Protein AF-0000000084732960 (afdb_homodimer)

Foldseek 3Di:
DQPDDLVVVVVVPVVDDFPDKDWDAAFFAWPDFAQAWPFKKKAWAQAKKWFWADDPVGQIATLDIHHHPDIPQLVCLVVGHTRRTIITGRGGTMMTIHGSVVLVVCLVVDVSNVVSSVVVVVVSVVLVVLLVVCLPPPLLLLLLCVLCVQQNHHLVCLLVVHDDPDPPSGAQKGQAALCNSQSNNVHHSVVSVVSVVVCVVVVQWDCPDHRMIGGRNNVVSSCSSNVVPPPD/DAPDDLVVVVVVPVVDDFPDKDWDAAFFAWPDFAQAWPFKKKAWAQAKKWFWADDPVGQIATLDIHHHPDIPQLVCLVVGHTRRTIITGRGGTMMTIHGSVVLVVCLVVDVSNVVSSVVVVVVSVVLVVLLVVCLPPPLLLLLLCVLCVQQNHHLVCLLVVHDDPDPPSGAQKGQAALCNSQSNNVHHSVVSVVSVVVCVVVVQWDCPDHRMIGGRNNVVSSCSSNPVPPPD

Structure (mmCIF, N/CA/C/O backbone):
data_AF-0000000084732960-model_v1
#
loop_
_entity.id
_entity.type
_entity.pdbx_description
1 polymer 'Probable cyclic nucleotide-binding protein'
#
loop_
_atom_site.group_PDB
_atom_site.id
_atom_site.type_symbol
_atom_site.label_atom_id
_atom_site.label_alt_id
_atom_site.label_comp_id
_atom_site.label_asym_id
_atom_site.label_entity_id
_atom_site.label_seq_id
_atom_site.pdbx_PDB_ins_code
_atom_site.Cartn_x
_atom_site.Cartn_y
_atom_site.Cartn_z
_atom_site.occupancy
_atom_site.B_iso_or_equiv
_atom_site.auth_seq_id
_atom_site.auth_comp_id
_atom_site.auth_asym_id
_atom_site.auth_atom_id
_atom_site.pdbx_PDB_model_num
ATOM 1 N N . MET A 1 1 ? 3.133 -14.945 -2.045 1 40.41 1 MET A N 1
ATOM 2 C CA . MET A 1 1 ? 2.076 -14.539 -1.123 1 40.41 1 MET A CA 1
ATOM 3 C C . MET A 1 1 ? 1.284 -15.742 -0.628 1 40.41 1 MET A C 1
ATOM 5 O O . MET A 1 1 ? 0.858 -16.578 -1.426 1 40.41 1 MET A O 1
ATOM 9 N N . S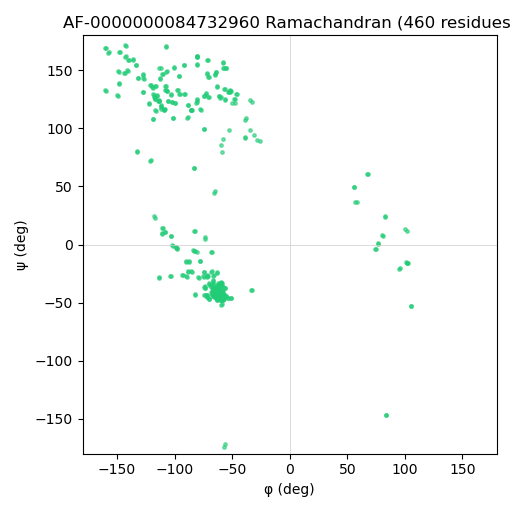ER A 1 2 ? 1.758 -16.266 0.314 1 49 2 SER A N 1
ATOM 10 C CA . SER A 1 2 ? 1.204 -17.516 0.817 1 49 2 SER A CA 1
ATOM 11 C C . SER A 1 2 ? -0.319 -17.531 0.728 1 49 2 SER A C 1
ATOM 13 O O . SER A 1 2 ? -0.967 -16.516 1.021 1 49 2 SER A O 1
ATOM 15 N N . GLN A 1 3 ? -0.757 -18.406 -0.254 1 59.06 3 GLN A N 1
ATOM 16 C CA . GLN A 1 3 ? -2.178 -18.562 -0.548 1 59.06 3 GLN A CA 1
ATOM 17 C C . GLN A 1 3 ? -2.945 -19.047 0.678 1 59.06 3 GLN A C 1
ATOM 19 O O . GLN A 1 3 ? -2.713 -20.156 1.163 1 59.06 3 GLN A O 1
ATOM 24 N N . ARG A 1 4 ? -3.359 -18.109 1.522 1 65.38 4 ARG A N 1
ATOM 25 C CA . ARG A 1 4 ? -4.375 -18.531 2.484 1 65.38 4 ARG A CA 1
ATOM 26 C C . ARG A 1 4 ? -5.504 -19.297 1.798 1 65.38 4 ARG A C 1
ATOM 28 O O . ARG A 1 4 ? -5.969 -18.891 0.73 1 65.38 4 ARG A O 1
ATOM 35 N N . PRO A 1 5 ? -5.645 -20.5 2.295 1 76.19 5 PRO A N 1
ATOM 36 C CA . PRO A 1 5 ? -6.781 -21.219 1.718 1 76.19 5 PRO A CA 1
ATOM 37 C C . PRO A 1 5 ? -8.078 -20.406 1.757 1 76.19 5 PRO A C 1
ATOM 39 O O . PRO A 1 5 ? -8.328 -19.688 2.729 1 76.19 5 PRO A O 1
ATOM 42 N N . MET A 1 6 ? -8.773 -20.344 0.705 1 87.06 6 MET A N 1
ATOM 43 C CA . MET A 1 6 ? -10.062 -19.672 0.605 1 87.06 6 MET A CA 1
ATOM 44 C C . MET A 1 6 ? -11.156 -20.656 0.173 1 87.06 6 MET A C 1
ATOM 46 O O . MET A 1 6 ? -11.688 -20.547 -0.932 1 87.06 6 MET A O 1
ATOM 50 N N . PRO A 1 7 ? -11.555 -21.562 1.144 1 88.38 7 PRO A N 1
ATOM 51 C CA . PRO A 1 7 ? -12.469 -22.641 0.772 1 88.38 7 PRO A CA 1
ATOM 52 C C . PRO A 1 7 ? -13.828 -22.141 0.313 1 88.38 7 PRO A C 1
ATOM 54 O O . PRO A 1 7 ? -14.438 -22.719 -0.591 1 88.38 7 PRO A O 1
ATOM 57 N N . VAL A 1 8 ? -14.414 -21.203 0.941 1 90.19 8 VAL A N 1
ATOM 58 C CA . VAL A 1 8 ? -15.719 -20.688 0.563 1 90.19 8 VAL A CA 1
ATOM 59 C C . VAL A 1 8 ? -15.641 -20.031 -0.818 1 90.19 8 VAL A C 1
ATOM 61 O O . VAL A 1 8 ? -16.516 -20.25 -1.663 1 90.19 8 VAL A O 1
ATOM 64 N N . PHE A 1 9 ? -14.617 -19.312 -1.021 1 90.31 9 PHE A N 1
ATOM 65 C CA . PHE A 1 9 ? -14.383 -18.688 -2.316 1 90.31 9 PHE A CA 1
ATOM 66 C C . PHE A 1 9 ? -14.211 -19.75 -3.404 1 90.31 9 PHE A C 1
ATOM 68 O O . PHE A 1 9 ? -14.766 -19.609 -4.5 1 90.31 9 PHE A O 1
ATOM 75 N N . ASP A 1 10 ? -13.453 -20.75 -3.061 1 91.12 10 ASP A N 1
ATOM 76 C CA . ASP A 1 10 ? -13.234 -21.828 -4.012 1 91.12 10 ASP A CA 1
ATOM 77 C C . ASP A 1 10 ? -14.555 -22.516 -4.363 1 91.12 10 ASP A C 1
ATOM 79 O O . ASP A 1 10 ? -14.797 -22.844 -5.527 1 91.12 10 ASP A O 1
ATOM 83 N N . ARG A 1 11 ? -15.312 -22.719 -3.416 1 92.19 11 ARG A N 1
ATOM 84 C CA . ARG A 1 11 ? -16.609 -23.344 -3.643 1 92.19 11 ARG A CA 1
ATOM 85 C C . ARG A 1 11 ? -17.5 -22.453 -4.508 1 92.19 11 ARG A C 1
ATOM 87 O O . ARG A 1 11 ? -18.188 -22.938 -5.402 1 92.19 11 ARG A O 1
ATOM 94 N N . TRP A 1 12 ? -17.484 -21.203 -4.18 1 92.38 12 TRP A N 1
ATOM 95 C CA . TRP A 1 12 ? -18.266 -20.25 -4.977 1 92.38 12 TRP A CA 1
ATOM 96 C C . TRP A 1 12 ? -17.828 -20.281 -6.434 1 92.38 12 TRP A C 1
ATOM 98 O O . TRP A 1 12 ? -18.656 -20.281 -7.34 1 92.38 12 TRP A O 1
ATOM 108 N N . ARG A 1 13 ? -16.594 -20.312 -6.637 1 90.62 13 ARG A N 1
ATOM 109 C CA . ARG A 1 13 ? -16.062 -20.359 -7.992 1 90.62 13 ARG A CA 1
ATOM 110 C C . ARG A 1 13 ? -16.484 -21.625 -8.719 1 90.62 13 ARG A C 1
ATOM 112 O O . ARG A 1 13 ? -16.828 -21.578 -9.898 1 90.62 13 ARG A O 1
ATOM 119 N N . GLU A 1 14 ? -16.438 -22.703 -8.023 1 90.94 14 GLU A N 1
ATOM 120 C CA . GLU A 1 14 ? -16.75 -24 -8.609 1 90.94 14 GLU A CA 1
ATOM 121 C C . GLU A 1 14 ? -18.234 -24.078 -9 1 90.94 14 GLU A C 1
ATOM 123 O O . GLU A 1 14 ? -18.594 -24.812 -9.93 1 90.94 14 GLU A O 1
ATOM 128 N N . THR A 1 15 ? -19 -23.344 -8.336 1 92.19 15 THR A N 1
ATOM 129 C CA . THR A 1 15 ? -20.438 -23.438 -8.555 1 92.19 15 THR A CA 1
ATOM 130 C C . THR A 1 15 ? -20.938 -22.281 -9.43 1 92.19 15 THR A C 1
ATOM 132 O O . THR A 1 15 ? -22.125 -22.172 -9.703 1 92.19 15 THR A O 1
ATOM 135 N N . THR A 1 16 ? -20.094 -21.453 -9.789 1 93.31 16 THR A N 1
ATOM 136 C CA . THR A 1 16 ? -20.453 -20.281 -10.578 1 93.31 16 THR A CA 1
ATOM 137 C C . THR A 1 16 ? -19.781 -20.312 -11.945 1 93.31 16 THR A C 1
ATOM 139 O O . THR A 1 16 ? -18.547 -20.406 -12.023 1 93.31 16 THR A O 1
ATOM 142 N N . GLU A 1 17 ? -20.516 -20.219 -12.969 1 94.38 17 GLU A N 1
ATOM 143 C CA . GLU A 1 17 ? -19.938 -20.141 -14.305 1 94.38 17 GLU A CA 1
ATOM 144 C C . GLU A 1 17 ? -19.266 -18.797 -14.539 1 94.38 17 GLU A C 1
ATOM 146 O O . GLU A 1 17 ? -19.875 -17.75 -14.305 1 94.38 17 GLU A O 1
ATOM 151 N N . PRO A 1 18 ? -18.062 -18.828 -14.945 1 96 18 PRO A N 1
ATOM 152 C CA . PRO A 1 18 ? -17.422 -17.547 -15.211 1 96 18 PRO A CA 1
ATOM 153 C C . PRO A 1 18 ? -18.078 -16.781 -16.359 1 96 18 PRO A C 1
ATOM 155 O O . PRO A 1 18 ? -18.609 -17.391 -17.281 1 96 18 PRO A O 1
ATOM 158 N N . ASP A 1 19 ? -18.016 -15.469 -16.234 1 96.19 19 ASP A N 1
ATOM 159 C CA . ASP A 1 19 ? -18.531 -14.625 -17.312 1 96.19 19 ASP A CA 1
ATOM 160 C C . ASP A 1 19 ? -17.594 -14.609 -18.516 1 96.19 19 ASP A C 1
ATOM 162 O O . ASP A 1 19 ? -18.016 -14.383 -19.641 1 96.19 19 ASP A O 1
ATOM 166 N N . ARG A 1 20 ? -16.328 -14.82 -18.203 1 95.44 20 ARG A N 1
ATOM 167 C CA . ARG A 1 20 ? -15.297 -14.797 -19.25 1 95.44 20 ARG A CA 1
ATOM 168 C C . ARG A 1 20 ? -14.164 -15.766 -18.906 1 95.44 20 ARG A C 1
ATOM 170 O O . ARG A 1 20 ? -13.805 -15.938 -17.75 1 95.44 20 ARG A O 1
ATOM 177 N N . VAL A 1 21 ? -13.703 -16.484 -19.922 1 96.75 21 VAL A N 1
ATOM 178 C CA . VAL A 1 21 ? -12.484 -17.281 -19.797 1 96.75 21 VAL A CA 1
ATOM 179 C C . VAL A 1 21 ? -11.406 -16.703 -20.703 1 96.75 21 VAL A C 1
ATOM 181 O O . VAL A 1 21 ? -11.617 -16.547 -21.906 1 96.75 21 VAL A O 1
ATOM 184 N N . VAL A 1 22 ? -10.305 -16.375 -20.156 1 97.38 22 VAL A N 1
ATOM 185 C CA . VAL A 1 22 ? -9.234 -15.734 -20.922 1 97.38 22 VAL A CA 1
ATOM 186 C C . VAL A 1 22 ? -8.023 -16.672 -20.969 1 97.38 22 VAL A C 1
ATOM 188 O O . VAL A 1 22 ? -7.555 -17.156 -19.938 1 97.38 22 VAL A O 1
ATOM 191 N N . VAL A 1 23 ? -7.586 -16.875 -22.109 1 96.88 23 VAL A N 1
ATOM 192 C CA . VAL A 1 23 ? -6.375 -17.656 -22.328 1 96.88 23 VAL A CA 1
ATOM 193 C C . VAL A 1 23 ? -5.258 -16.766 -22.844 1 96.88 23 VAL A C 1
ATOM 195 O O . VAL A 1 23 ? -5.402 -16.109 -23.875 1 96.88 23 VAL A O 1
ATOM 198 N N . LEU A 1 24 ? -4.246 -16.703 -22.031 1 97.06 24 LEU A N 1
ATOM 199 C CA . LEU A 1 24 ? -3.035 -15.992 -22.422 1 97.06 24 LEU A CA 1
ATOM 200 C C . LEU A 1 24 ? -1.949 -16.953 -22.875 1 97.06 24 LEU A C 1
ATOM 202 O O . LEU A 1 24 ? -1.294 -17.594 -22.031 1 97.06 24 LEU A O 1
ATOM 206 N N . SER A 1 25 ? -1.64 -17 -24.094 1 94.94 25 SER A N 1
ATOM 207 C CA . SER A 1 25 ? -0.858 -18.078 -24.688 1 94.94 25 SER A CA 1
ATOM 208 C C . SER A 1 25 ? 0.638 -17.844 -24.531 1 94.94 25 SER A C 1
ATOM 210 O O . SER A 1 25 ? 1.438 -18.766 -24.609 1 94.94 25 SER A O 1
ATOM 212 N N . ARG A 1 26 ? 0.949 -16.562 -24.359 1 95.69 26 ARG A N 1
ATOM 213 C CA . ARG A 1 26 ? 2.371 -16.234 -24.312 1 95.69 26 ARG A CA 1
ATOM 214 C C . ARG A 1 26 ? 2.682 -15.305 -23.141 1 95.69 26 ARG A C 1
ATOM 216 O O . ARG A 1 26 ? 1.832 -14.516 -22.734 1 95.69 26 ARG A O 1
ATOM 223 N N . LYS A 1 27 ? 3.887 -15.414 -22.75 1 94.88 27 LYS A N 1
ATOM 224 C CA . LYS A 1 27 ? 4.414 -14.453 -21.797 1 94.88 27 LYS A CA 1
ATOM 225 C C . LYS A 1 27 ? 4.281 -13.023 -22.312 1 94.88 27 LYS A C 1
ATOM 227 O O . LYS A 1 27 ? 4.535 -12.766 -23.484 1 94.88 27 LYS A O 1
ATOM 232 N N . GLY A 1 28 ? 3.803 -12.164 -21.438 1 95.31 28 GLY A N 1
ATOM 233 C CA . GLY A 1 28 ? 3.752 -10.758 -21.812 1 95.31 28 GLY A CA 1
ATOM 234 C C . GLY A 1 28 ? 2.367 -10.305 -22.234 1 95.31 28 GLY A C 1
ATOM 235 O O . GLY A 1 28 ? 2.1 -9.102 -22.312 1 95.31 28 GLY A O 1
ATOM 236 N N . GLU A 1 29 ? 1.535 -11.25 -22.484 1 97.25 29 GLU A N 1
ATOM 237 C CA . GLU A 1 29 ? 0.163 -10.891 -22.828 1 97.25 29 GLU A CA 1
ATOM 238 C C . GLU A 1 29 ? -0.582 -10.344 -21.609 1 97.25 29 GLU A C 1
ATOM 240 O O . GLU A 1 29 ? -0.423 -10.859 -20.5 1 97.25 29 GLU A O 1
ATOM 245 N N . PHE A 1 30 ? -1.444 -9.359 -21.875 1 97.12 30 PHE A N 1
ATOM 246 C CA . PHE A 1 30 ? -2.137 -8.695 -20.766 1 97.12 30 PHE A CA 1
ATOM 247 C C . PHE A 1 30 ? -3.531 -9.273 -20.578 1 97.12 30 PHE A C 1
ATOM 249 O O . PHE A 1 30 ? -4.254 -9.5 -21.547 1 97.12 30 PHE A O 1
ATOM 256 N N . LEU A 1 31 ? -3.811 -9.547 -19.375 1 96.88 31 LEU A N 1
ATOM 257 C CA . LEU A 1 31 ? -5.195 -9.789 -18.984 1 96.88 31 LEU A CA 1
ATOM 258 C C . LEU A 1 31 ? -5.996 -8.492 -19 1 96.88 31 LEU A C 1
ATOM 260 O O . LEU A 1 31 ? -7.121 -8.453 -19.5 1 96.88 31 LEU A O 1
ATOM 264 N N . PHE A 1 32 ? -5.48 -7.457 -18.516 1 96.94 32 PHE A N 1
ATOM 265 C CA . PHE A 1 32 ? -5.957 -6.082 -18.562 1 96.94 32 PHE A CA 1
ATOM 266 C C . PHE A 1 32 ? -4.805 -5.105 -18.375 1 96.94 32 PHE A C 1
ATOM 268 O O . PHE A 1 32 ? -3.721 -5.492 -17.922 1 96.94 32 PHE A O 1
ATOM 275 N N . ARG A 1 33 ? -5.086 -3.885 -18.688 1 96.19 33 ARG A N 1
ATOM 276 C CA . ARG A 1 33 ? -4.043 -2.863 -18.609 1 96.19 33 ARG A CA 1
ATOM 277 C C . ARG A 1 33 ? -4.348 -1.856 -17.516 1 96.19 33 ARG A C 1
ATOM 279 O O . ARG A 1 33 ? -5.5 -1.709 -17.094 1 96.19 33 ARG A O 1
ATOM 286 N N . GLN A 1 34 ? -3.277 -1.327 -17.016 1 93.12 34 GLN A N 1
ATOM 287 C CA . GLN A 1 34 ? -3.438 -0.239 -16.062 1 93.12 34 GLN A CA 1
ATOM 288 C C . GLN A 1 34 ? -4.344 0.856 -16.609 1 93.12 34 GLN A C 1
ATOM 290 O O . GLN A 1 34 ? -4.188 1.271 -17.766 1 93.12 34 GLN A O 1
ATOM 295 N N . GLY A 1 35 ? -5.328 1.263 -15.758 1 91.56 35 GLY A N 1
ATOM 296 C CA . GLY A 1 35 ? -6.215 2.336 -16.172 1 91.56 35 GLY A CA 1
ATOM 297 C C . GLY A 1 35 ? -7.516 1.835 -16.781 1 91.56 35 GLY A C 1
ATOM 298 O O . GLY A 1 35 ? -8.492 2.586 -16.875 1 91.56 35 GLY A O 1
ATOM 299 N N . ASP A 1 36 ? -7.539 0.608 -17.234 1 94.75 36 ASP A N 1
ATOM 300 C CA . ASP A 1 36 ? -8.781 0.031 -17.734 1 94.75 36 ASP A CA 1
ATOM 301 C C . ASP A 1 36 ? -9.867 0.046 -16.656 1 94.75 36 ASP A C 1
ATOM 303 O O . ASP A 1 36 ? -9.562 0.002 -15.469 1 94.75 36 ASP A O 1
ATOM 307 N N . PRO A 1 37 ? -11.133 0.11 -17.094 1 94.5 37 PRO A N 1
ATOM 308 C CA . PRO A 1 37 ? -12.211 -0.028 -16.094 1 94.5 37 PRO A CA 1
ATOM 309 C C . PRO A 1 37 ? -12.211 -1.396 -15.422 1 94.5 37 PRO A C 1
ATOM 311 O O . PRO A 1 37 ? -11.945 -2.412 -16.062 1 94.5 37 PRO A O 1
ATOM 314 N N . SER A 1 38 ? -12.383 -1.406 -14.086 1 93.88 38 SER A N 1
ATOM 315 C CA . SER A 1 38 ? -12.383 -2.639 -13.305 1 93.88 38 SER A CA 1
ATOM 316 C C . SER A 1 38 ? -13.75 -3.314 -13.328 1 93.88 38 SER A C 1
ATOM 318 O O . SER A 1 38 ? -14.359 -3.529 -12.281 1 93.88 38 SER A O 1
ATOM 320 N N . GLU A 1 39 ? -14.227 -3.789 -14.422 1 93.81 39 GLU A N 1
ATOM 321 C CA . GLU A 1 39 ? -15.555 -4.375 -14.57 1 93.81 39 GLU A CA 1
ATOM 322 C C . GLU A 1 39 ? -15.531 -5.875 -14.297 1 93.81 39 GLU A C 1
ATOM 324 O O . GLU A 1 39 ? -16.578 -6.496 -14.102 1 93.81 39 GLU A O 1
ATOM 329 N N . MET A 1 40 ? -14.32 -6.375 -14.305 1 94.81 40 MET A N 1
ATOM 330 C CA . MET A 1 40 ? -14.164 -7.816 -14.117 1 94.81 40 MET A CA 1
ATOM 331 C C . MET A 1 40 ? -13.195 -8.117 -12.984 1 94.81 40 MET A C 1
ATOM 333 O O . MET A 1 40 ? -12.211 -7.406 -12.797 1 94.81 40 MET A O 1
ATOM 337 N N . PHE A 1 41 ? -13.57 -9.141 -12.305 1 93.38 41 PHE A N 1
ATOM 338 C CA . PHE A 1 41 ? -12.719 -9.766 -11.297 1 93.38 41 PHE A CA 1
ATOM 339 C C . PHE A 1 41 ? -12.156 -11.086 -11.812 1 93.38 41 PHE A C 1
ATOM 341 O O . PHE A 1 41 ? -12.914 -12.008 -12.133 1 93.38 41 PHE A O 1
ATOM 348 N N . TYR A 1 42 ? -10.82 -11.211 -11.82 1 96.19 42 TYR A N 1
ATOM 349 C CA . TYR A 1 42 ? -10.227 -12.383 -12.453 1 96.19 42 TYR A CA 1
ATOM 350 C C . TYR A 1 42 ? -9.562 -13.281 -11.414 1 96.19 42 TYR A C 1
ATOM 352 O O . TYR A 1 42 ? -8.938 -12.797 -10.469 1 96.19 42 TYR A O 1
ATOM 360 N N . VAL A 1 43 ? -9.688 -14.539 -11.633 1 95.19 43 VAL A N 1
ATOM 361 C CA . VAL A 1 43 ? -9 -15.562 -10.859 1 95.19 43 VAL A CA 1
ATOM 362 C C . VAL A 1 43 ? -8.062 -16.359 -11.773 1 95.19 43 VAL A C 1
ATOM 364 O O . VAL A 1 43 ? -8.484 -16.859 -12.82 1 95.19 43 VAL A O 1
ATOM 367 N N . VAL A 1 44 ? -6.859 -16.469 -11.352 1 95.94 44 VAL A N 1
ATOM 368 C CA . VAL A 1 44 ? -5.898 -17.25 -12.117 1 95.94 44 VAL A CA 1
ATOM 369 C C . VAL A 1 44 ? -6.211 -18.734 -11.961 1 95.94 44 VAL A C 1
ATOM 371 O O . VAL A 1 44 ? -6.383 -19.234 -10.844 1 95.94 44 VAL A O 1
ATOM 374 N N . THR A 1 45 ? -6.293 -19.438 -13.055 1 95.38 45 THR A N 1
ATOM 375 C CA . THR A 1 45 ? -6.605 -20.859 -12.969 1 95.38 45 THR A CA 1
ATOM 376 C C . THR A 1 45 ? -5.414 -21.703 -13.422 1 95.38 45 THR A C 1
ATOM 378 O O . T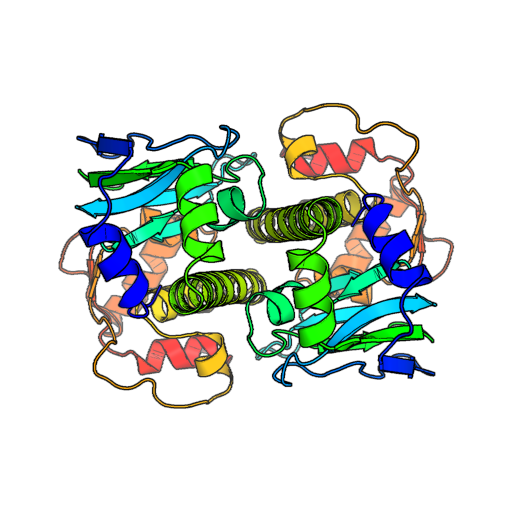HR A 1 45 ? -5.281 -22.859 -13.023 1 95.38 45 THR A O 1
ATOM 381 N N . GLU A 1 46 ? -4.625 -21.203 -14.258 1 96.25 46 GLU A N 1
ATOM 382 C CA . GLU A 1 46 ? -3.387 -21.828 -14.727 1 96.25 46 GLU A CA 1
ATOM 383 C C . GLU A 1 46 ? -2.297 -20.781 -14.953 1 96.25 46 GLU A C 1
ATOM 385 O O . GLU A 1 46 ? -2.59 -19.641 -15.312 1 96.25 46 GLU A O 1
ATOM 390 N N . GLY A 1 47 ? -1.042 -21.266 -14.688 1 95.56 47 GLY A N 1
ATOM 391 C CA . GLY A 1 47 ? 0.086 -20.406 -14.992 1 95.56 47 GLY A CA 1
ATOM 392 C C . GLY A 1 47 ? 0.392 -19.406 -13.891 1 95.56 47 GLY A C 1
ATOM 393 O O . GLY A 1 47 ? 0.319 -19.75 -12.703 1 95.56 47 GLY A O 1
ATOM 394 N N . ARG A 1 48 ? 0.873 -18.203 -14.32 1 95.62 48 ARG A N 1
ATOM 395 C CA . ARG A 1 48 ? 1.338 -17.172 -13.406 1 95.62 48 ARG A CA 1
ATOM 396 C C . ARG A 1 48 ? 1.109 -15.773 -13.984 1 95.62 48 ARG A C 1
ATOM 398 O O . ARG A 1 48 ? 1.501 -15.5 -15.125 1 95.62 48 ARG A O 1
ATOM 405 N N . ILE A 1 49 ? 0.48 -14.969 -13.211 1 96.62 49 ILE A N 1
ATOM 406 C CA . ILE A 1 49 ? 0.167 -13.609 -13.648 1 96.62 49 ILE A CA 1
ATOM 407 C C . ILE A 1 49 ? 0.891 -12.602 -12.766 1 96.62 49 ILE A C 1
ATOM 409 O O . ILE A 1 49 ? 0.947 -12.766 -11.539 1 96.62 49 ILE A O 1
ATOM 413 N N . LEU A 1 50 ? 1.465 -11.609 -13.359 1 96.81 50 LEU A N 1
ATOM 414 C CA . LEU A 1 50 ? 2.131 -10.531 -12.641 1 96.81 50 LEU A CA 1
ATOM 415 C C . LEU A 1 50 ? 1.262 -9.273 -12.617 1 96.81 50 LEU A C 1
ATOM 417 O O . LEU A 1 50 ? 0.656 -8.914 -13.625 1 96.81 50 LEU A O 1
ATOM 421 N N . PHE A 1 51 ? 1.08 -8.742 -11.453 1 96.5 51 PHE A N 1
ATOM 422 C CA . PHE A 1 51 ? 0.444 -7.438 -11.281 1 96.5 51 PHE A CA 1
ATOM 423 C C . PHE A 1 51 ? 1.477 -6.32 -11.336 1 96.5 51 PHE A C 1
ATOM 425 O O . PHE A 1 51 ? 2.252 -6.137 -10.391 1 96.5 51 PHE A O 1
ATOM 432 N N . VAL A 1 52 ? 1.448 -5.527 -12.43 1 95.81 52 VAL A N 1
ATOM 433 C CA . VAL A 1 52 ? 2.594 -4.695 -12.781 1 95.81 52 VAL A CA 1
ATOM 434 C C . VAL A 1 52 ? 2.164 -3.232 -12.859 1 95.81 52 VAL A C 1
ATOM 436 O O . VAL A 1 52 ? 1.24 -2.889 -13.602 1 95.81 52 VAL A O 1
ATOM 439 N N . LYS A 1 53 ? 2.762 -2.461 -12.102 1 93.06 53 LYS A N 1
ATOM 440 C CA . LYS A 1 53 ? 2.523 -1.021 -12.148 1 93.06 53 LYS A CA 1
ATOM 441 C C . LYS A 1 53 ? 3.566 -0.316 -13.008 1 93.06 53 LYS A C 1
ATOM 443 O O . LYS A 1 53 ? 4.77 -0.483 -12.797 1 93.06 53 LYS A O 1
ATOM 448 N N . GLU A 1 54 ? 3.102 0.438 -13.867 1 89 54 GLU A N 1
ATOM 449 C CA . GLU A 1 54 ? 3.994 1.168 -14.766 1 89 54 GLU A CA 1
ATOM 450 C C . GLU A 1 54 ? 4.73 2.279 -14.023 1 89 54 GLU A C 1
ATOM 452 O O . GLU A 1 54 ? 4.199 2.855 -13.07 1 89 54 GLU A O 1
ATOM 457 N N . SER A 1 55 ? 5.906 2.521 -14.438 1 85.06 55 SER A N 1
ATOM 458 C CA . SER A 1 55 ? 6.734 3.564 -13.844 1 85.06 55 SER A CA 1
ATOM 459 C C . SER A 1 55 ? 7.098 4.637 -14.859 1 85.06 55 SER A C 1
ATOM 461 O O . SER A 1 55 ? 7.469 4.324 -15.992 1 85.06 55 SER A O 1
ATOM 463 N N . PRO A 1 56 ? 6.961 5.879 -14.438 1 78.44 56 PRO A N 1
ATOM 464 C CA . PRO A 1 56 ? 7.438 6.945 -15.328 1 78.44 56 PRO A CA 1
ATOM 465 C C . PRO A 1 56 ? 8.953 6.941 -15.492 1 78.44 56 PRO A C 1
ATOM 467 O O . PRO A 1 56 ? 9.492 7.621 -16.375 1 78.44 56 PRO A O 1
ATOM 470 N N . PHE A 1 57 ? 9.656 6.156 -14.797 1 77.69 57 PHE A N 1
ATOM 471 C CA . PHE A 1 57 ? 11.117 6.125 -14.812 1 77.69 57 PHE A CA 1
ATOM 472 C C . PHE A 1 57 ? 11.617 4.934 -15.617 1 77.69 57 PHE A C 1
ATOM 474 O O . PHE A 1 57 ? 12.82 4.668 -15.648 1 77.69 57 PHE A O 1
ATOM 481 N N . GLY A 1 58 ? 10.758 4.223 -16.281 1 78.81 58 GLY A N 1
ATOM 482 C CA . GLY A 1 58 ? 11.156 3.191 -17.219 1 78.81 58 GLY A CA 1
ATOM 483 C C . GLY A 1 58 ? 10.961 1.785 -16.688 1 78.81 58 GLY A C 1
ATOM 484 O O . GLY A 1 58 ? 10.43 0.92 -17.391 1 78.81 58 GLY A O 1
ATOM 485 N N . THR A 1 59 ? 11.484 1.434 -15.5 1 83.75 59 THR A N 1
ATOM 486 C CA . THR A 1 59 ? 11.344 0.079 -14.977 1 83.75 59 THR A CA 1
ATOM 487 C C . THR A 1 59 ? 10.055 -0.066 -14.18 1 83.75 59 THR A C 1
ATOM 489 O O . THR A 1 59 ? 9.852 0.622 -13.18 1 83.75 59 THR A O 1
ATOM 492 N N . PRO A 1 60 ? 9.211 -0.97 -14.633 1 91.06 60 PRO A N 1
ATOM 493 C CA . PRO A 1 60 ? 7.961 -1.153 -13.891 1 91.06 60 PRO A CA 1
ATOM 494 C C . PRO A 1 60 ? 8.164 -1.836 -12.539 1 91.06 60 PRO A C 1
ATOM 496 O O . PRO A 1 60 ? 9.211 -2.451 -12.305 1 91.06 60 PRO A O 1
ATOM 499 N N . LEU A 1 61 ? 7.23 -1.643 -11.719 1 93.81 61 LEU A N 1
ATOM 500 C CA . LEU A 1 61 ? 7.207 -2.287 -10.414 1 93.81 61 LEU A CA 1
ATOM 501 C C . LEU A 1 61 ? 6.234 -3.463 -10.406 1 93.81 61 LEU A C 1
ATOM 503 O O . LEU A 1 61 ? 5.062 -3.307 -10.75 1 93.81 61 LEU A O 1
ATOM 507 N N . ILE A 1 62 ? 6.754 -4.621 -10.078 1 95.88 62 ILE A N 1
ATOM 508 C CA . ILE A 1 62 ? 5.867 -5.762 -9.906 1 95.88 62 ILE A CA 1
ATOM 509 C C . ILE A 1 62 ? 5.312 -5.781 -8.484 1 95.88 62 ILE A C 1
ATOM 511 O O . ILE A 1 62 ? 6.066 -5.941 -7.523 1 95.88 62 ILE A O 1
ATOM 515 N N . LEU A 1 63 ? 4.039 -5.621 -8.391 1 94.38 63 LEU A N 1
ATOM 516 C CA . LEU A 1 63 ? 3.365 -5.527 -7.098 1 94.38 63 LEU A CA 1
ATOM 517 C C . LEU A 1 63 ? 3.105 -6.914 -6.52 1 94.38 63 LEU A C 1
ATOM 519 O O . LEU A 1 63 ? 3.254 -7.125 -5.312 1 94.38 63 LEU A O 1
ATOM 523 N N . GLU A 1 64 ? 2.662 -7.844 -7.383 1 93.06 64 GLU A N 1
ATOM 524 C CA . GLU A 1 64 ? 2.311 -9.188 -6.934 1 93.06 64 GLU A CA 1
ATOM 525 C C . GLU A 1 64 ? 2.578 -10.219 -8.023 1 93.06 64 GLU A C 1
ATOM 527 O O . GLU A 1 64 ? 2.549 -9.898 -9.211 1 93.06 64 GLU A O 1
ATOM 532 N N . ARG A 1 65 ? 2.895 -11.359 -7.609 1 94 65 ARG A N 1
ATOM 533 C CA . ARG A 1 65 ? 2.914 -12.57 -8.422 1 94 65 ARG A CA 1
ATOM 534 C C . ARG A 1 65 ? 1.775 -13.508 -8.031 1 94 65 ARG A C 1
ATOM 536 O O . ARG A 1 65 ? 1.741 -14.023 -6.91 1 94 65 ARG A O 1
ATOM 543 N N . LEU A 1 66 ? 0.896 -13.711 -8.977 1 93.12 66 LEU A N 1
ATOM 544 C CA . LEU A 1 66 ? -0.321 -14.453 -8.672 1 93.12 66 LEU A CA 1
ATOM 545 C C . LEU A 1 66 ? -0.272 -15.852 -9.281 1 93.12 66 LEU A C 1
ATOM 547 O O . LEU A 1 66 ? 0.024 -16 -10.469 1 93.12 66 LEU A O 1
ATOM 551 N N . LEU A 1 67 ? -0.603 -16.812 -8.469 1 91.75 67 LEU A N 1
ATOM 552 C CA . LEU A 1 67 ? -0.63 -18.219 -8.852 1 91.75 67 LEU A CA 1
ATOM 553 C C . LEU A 1 67 ? -2.064 -18.719 -8.969 1 91.75 67 LEU A C 1
ATOM 555 O O . LEU A 1 67 ? -3.008 -18 -8.633 1 91.75 67 LEU A O 1
ATOM 559 N N . PRO A 1 68 ? -2.236 -19.984 -9.523 1 92.19 68 PRO A N 1
ATOM 560 C CA . PRO A 1 68 ? -3.588 -20.531 -9.641 1 92.19 68 PRO A CA 1
ATOM 561 C C . PRO A 1 68 ? -4.344 -20.516 -8.312 1 92.19 68 PRO A C 1
ATOM 563 O O . PRO A 1 68 ? -3.795 -20.922 -7.285 1 92.19 68 PRO A O 1
ATOM 566 N N . GLY A 1 69 ? -5.582 -20 -8.422 1 89.31 69 GLY A N 1
ATOM 567 C CA . GLY A 1 69 ? -6.41 -19.906 -7.23 1 89.31 69 GLY A CA 1
ATOM 568 C C . GLY A 1 69 ? -6.469 -18.5 -6.66 1 89.31 69 GLY A C 1
ATOM 569 O O . GLY A 1 69 ? -7.375 -18.172 -5.891 1 89.31 69 GLY A O 1
ATOM 570 N N . GLU A 1 70 ? -5.562 -17.656 -7.066 1 90.06 70 GLU A N 1
ATOM 571 C CA . GLU A 1 70 ? -5.5 -16.297 -6.551 1 90.06 70 GLU A CA 1
ATOM 572 C C . GLU A 1 70 ? -6.215 -15.312 -7.48 1 90.06 70 GLU A C 1
ATOM 574 O O . GLU A 1 70 ? -6.246 -15.516 -8.695 1 90.06 70 GLU A O 1
ATOM 579 N N . PHE A 1 71 ? -6.848 -14.305 -6.875 1 90.81 71 PHE A N 1
ATOM 580 C CA . PHE A 1 71 ? -7.531 -13.312 -7.691 1 90.81 71 PHE A CA 1
ATOM 581 C C . PHE A 1 71 ? -6.688 -12.047 -7.828 1 90.81 71 PHE A C 1
ATOM 583 O O . PHE A 1 71 ? -5.875 -11.742 -6.949 1 90.81 71 PHE A O 1
ATOM 590 N N . VAL A 1 72 ? -6.926 -11.398 -8.93 1 89.06 72 VAL A N 1
ATOM 591 C CA . VAL A 1 72 ? -6.176 -10.188 -9.227 1 89.06 72 VAL A CA 1
ATOM 592 C C . VAL A 1 72 ? -7.102 -8.969 -9.133 1 89.06 72 VAL A C 1
ATOM 594 O O . VAL A 1 72 ? -8.297 -9.07 -9.406 1 89.06 72 VAL A O 1
ATOM 597 N N . ALA A 1 73 ? -6.59 -7.82 -8.703 1 85.06 73 ALA A N 1
ATOM 598 C CA . ALA A 1 73 ? -7.191 -6.488 -8.703 1 85.06 73 ALA A CA 1
ATOM 599 C C . ALA A 1 73 ? -8.5 -6.477 -7.914 1 85.06 73 ALA A C 1
ATOM 601 O O . ALA A 1 73 ? -9.477 -5.855 -8.336 1 85.06 73 ALA A O 1
ATOM 602 N N . GLY A 1 74 ? -8.562 -7.219 -6.859 1 87.12 74 GLY A N 1
ATOM 603 C CA . GLY A 1 74 ? -9.742 -7.285 -6.02 1 87.12 74 GLY A CA 1
ATOM 604 C C . GLY A 1 74 ? -10.133 -5.941 -5.43 1 87.12 74 GLY A C 1
ATOM 605 O O . GLY A 1 74 ? -11.32 -5.602 -5.375 1 87.12 74 GLY A O 1
ATOM 606 N N . PHE A 1 75 ? -9.18 -5.141 -5.102 1 87.81 75 PHE A N 1
ATOM 607 C CA . PHE A 1 75 ? -9.438 -3.828 -4.52 1 87.81 75 PHE A CA 1
ATOM 608 C C . PHE A 1 75 ? -10.141 -2.92 -5.523 1 87.81 75 PHE A C 1
ATOM 610 O O . PHE A 1 75 ? -11.102 -2.236 -5.176 1 87.81 75 PHE A O 1
ATOM 617 N N . ALA A 1 76 ? -9.672 -2.961 -6.684 1 91.19 76 ALA A N 1
ATOM 618 C CA . ALA A 1 76 ? -10.227 -2.098 -7.723 1 91.19 76 ALA A CA 1
ATOM 619 C C . ALA A 1 76 ? -11.703 -2.404 -7.957 1 91.19 76 ALA A C 1
ATOM 621 O O . ALA A 1 76 ? -12.516 -1.489 -8.102 1 91.19 76 ALA A O 1
ATOM 622 N N . VAL A 1 77 ? -12.031 -3.629 -7.93 1 90.94 77 VAL A N 1
ATOM 623 C CA . VAL A 1 77 ? -13.398 -4.055 -8.211 1 90.94 77 VAL A CA 1
ATOM 624 C C . VAL A 1 77 ? -14.297 -3.719 -7.027 1 90.94 77 VAL A C 1
ATOM 626 O O . VAL A 1 77 ? -15.391 -3.184 -7.207 1 90.94 77 VAL A O 1
ATOM 629 N N . ILE A 1 78 ? -13.844 -3.959 -5.871 1 87.94 78 ILE A N 1
ATOM 630 C CA . ILE A 1 78 ? -14.648 -3.785 -4.668 1 87.94 78 ILE A CA 1
ATOM 631 C C . ILE A 1 78 ? -14.82 -2.295 -4.375 1 87.94 78 ILE A C 1
ATOM 633 O O . ILE A 1 78 ? -15.906 -1.854 -3.992 1 87.94 78 ILE A O 1
ATOM 637 N N . PHE A 1 79 ? -13.758 -1.568 -4.633 1 86.69 79 PHE A N 1
ATOM 638 C CA . PHE A 1 79 ? -13.805 -0.149 -4.301 1 86.69 79 PHE A CA 1
ATOM 639 C C . PHE A 1 79 ? -14.141 0.686 -5.531 1 86.69 79 PHE A C 1
ATOM 641 O O . PHE A 1 79 ? -14.195 1.915 -5.457 1 86.69 79 PHE A O 1
ATOM 648 N N . ASP A 1 80 ? -14.266 0.099 -6.59 1 86.44 80 ASP A N 1
ATOM 649 C CA . ASP A 1 80 ? -14.812 0.695 -7.805 1 86.44 80 ASP A CA 1
ATOM 650 C C . ASP A 1 80 ? -13.891 1.786 -8.344 1 86.44 80 ASP A C 1
ATOM 652 O O . ASP A 1 80 ? -14.312 2.932 -8.516 1 86.44 80 ASP A O 1
ATOM 656 N N . PHE A 1 81 ? -12.742 1.495 -8.68 1 84.5 81 PHE A N 1
ATOM 657 C CA . PHE A 1 81 ? -11.812 2.361 -9.391 1 84.5 81 PHE A CA 1
ATOM 658 C C . PHE A 1 81 ? -11.094 1.598 -10.5 1 84.5 81 PHE A C 1
ATOM 660 O O . PHE A 1 81 ? -11.117 0.366 -10.523 1 84.5 81 PHE A O 1
ATOM 667 N N . PRO A 1 82 ? -10.578 2.305 -11.438 1 91 82 PRO A N 1
ATOM 668 C CA . PRO A 1 82 ? -9.875 1.611 -12.523 1 91 82 PRO A CA 1
ATOM 669 C C . PRO A 1 82 ? -8.727 0.744 -12.023 1 91 82 PRO A C 1
ATOM 671 O O . PRO A 1 82 ? -8.195 0.985 -10.938 1 91 82 PRO A O 1
ATOM 674 N N . TYR A 1 83 ? -8.367 -0.249 -12.82 1 93.94 83 TYR A N 1
ATOM 675 C CA . TYR A 1 83 ? -7.242 -1.079 -12.406 1 93.94 83 TYR A CA 1
ATOM 676 C C . TYR A 1 83 ? -6 -0.231 -12.172 1 93.94 83 TYR A C 1
ATOM 678 O O . TYR A 1 83 ? -5.562 0.501 -13.062 1 93.94 83 TYR A O 1
ATOM 686 N N . PRO A 1 84 ? -5.453 -0.344 -11.023 1 89.94 84 PRO A N 1
ATOM 687 C CA . PRO A 1 84 ? -4.316 0.522 -10.695 1 89.94 84 PRO A CA 1
ATOM 688 C C . PRO A 1 84 ? -3.01 0.05 -11.328 1 89.94 84 PRO A C 1
ATOM 690 O O . PRO A 1 84 ? -2.016 0.78 -11.32 1 89.94 84 PRO A O 1
ATOM 693 N N . ALA A 1 85 ? -3.012 -1.108 -11.781 1 93.62 85 ALA A N 1
ATOM 694 C CA . ALA A 1 85 ? -1.885 -1.758 -12.445 1 93.62 85 ALA A CA 1
ATOM 695 C C . ALA A 1 85 ? -2.365 -2.74 -13.516 1 93.62 85 ALA A C 1
ATOM 697 O O . ALA A 1 85 ? -3.559 -3.049 -13.586 1 93.62 85 ALA A O 1
ATOM 698 N N . GLY A 1 86 ? -1.444 -3.098 -14.289 1 95.94 86 GLY A N 1
ATOM 699 C CA . GLY A 1 86 ? -1.771 -4.105 -15.289 1 95.94 86 GLY A CA 1
ATOM 700 C C . GLY A 1 86 ? -1.508 -5.52 -14.812 1 95.94 86 GLY A C 1
ATOM 701 O O . GLY A 1 86 ? -0.709 -5.738 -13.898 1 95.94 86 GLY A O 1
ATOM 702 N N . ALA A 1 87 ? -2.236 -6.43 -15.398 1 97.44 87 ALA A N 1
ATOM 703 C CA . ALA A 1 87 ? -2.006 -7.852 -15.148 1 97.44 87 ALA A CA 1
ATOM 704 C C . ALA A 1 87 ? -1.456 -8.539 -16.391 1 97.44 87 ALA A C 1
ATOM 706 O O . ALA A 1 87 ? -2.127 -8.602 -17.422 1 97.44 87 ALA A O 1
ATOM 707 N N . LEU A 1 88 ? -0.311 -9.086 -16.312 1 96.75 88 LEU A N 1
ATOM 708 C CA . LEU A 1 88 ? 0.356 -9.672 -17.469 1 96.75 88 LEU A CA 1
ATOM 709 C C . LEU A 1 88 ? 0.78 -11.109 -17.172 1 96.75 88 LEU A C 1
ATOM 711 O O . LEU A 1 88 ? 1.212 -11.422 -16.062 1 96.75 88 LEU A O 1
ATOM 715 N N . ALA A 1 89 ? 0.733 -11.938 -18.188 1 97.69 89 ALA A N 1
ATOM 716 C CA . ALA A 1 89 ? 1.147 -13.328 -18.062 1 97.69 89 ALA A CA 1
ATOM 717 C C . ALA A 1 89 ? 2.668 -13.445 -17.984 1 97.69 89 ALA A C 1
ATOM 719 O O . ALA A 1 89 ? 3.385 -12.852 -18.797 1 97.69 89 ALA A O 1
ATOM 720 N N . ASP A 1 90 ? 3.119 -14.117 -17 1 96.5 90 ASP A N 1
ATOM 721 C CA . ASP A 1 90 ? 4.543 -14.414 -16.859 1 96.5 90 ASP A CA 1
ATOM 722 C C . ASP A 1 90 ? 4.906 -15.703 -17.594 1 96.5 90 ASP A C 1
ATOM 724 O O . ASP A 1 90 ? 6.086 -16.016 -17.75 1 96.5 90 ASP A O 1
ATOM 728 N N . CYS A 1 91 ? 4.031 -16.531 -17.984 1 96 91 CYS A N 1
ATOM 729 C CA . CYS A 1 91 ? 4.027 -17.781 -18.766 1 96 91 CYS A CA 1
ATOM 730 C C . CYS A 1 91 ? 2.643 -18.062 -19.328 1 96 91 CYS A C 1
ATOM 732 O O . CYS A 1 91 ? 1.698 -17.312 -19.078 1 96 91 CYS A O 1
ATOM 734 N N . PRO A 1 92 ? 2.557 -19.016 -20.219 1 97.31 92 PRO A N 1
ATOM 735 C CA . PRO A 1 92 ? 1.19 -19.359 -20.625 1 97.31 92 PRO A CA 1
ATOM 736 C C . PRO A 1 92 ? 0.253 -19.547 -19.422 1 97.31 92 PRO A C 1
ATOM 738 O O . PRO A 1 92 ? 0.584 -20.266 -18.484 1 97.31 92 PRO A O 1
ATOM 741 N N . SER A 1 93 ? -0.855 -18.766 -19.484 1 97.94 93 SER A N 1
ATOM 742 C CA . SER A 1 93 ? -1.727 -18.688 -18.312 1 97.94 93 SER A CA 1
ATOM 743 C C . SER A 1 93 ? -3.197 -18.688 -18.719 1 97.94 93 SER A C 1
ATOM 745 O O . SER A 1 93 ? -3.521 -18.484 -19.891 1 97.94 93 SER A O 1
ATOM 747 N N . ARG A 1 94 ? -3.961 -19.047 -17.797 1 97.88 94 ARG A N 1
ATOM 748 C CA . ARG A 1 94 ? -5.414 -19 -17.938 1 97.88 94 ARG A CA 1
ATOM 749 C C . ARG A 1 94 ? -6.066 -18.328 -16.734 1 97.88 94 ARG A C 1
ATOM 751 O O . ARG A 1 94 ? -5.594 -18.469 -15.609 1 97.88 94 ARG A O 1
ATOM 758 N N . ALA A 1 95 ? -7.125 -17.578 -17.031 1 97.56 95 ALA A N 1
ATOM 759 C CA . ALA A 1 95 ? -7.867 -16.906 -15.969 1 97.56 95 ALA A CA 1
ATOM 760 C C . ALA A 1 95 ? -9.367 -16.953 -16.234 1 97.56 95 ALA A C 1
ATOM 762 O O . ALA A 1 95 ? -9.797 -17.016 -17.391 1 97.56 95 ALA A O 1
ATOM 763 N N . GLU A 1 96 ? -10.102 -16.969 -15.203 1 97 96 GLU A N 1
ATOM 764 C CA . GLU A 1 96 ? -11.555 -16.844 -15.242 1 97 96 GLU A CA 1
ATOM 765 C C . GLU A 1 96 ? -12.008 -15.484 -14.727 1 97 96 GLU A C 1
ATOM 767 O O . GLU A 1 96 ? -11.562 -15.039 -13.664 1 97 96 GLU A O 1
ATOM 772 N N . GLY A 1 97 ? -12.898 -14.867 -15.469 1 96.38 97 GLY A N 1
ATOM 773 C CA . GLY A 1 97 ? -13.422 -13.562 -15.102 1 96.38 97 GLY A CA 1
ATOM 774 C C . GLY A 1 97 ? -14.859 -13.602 -14.633 1 96.38 97 GLY A C 1
ATOM 775 O O . GLY A 1 97 ? -15.68 -14.336 -15.188 1 96.38 97 GLY A O 1
ATOM 776 N N . TYR A 1 98 ? -15.102 -12.898 -13.594 1 95.75 98 TYR A N 1
ATOM 777 C CA . TYR A 1 98 ? -16.453 -12.711 -13.07 1 95.75 98 TYR A CA 1
ATOM 778 C C . TYR A 1 98 ? -16.812 -11.234 -13.039 1 95.75 98 TYR A C 1
ATOM 780 O O . TYR A 1 98 ? -16 -10.391 -12.664 1 95.75 98 TYR A O 1
ATOM 788 N N . SER A 1 99 ? -18.031 -10.914 -13.445 1 95.44 99 SER A N 1
ATOM 789 C CA . SER A 1 99 ? -18.438 -9.516 -13.469 1 95.44 99 SER A CA 1
ATOM 790 C C . SER A 1 99 ? -18.484 -8.93 -12.062 1 95.44 99 SER A C 1
ATOM 792 O O . SER A 1 99 ? -18.766 -9.641 -11.094 1 95.44 99 SER A O 1
ATOM 794 N N . LYS A 1 100 ? -18.156 -7.676 -12.016 1 92.94 100 LYS A N 1
ATOM 795 C CA . LYS A 1 100 ? -18.219 -6.938 -10.758 1 92.94 100 LYS A CA 1
ATOM 796 C C . LYS A 1 100 ? -19.578 -7.113 -10.078 1 92.94 100 LYS A C 1
ATOM 798 O O . LYS A 1 100 ? -19.656 -7.352 -8.875 1 92.94 100 LYS A O 1
ATOM 803 N N . SER A 1 101 ? -20.656 -6.992 -10.789 1 91.69 101 SER A N 1
ATOM 804 C CA . SER A 1 101 ? -22 -7.121 -10.242 1 91.69 101 SER A CA 1
ATOM 805 C C . SER A 1 101 ? -22.219 -8.492 -9.625 1 91.69 101 SER A C 1
ATOM 807 O O . SER A 1 101 ? -22.812 -8.609 -8.555 1 91.69 101 SER A O 1
ATOM 809 N N . ARG A 1 102 ? -21.719 -9.461 -10.227 1 91.88 102 ARG A N 1
ATOM 810 C CA . ARG A 1 102 ? -21.875 -10.828 -9.734 1 91.88 102 ARG A CA 1
ATOM 811 C C . ARG A 1 102 ? -21.078 -11.039 -8.453 1 91.88 102 ARG A C 1
ATOM 813 O O . ARG A 1 102 ? -21.562 -11.664 -7.508 1 91.88 102 ARG A O 1
ATOM 820 N N . LEU A 1 103 ? -19.859 -10.609 -8.461 1 91.06 103 LEU A N 1
ATOM 821 C CA . LEU A 1 103 ? -19.031 -10.75 -7.273 1 91.06 103 LEU A CA 1
ATOM 822 C C . LEU A 1 103 ? -19.641 -10.016 -6.09 1 91.06 103 LEU A C 1
ATOM 824 O O . LEU A 1 103 ? -19.75 -10.578 -4.996 1 91.06 103 LEU A O 1
ATOM 828 N N . LEU A 1 104 ? -20.047 -8.789 -6.305 1 88.5 104 LEU A N 1
ATOM 829 C CA . LEU A 1 104 ? -20.609 -7.98 -5.227 1 88.5 104 LEU A CA 1
ATOM 830 C C . LEU A 1 104 ? -21.906 -8.594 -4.695 1 88.5 104 LEU A C 1
ATOM 832 O O . LEU A 1 104 ? -22.141 -8.586 -3.484 1 88.5 104 LEU A O 1
ATOM 836 N N . SER A 1 105 ? -22.703 -9.102 -5.574 1 90.81 105 SER A N 1
ATOM 837 C CA . SER A 1 105 ? -23.938 -9.773 -5.168 1 90.81 105 SER A CA 1
ATOM 838 C C . SER A 1 105 ? -23.625 -11 -4.309 1 90.81 105 SER A C 1
ATOM 840 O O . SER A 1 105 ? -24.281 -11.227 -3.287 1 90.81 105 SER A O 1
ATOM 842 N N . ALA A 1 106 ? -22.656 -11.758 -4.719 1 91.94 106 ALA A N 1
ATOM 843 C CA . ALA A 1 106 ? -22.266 -12.953 -3.979 1 91.94 106 ALA A CA 1
ATOM 844 C C . ALA A 1 106 ? -21.766 -12.594 -2.58 1 91.94 106 ALA A C 1
ATOM 846 O O . ALA A 1 106 ? -22.125 -13.25 -1.6 1 91.94 106 ALA A O 1
ATOM 847 N N . ILE A 1 107 ? -20.953 -11.586 -2.482 1 89 107 ILE A N 1
ATOM 848 C CA . ILE A 1 107 ? -20.391 -11.141 -1.219 1 89 107 ILE A CA 1
ATOM 849 C C . ILE A 1 107 ? -21.5 -10.617 -0.307 1 89 107 ILE A C 1
ATOM 851 O O . ILE A 1 107 ? -21.469 -10.836 0.907 1 89 107 ILE A O 1
ATOM 855 N N . ASP A 1 108 ? -22.438 -9.992 -0.873 1 85.56 108 ASP A N 1
ATOM 856 C CA . ASP A 1 108 ? -23.547 -9.438 -0.107 1 85.56 108 ASP A CA 1
ATOM 857 C C . ASP A 1 108 ? -24.453 -10.547 0.44 1 85.56 108 ASP A C 1
ATOM 859 O O . ASP A 1 108 ? -25.031 -10.406 1.522 1 85.56 108 ASP A O 1
ATOM 863 N N . GLN A 1 109 ? -24.578 -11.594 -0.275 1 89.56 109 GLN A N 1
ATOM 864 C CA . GLN A 1 109 ? -25.531 -12.648 0.052 1 89.56 109 GLN A CA 1
ATOM 865 C C . GLN A 1 109 ? -24.906 -13.695 0.964 1 89.56 109 GLN A C 1
ATOM 867 O O . GLN A 1 109 ? -25.609 -14.406 1.684 1 89.56 109 GLN A O 1
ATOM 872 N N . ASP A 1 110 ? -23.656 -13.828 0.844 1 92.62 110 ASP A N 1
ATOM 873 C CA . ASP A 1 110 ? -22.953 -14.859 1.594 1 92.62 110 ASP A CA 1
ATOM 874 C C . ASP A 1 110 ? -21.922 -14.25 2.547 1 92.62 110 ASP A C 1
ATOM 876 O O . ASP A 1 110 ? -20.812 -13.906 2.137 1 92.62 110 ASP A O 1
ATOM 880 N N . ARG A 1 111 ? -22.234 -14.32 3.775 1 87.62 111 ARG A N 1
ATOM 881 C CA . ARG A 1 111 ? -21.406 -13.688 4.793 1 87.62 111 ARG A CA 1
ATOM 882 C C . ARG A 1 111 ? -20.047 -14.367 4.895 1 87.62 111 ARG A C 1
ATOM 884 O O . ARG A 1 111 ? -19.031 -13.711 5.141 1 87.62 111 ARG A O 1
ATOM 891 N N . GLU A 1 112 ? -20.062 -15.617 4.773 1 91.31 112 GLU A N 1
ATOM 892 C CA . GLU A 1 112 ? -18.797 -16.359 4.848 1 91.31 112 GLU A CA 1
ATOM 893 C C . GLU A 1 112 ? -17.891 -16.016 3.674 1 91.31 112 GLU A C 1
ATOM 895 O O . GLU A 1 112 ? -16.672 -15.883 3.842 1 91.31 112 GLU A O 1
ATOM 900 N N . LEU A 1 113 ? -18.484 -15.875 2.545 1 92.5 113 LEU A N 1
ATOM 901 C CA . LEU A 1 113 ? -17.719 -15.469 1.372 1 92.5 113 LEU A CA 1
ATOM 902 C C . LEU A 1 113 ? -17.156 -14.062 1.556 1 92.5 113 LEU A C 1
ATOM 904 O O . LEU A 1 113 ? -15.977 -13.812 1.266 1 92.5 113 LEU A O 1
ATOM 908 N N . ARG A 1 114 ? -17.953 -13.227 2.039 1 88.38 114 ARG A N 1
ATOM 909 C CA . ARG A 1 114 ? -17.531 -11.859 2.314 1 88.38 114 ARG A CA 1
ATOM 910 C C . ARG A 1 114 ? -16.344 -11.836 3.271 1 88.38 114 ARG A C 1
ATOM 912 O O . ARG A 1 114 ? -15.352 -11.148 3.02 1 88.38 114 ARG A O 1
ATOM 919 N N . ARG A 1 115 ? -16.469 -12.562 4.273 1 86.25 115 ARG A N 1
ATOM 920 C CA . ARG A 1 115 ? -15.406 -12.609 5.277 1 86.25 115 ARG A CA 1
ATOM 921 C C . ARG A 1 115 ? -14.102 -13.125 4.672 1 86.25 115 ARG A C 1
ATOM 923 O O . ARG A 1 115 ? -13.031 -12.562 4.918 1 86.25 115 ARG A O 1
ATOM 930 N N . GLU A 1 116 ? -14.148 -14.164 3.928 1 89.12 116 GLU A N 1
ATOM 931 C CA . GLU A 1 116 ? -12.961 -14.75 3.32 1 89.12 116 GLU A CA 1
ATOM 932 C C . GLU A 1 116 ? -12.297 -13.773 2.357 1 89.12 116 GLU A C 1
ATOM 934 O O . GLU A 1 116 ? -11.07 -13.609 2.373 1 89.12 116 GLU A O 1
ATOM 939 N N . VAL A 1 117 ? -13.117 -13.125 1.566 1 89.38 117 VAL A N 1
ATOM 940 C CA . VAL A 1 117 ? -12.586 -12.172 0.591 1 89.38 117 VAL A CA 1
ATOM 941 C C . VAL A 1 117 ? -11.984 -10.969 1.314 1 89.38 117 VAL A C 1
ATOM 943 O O . VAL A 1 117 ? -10.891 -10.523 0.978 1 89.38 117 VAL A O 1
ATOM 946 N N . HIS A 1 118 ? -12.664 -10.539 2.289 1 85.94 118 HIS A N 1
ATOM 947 C CA . HIS A 1 118 ? -12.188 -9.398 3.059 1 85.94 118 HIS A CA 1
ATOM 948 C C . HIS A 1 118 ? -10.883 -9.719 3.781 1 85.94 118 HIS A C 1
ATOM 950 O O . HIS A 1 118 ? -9.969 -8.891 3.83 1 85.94 118 HIS A O 1
ATOM 956 N N . THR A 1 119 ? -10.836 -10.906 4.328 1 85.5 119 THR A N 1
ATOM 957 C CA . THR A 1 119 ? -9.617 -11.336 5.016 1 85.5 119 THR A CA 1
ATOM 958 C C . THR A 1 119 ? -8.438 -11.383 4.047 1 85.5 119 THR A C 1
ATOM 960 O O . THR A 1 119 ? -7.348 -10.906 4.371 1 85.5 119 THR A O 1
ATOM 963 N N . GLU A 1 120 ? -8.688 -11.883 2.92 1 87.56 120 GLU A N 1
ATOM 964 C CA . GLU A 1 120 ? -7.637 -11.969 1.908 1 87.56 120 GLU A CA 1
ATOM 965 C C . GLU A 1 120 ? -7.176 -10.578 1.481 1 87.56 120 GLU A C 1
ATOM 967 O O . GLU A 1 120 ? -5.973 -10.328 1.363 1 87.56 120 GLU A O 1
ATOM 972 N N . LEU A 1 121 ? -8.062 -9.719 1.259 1 88.56 121 LEU A N 1
ATOM 973 C CA . LEU A 1 121 ? -7.727 -8.359 0.858 1 88.56 121 LEU A CA 1
ATOM 974 C C . LEU A 1 121 ? -6.988 -7.629 1.977 1 88.56 121 LEU A C 1
ATOM 976 O O . LEU A 1 121 ? -6.059 -6.859 1.715 1 88.56 121 LEU A O 1
ATOM 980 N N . GLY A 1 122 ? -7.426 -7.844 3.172 1 87.19 122 GLY A N 1
ATOM 981 C CA . GLY A 1 122 ? -6.719 -7.285 4.312 1 87.19 122 GLY A CA 1
ATOM 982 C C . GLY A 1 122 ? -5.27 -7.719 4.387 1 87.19 122 GLY A C 1
ATOM 983 O O . GLY A 1 122 ? -4.387 -6.902 4.664 1 87.19 122 GLY A O 1
ATOM 984 N N . GLU A 1 123 ? -5.043 -8.961 4.148 1 84.75 123 GLU A N 1
ATOM 985 C CA . GLU A 1 123 ? -3.684 -9.484 4.16 1 84.75 123 GLU A CA 1
ATOM 986 C C . GLU A 1 123 ? -2.838 -8.859 3.055 1 84.75 123 GLU A C 1
ATOM 988 O O . GLU A 1 123 ? -1.667 -8.539 3.27 1 84.75 123 GLU A O 1
ATOM 993 N N . ARG A 1 124 ? -3.424 -8.688 1.978 1 87.25 124 ARG A N 1
ATOM 994 C CA . ARG A 1 124 ? -2.725 -8.055 0.863 1 87.25 124 ARG A CA 1
ATOM 995 C C . ARG A 1 124 ? -2.396 -6.602 1.179 1 87.25 124 ARG A C 1
ATOM 997 O O . ARG A 1 124 ? -1.312 -6.121 0.85 1 87.25 124 ARG A O 1
ATOM 1004 N N . PHE A 1 125 ? -3.303 -5.98 1.765 1 87.5 125 PHE A N 1
ATOM 1005 C CA . PHE A 1 125 ? -3.07 -4.594 2.154 1 87.5 125 PHE A CA 1
ATOM 1006 C C . PHE A 1 125 ? -1.913 -4.496 3.141 1 87.5 125 PHE A C 1
ATOM 1008 O O . PHE A 1 125 ? -1.045 -3.633 3.002 1 87.5 125 PHE A O 1
ATOM 1015 N N . ARG A 1 126 ? -1.908 -5.34 4.102 1 85.75 126 ARG A N 1
ATOM 1016 C CA . ARG A 1 126 ? -0.834 -5.363 5.09 1 85.75 126 ARG A CA 1
ATOM 1017 C C . ARG A 1 126 ? 0.509 -5.656 4.43 1 85.75 126 ARG A C 1
ATOM 1019 O O . ARG A 1 126 ? 1.534 -5.098 4.824 1 85.75 126 ARG A O 1
ATOM 1026 N N . MET A 1 127 ? 0.482 -6.496 3.502 1 86.12 127 MET A N 1
ATOM 1027 C CA . MET A 1 127 ? 1.698 -6.805 2.756 1 86.12 127 MET A CA 1
ATOM 1028 C C . MET A 1 127 ? 2.252 -5.555 2.076 1 86.12 127 MET A C 1
ATOM 1030 O O . MET A 1 127 ? 3.455 -5.297 2.127 1 86.12 127 MET A O 1
ATOM 1034 N N . TYR A 1 128 ? 1.406 -4.793 1.448 1 88.69 128 TYR A N 1
ATOM 1035 C CA . TYR A 1 128 ? 1.843 -3.566 0.792 1 88.69 128 TYR A CA 1
ATOM 1036 C C . TYR A 1 128 ? 2.447 -2.596 1.798 1 88.69 128 TYR A C 1
ATOM 1038 O O . TYR A 1 128 ? 3.463 -1.953 1.518 1 88.69 128 TYR A O 1
ATOM 1046 N N . GLN A 1 129 ? 1.82 -2.463 2.889 1 88.56 129 GLN A N 1
ATOM 1047 C CA . GLN A 1 129 ? 2.355 -1.592 3.93 1 88.56 129 GLN A CA 1
ATOM 1048 C C . GLN A 1 129 ? 3.727 -2.072 4.398 1 88.56 129 GLN A C 1
ATOM 1050 O O . GLN A 1 129 ? 4.629 -1.263 4.629 1 88.56 129 GLN A O 1
ATOM 1055 N N . SER A 1 130 ? 3.822 -3.352 4.566 1 86.62 130 SER A N 1
ATOM 1056 C CA . SER A 1 130 ? 5.094 -3.939 4.973 1 86.62 130 SER A CA 1
ATOM 1057 C C . SER A 1 130 ? 6.184 -3.668 3.941 1 86.62 130 SER A C 1
ATOM 1059 O O . SER A 1 130 ? 7.312 -3.322 4.301 1 86.62 130 SER A O 1
ATOM 1061 N N . ARG A 1 131 ? 5.848 -3.861 2.699 1 89.62 131 ARG A N 1
ATOM 1062 C CA . ARG A 1 131 ? 6.809 -3.59 1.637 1 89.62 131 ARG A CA 1
ATOM 1063 C C . ARG A 1 131 ? 7.273 -2.137 1.679 1 89.62 131 ARG A C 1
ATOM 1065 O O . ARG A 1 131 ? 8.445 -1.849 1.423 1 89.62 131 ARG A O 1
ATOM 1072 N N . LEU A 1 132 ? 6.363 -1.271 1.928 1 90.44 132 LEU A N 1
ATOM 1073 C CA . LEU A 1 132 ? 6.711 0.143 2.021 1 90.44 132 LEU A CA 1
ATOM 1074 C C . LEU A 1 132 ? 7.707 0.384 3.15 1 90.44 132 LEU A C 1
ATOM 1076 O O . LEU A 1 132 ? 8.656 1.158 2.994 1 90.44 132 LEU A O 1
ATOM 1080 N N . LEU A 1 133 ? 7.535 -0.27 4.234 1 87.19 133 LEU A N 1
ATOM 1081 C CA . LEU A 1 133 ? 8.406 -0.146 5.395 1 87.19 133 LEU A CA 1
ATOM 1082 C C . LEU A 1 133 ? 9.836 -0.536 5.043 1 87.19 133 LEU A C 1
ATOM 1084 O O . LEU A 1 133 ? 10.789 0.078 5.527 1 87.19 133 LEU A O 1
ATOM 1088 N N . TYR A 1 134 ? 9.977 -1.482 4.152 1 87.88 134 TYR A N 1
ATOM 1089 C CA . TYR A 1 134 ? 11.289 -2.039 3.844 1 87.88 134 TYR A CA 1
ATOM 1090 C C . TYR A 1 134 ? 11.867 -1.409 2.582 1 87.88 134 TYR A C 1
ATOM 1092 O O . TYR A 1 134 ? 13 -1.703 2.197 1 87.88 134 TYR A O 1
ATOM 1100 N N . ALA A 1 135 ? 11.141 -0.564 1.989 1 86.75 135 ALA A N 1
ATOM 1101 C CA . ALA A 1 135 ? 11.461 -0.092 0.645 1 86.75 135 ALA A CA 1
ATOM 1102 C C . ALA A 1 135 ? 12.797 0.653 0.63 1 86.75 135 ALA A C 1
ATOM 1104 O O . ALA A 1 135 ? 13.484 0.681 -0.391 1 86.75 135 ALA A O 1
ATOM 1105 N N . ASN A 1 136 ? 13.234 1.188 1.686 1 80.94 136 ASN A N 1
ATOM 1106 C CA . ASN A 1 136 ? 14.492 1.94 1.69 1 80.94 136 ASN A CA 1
ATOM 1107 C C . ASN A 1 136 ? 15.578 1.207 2.463 1 80.94 136 ASN A C 1
ATOM 1109 O O . ASN A 1 136 ? 16.625 1.79 2.785 1 80.94 136 ASN A O 1
ATOM 1113 N N . MET A 1 137 ? 15.367 0.001 2.742 1 86.75 137 MET A N 1
ATOM 1114 C CA . MET A 1 137 ? 16.359 -0.837 3.412 1 86.75 137 MET A CA 1
ATOM 1115 C C . MET A 1 137 ? 17.406 -1.345 2.422 1 86.75 137 MET A C 1
ATOM 1117 O O . MET A 1 137 ? 17.188 -1.278 1.209 1 86.75 137 MET A O 1
ATOM 1121 N N . PRO A 1 138 ? 18.516 -1.779 3.023 1 89.31 138 PRO A N 1
ATOM 1122 C CA . PRO A 1 138 ? 19.5 -2.383 2.131 1 89.31 138 PRO A CA 1
ATOM 1123 C C . PRO A 1 138 ? 18.938 -3.529 1.302 1 89.31 138 PRO A C 1
ATOM 1125 O O . PRO A 1 138 ? 18 -4.203 1.736 1 89.31 138 PRO A O 1
ATOM 1128 N N . ILE A 1 139 ? 19.5 -3.707 0.19 1 92.38 139 ILE A N 1
ATOM 1129 C CA . ILE A 1 139 ? 18.953 -4.613 -0.819 1 92.38 139 ILE A CA 1
ATOM 1130 C C . ILE A 1 139 ? 18.844 -6.02 -0.239 1 92.38 139 ILE A C 1
ATOM 1132 O O . ILE A 1 139 ? 17.891 -6.742 -0.538 1 92.38 139 ILE A O 1
ATOM 1136 N N . GLU A 1 140 ? 19.703 -6.457 0.58 1 94.12 140 GLU A N 1
ATOM 1137 C CA . GLU A 1 140 ? 19.656 -7.793 1.169 1 94.12 140 GLU A CA 1
ATOM 1138 C C . GLU A 1 140 ? 18.391 -7.973 2.014 1 94.12 140 GLU A C 1
ATOM 1140 O O . GLU A 1 140 ? 17.781 -9.039 2.002 1 94.12 140 GLU A O 1
ATOM 1145 N N . VAL A 1 141 ? 18.078 -6.918 2.688 1 92.12 141 VAL A N 1
ATOM 1146 C CA . VAL A 1 141 ? 16.891 -6.941 3.537 1 92.12 141 VAL A CA 1
ATOM 1147 C C . VAL A 1 141 ? 15.633 -6.93 2.672 1 92.12 141 VAL A C 1
ATOM 1149 O O . VAL A 1 141 ? 14.703 -7.699 2.908 1 92.12 141 VAL A O 1
ATOM 1152 N N . ARG A 1 142 ? 15.617 -6.102 1.71 1 92.5 142 ARG A N 1
ATOM 1153 C CA . ARG A 1 142 ? 14.461 -6 0.821 1 92.5 142 ARG A CA 1
ATOM 1154 C C . ARG A 1 142 ? 14.211 -7.324 0.103 1 92.5 142 ARG A C 1
ATOM 1156 O O . ARG A 1 142 ? 13.07 -7.797 0.047 1 92.5 142 ARG A O 1
ATOM 1163 N N . LEU A 1 143 ? 15.258 -7.914 -0.419 1 95.06 143 LEU A N 1
ATOM 1164 C CA . LEU A 1 143 ? 15.133 -9.195 -1.106 1 95.06 143 LEU A CA 1
ATOM 1165 C C . LEU A 1 143 ? 14.664 -10.281 -0.149 1 95.06 143 LEU A C 1
ATOM 1167 O O . LEU A 1 143 ? 13.828 -11.117 -0.512 1 95.06 143 LEU A O 1
ATOM 1171 N N . SER A 1 144 ? 15.211 -10.25 1.007 1 93.31 144 SER A N 1
ATOM 1172 C CA . SER A 1 144 ? 14.82 -11.227 2.012 1 93.31 144 SER A CA 1
ATOM 1173 C C . SER A 1 144 ? 13.336 -11.094 2.361 1 93.31 144 SER A C 1
ATOM 1175 O O . SER A 1 144 ? 12.633 -12.102 2.498 1 93.31 144 SER A O 1
ATOM 1177 N N . GLN A 1 145 ? 12.93 -9.898 2.537 1 91.5 145 GLN A N 1
ATOM 1178 C CA . GLN A 1 145 ? 11.523 -9.633 2.855 1 91.5 145 GLN A CA 1
ATOM 1179 C C . GLN A 1 145 ? 10.602 -10.203 1.782 1 91.5 145 GLN A C 1
ATOM 1181 O O . GLN A 1 145 ? 9.594 -10.836 2.098 1 91.5 145 GLN A O 1
ATOM 1186 N N . VAL A 1 146 ? 10.906 -9.984 0.575 1 92.44 146 VAL A N 1
ATOM 1187 C CA . VAL A 1 146 ? 10.102 -10.461 -0.542 1 92.44 146 VAL A CA 1
ATOM 1188 C C . VAL A 1 146 ? 10.125 -11.984 -0.592 1 92.44 146 VAL A C 1
ATOM 1190 O O . VAL A 1 146 ? 9.086 -12.625 -0.785 1 92.44 146 VAL A O 1
ATOM 1193 N N . LEU A 1 147 ? 11.289 -12.594 -0.401 1 92.12 147 LEU A N 1
ATOM 1194 C CA . LEU A 1 147 ? 11.406 -14.047 -0.432 1 92.12 147 LEU A CA 1
ATOM 1195 C C . LEU A 1 147 ? 10.609 -14.68 0.703 1 92.12 147 LEU A C 1
ATOM 1197 O O . LEU A 1 147 ? 9.945 -15.703 0.508 1 92.12 147 LEU A O 1
ATOM 1201 N N . VAL A 1 148 ? 10.656 -14.078 1.84 1 89.06 148 VAL A N 1
ATOM 1202 C CA . VAL A 1 148 ? 9.883 -14.547 2.98 1 89.06 148 VAL A CA 1
ATOM 1203 C C . VAL A 1 148 ? 8.391 -14.477 2.654 1 89.06 148 VAL A C 1
ATOM 1205 O O . VAL A 1 148 ? 7.656 -15.445 2.881 1 89.06 148 VAL A O 1
ATOM 1208 N N . ALA A 1 149 ? 8.023 -13.422 2.088 1 87.62 149 ALA A N 1
ATOM 1209 C CA . ALA A 1 149 ? 6.617 -13.25 1.721 1 87.62 149 ALA A CA 1
ATOM 1210 C C . ALA A 1 149 ? 6.191 -14.273 0.671 1 87.62 149 ALA A C 1
ATOM 1212 O O . ALA A 1 149 ? 5.117 -14.867 0.773 1 87.62 149 ALA A O 1
ATOM 1213 N N . LEU A 1 150 ? 7.004 -14.477 -0.262 1 88.62 150 LEU A N 1
ATOM 1214 C CA . LEU A 1 150 ? 6.688 -15.406 -1.339 1 88.62 150 LEU A CA 1
ATOM 1215 C C . LEU A 1 150 ? 6.648 -16.844 -0.822 1 88.62 150 LEU A C 1
ATOM 1217 O O . LEU A 1 150 ? 6.043 -17.719 -1.445 1 88.62 150 LEU A O 1
ATOM 1221 N N . SER A 1 151 ? 7.328 -17.047 0.261 1 86.19 151 SER A N 1
ATOM 1222 C CA . SER A 1 151 ? 7.34 -18.375 0.863 1 86.19 151 SER A CA 1
ATOM 1223 C C . SER A 1 151 ? 6.09 -18.625 1.699 1 86.19 151 SER A C 1
ATOM 1225 O O . SER A 1 151 ? 5.93 -19.688 2.291 1 86.19 151 SER A O 1
ATOM 1227 N N . GLY A 1 152 ? 5.312 -17.594 1.842 1 77.75 152 GLY A N 1
ATOM 1228 C CA . GLY A 1 152 ? 4.047 -17.766 2.539 1 77.75 152 GLY A CA 1
ATOM 1229 C C . GLY A 1 152 ? 4.086 -17.266 3.973 1 77.75 152 GLY A C 1
ATOM 1230 O O . GLY A 1 152 ? 3.17 -17.531 4.754 1 77.75 152 GLY A O 1
ATOM 1231 N N . ARG A 1 153 ? 5.109 -16.578 4.273 1 74.94 153 ARG A N 1
ATOM 1232 C CA . ARG A 1 153 ? 5.242 -16.031 5.621 1 74.94 153 ARG A CA 1
ATOM 1233 C C . ARG A 1 153 ? 4.992 -14.523 5.625 1 74.94 153 ARG A C 1
ATOM 1235 O O . ARG A 1 153 ? 5.23 -13.844 4.625 1 74.94 153 ARG A O 1
ATOM 1242 N N . ASP A 1 154 ? 4.477 -14.078 6.746 1 75.38 154 ASP A N 1
ATOM 1243 C CA . ASP A 1 154 ? 4.332 -12.641 6.941 1 75.38 154 ASP A CA 1
ATOM 1244 C C . ASP A 1 154 ? 5.617 -12.031 7.492 1 75.38 154 ASP A C 1
ATOM 1246 O O . ASP A 1 154 ? 5.988 -12.281 8.641 1 75.38 154 ASP A O 1
ATOM 1250 N N . PRO A 1 155 ? 6.18 -11.242 6.789 1 76.38 155 PRO A N 1
ATOM 1251 C CA . PRO A 1 155 ? 7.457 -10.672 7.23 1 76.38 155 PRO A CA 1
ATOM 1252 C C . PRO A 1 155 ? 7.332 -9.867 8.516 1 76.38 155 PRO A C 1
ATOM 1254 O O . PRO A 1 155 ? 8.273 -9.812 9.312 1 76.38 155 PRO A O 1
ATOM 1257 N N . ASP A 1 156 ? 6.254 -9.242 8.695 1 75.06 156 ASP A N 1
ATOM 1258 C CA . ASP A 1 156 ? 6.094 -8.438 9.898 1 75.06 156 ASP A CA 1
ATOM 1259 C C . ASP A 1 156 ? 6.047 -9.32 11.148 1 75.06 156 ASP A C 1
ATOM 1261 O O . ASP A 1 156 ? 6.582 -8.953 12.195 1 75.06 156 ASP A O 1
ATOM 1265 N N . GLN A 1 157 ? 5.348 -10.383 10.984 1 75.12 157 GLN A N 1
ATOM 1266 C CA . GLN A 1 157 ? 5.297 -11.32 12.102 1 75.12 157 GLN A CA 1
ATOM 1267 C C . GLN A 1 157 ? 6.672 -11.922 12.375 1 75.12 157 GLN A C 1
ATOM 1269 O O . GLN A 1 157 ? 7.047 -12.133 13.531 1 75.12 157 GLN A O 1
ATOM 1274 N N . VAL A 1 158 ? 7.371 -12.18 11.328 1 74 158 VAL A N 1
ATOM 1275 C CA . VAL A 1 158 ? 8.727 -12.703 11.461 1 74 158 VAL A CA 1
ATOM 1276 C C . VAL A 1 158 ? 9.609 -11.68 12.18 1 74 158 VAL A C 1
ATOM 1278 O O . VAL A 1 158 ? 10.398 -12.039 13.055 1 74 158 VAL A O 1
ATOM 1281 N N . ALA A 1 159 ? 9.438 -10.453 11.82 1 72.81 159 ALA A N 1
ATOM 1282 C CA . ALA A 1 159 ? 10.25 -9.383 12.398 1 72.81 159 ALA A CA 1
ATOM 1283 C C . ALA A 1 159 ? 9.984 -9.242 13.898 1 72.81 159 ALA A C 1
ATOM 1285 O O . ALA A 1 159 ? 10.891 -8.891 14.656 1 72.81 159 ALA A O 1
ATOM 1286 N N . LEU A 1 160 ? 8.766 -9.414 14.359 1 70.31 160 LEU A N 1
ATOM 1287 C CA . LEU A 1 160 ? 8.398 -9.25 15.758 1 70.31 160 LEU A CA 1
ATOM 1288 C C . LEU A 1 160 ? 8.703 -10.516 16.547 1 70.31 160 LEU A C 1
ATOM 1290 O O . LEU A 1 160 ? 8.508 -10.555 17.766 1 70.31 160 LEU A O 1
ATOM 1294 N N . GLY A 1 161 ? 9.414 -11.414 15.984 1 63.16 161 GLY A N 1
ATOM 1295 C CA . GLY A 1 161 ? 9.781 -12.641 16.688 1 63.16 161 GLY A CA 1
ATOM 1296 C C . GLY A 1 161 ? 8.633 -13.617 16.812 1 63.16 161 GLY A C 1
ATOM 1297 O O . GLY A 1 161 ? 8.688 -14.547 17.625 1 63.16 161 GLY A O 1
ATOM 1298 N N . GLY A 1 162 ? 7.543 -13.203 16.375 1 55.59 162 GLY A N 1
ATOM 1299 C CA . GLY A 1 162 ? 6.406 -14.086 16.578 1 55.59 162 GLY A CA 1
ATOM 1300 C C . GLY A 1 162 ? 6.617 -15.461 15.977 1 55.59 162 GLY A C 1
ATOM 1301 O O . GLY A 1 162 ? 7.691 -15.758 15.445 1 55.59 162 GLY A O 1
ATOM 1302 N N . SER A 1 163 ? 5.469 -16.422 15.992 1 52.41 163 SER A N 1
ATOM 1303 C CA . SER A 1 163 ? 5.395 -17.891 15.938 1 52.41 163 SER A CA 1
ATOM 1304 C C . SER A 1 163 ? 6.031 -18.422 14.656 1 52.41 163 SER A C 1
ATOM 1306 O O . SER A 1 163 ? 5.91 -17.812 13.594 1 52.41 163 SER A O 1
ATOM 1308 N N . PRO A 1 164 ? 6.941 -19.344 14.883 1 46.72 164 PRO A N 1
ATOM 1309 C CA . PRO A 1 164 ? 7.402 -20.172 13.766 1 46.72 164 PRO A CA 1
ATOM 1310 C C . PRO A 1 164 ? 6.273 -20.562 12.82 1 46.72 164 PRO A C 1
ATOM 1312 O O . PRO A 1 164 ? 5.18 -20.922 13.273 1 46.72 164 PRO A O 1
ATOM 1315 N N . VAL A 1 165 ? 6.062 -19.844 11.844 1 47.91 165 VAL A N 1
ATOM 1316 C CA . VAL A 1 165 ? 5.066 -20.312 10.883 1 47.91 165 VAL A CA 1
ATOM 1317 C C . VAL A 1 165 ? 5.078 -21.828 10.812 1 47.91 165 VAL A C 1
ATOM 1319 O O . VAL A 1 165 ? 6.145 -22.453 10.828 1 47.91 165 VAL A O 1
ATOM 1322 N N . PRO A 1 166 ? 4.027 -22.469 11.047 1 44.53 166 PRO A N 1
ATOM 1323 C CA . PRO A 1 166 ? 4.035 -23.922 10.828 1 44.53 166 PRO A CA 1
ATOM 1324 C C . PRO A 1 166 ? 4.664 -24.312 9.5 1 44.53 166 PRO A C 1
ATOM 1326 O O . PRO A 1 166 ? 4.637 -23.531 8.539 1 44.53 166 PRO A O 1
ATOM 1329 N N . SER A 1 167 ? 5.672 -25.312 9.469 1 44.47 167 SER A N 1
ATOM 1330 C CA . SER A 1 167 ? 6.441 -26.016 8.453 1 44.47 167 SER A CA 1
ATOM 1331 C C . SER A 1 167 ? 5.621 -26.219 7.184 1 44.47 167 SER A C 1
ATOM 1333 O O . SER A 1 167 ? 6.152 -26.125 6.074 1 44.47 167 SER A O 1
ATOM 1335 N N . ALA A 1 168 ? 4.336 -26.531 7.359 1 44.62 168 ALA A N 1
ATOM 1336 C CA . ALA A 1 168 ? 3.709 -27.297 6.289 1 44.62 168 ALA A CA 1
ATOM 1337 C C . ALA A 1 168 ? 3.488 -26.438 5.051 1 44.62 168 ALA A C 1
ATOM 1339 O O . ALA A 1 168 ? 3.348 -26.953 3.941 1 44.62 168 ALA A O 1
ATOM 1340 N N . THR A 1 169 ? 3.324 -25.125 5.164 1 52.56 169 THR A N 1
ATOM 1341 C CA . THR A 1 169 ? 2.91 -24.406 3.963 1 52.56 169 THR A CA 1
ATOM 1342 C C . THR A 1 169 ? 4.043 -23.516 3.447 1 52.56 169 THR A C 1
ATOM 1344 O O . THR A 1 169 ? 3.836 -22.703 2.545 1 52.56 169 THR A O 1
ATOM 1347 N N . LEU A 1 170 ? 5.109 -23.734 4.012 1 60.34 170 LEU A N 1
ATOM 1348 C CA . LEU A 1 170 ? 6.277 -22.969 3.582 1 60.34 170 LEU A CA 1
ATOM 1349 C C . LEU A 1 170 ? 6.84 -23.531 2.279 1 60.34 170 LEU A C 1
ATOM 1351 O O . LEU A 1 170 ? 6.941 -24.75 2.109 1 60.34 170 LEU A O 1
ATOM 1355 N N . ARG A 1 171 ? 6.762 -22.641 1.312 1 68.75 171 ARG A N 1
ATOM 1356 C CA . ARG A 1 171 ? 7.344 -23.016 0.027 1 68.75 171 ARG A CA 1
ATOM 1357 C C . ARG A 1 171 ? 8.852 -22.797 0.027 1 68.75 171 ARG A C 1
ATOM 1359 O O . ARG A 1 171 ? 9.336 -21.688 0.268 1 68.75 171 ARG A O 1
ATOM 1366 N N . ASP A 1 172 ? 9.375 -23.875 -0.229 1 78.44 172 ASP A N 1
ATOM 1367 C CA . ASP A 1 172 ? 10.828 -23.797 -0.313 1 78.44 172 ASP A CA 1
ATOM 1368 C C . ASP A 1 172 ? 11.273 -23.438 -1.729 1 78.44 172 ASP A C 1
ATOM 1370 O O . ASP A 1 172 ? 12.391 -22.953 -1.931 1 78.44 172 ASP A O 1
ATOM 1374 N N . SER A 1 173 ? 10.391 -23.734 -2.633 1 89.31 173 SER A N 1
ATOM 1375 C CA . SER A 1 173 ? 10.719 -23.438 -4.023 1 89.31 173 SER A CA 1
ATOM 1376 C C . SER A 1 173 ? 9.805 -22.359 -4.594 1 89.31 173 SER A C 1
ATOM 1378 O O . SER A 1 173 ? 8.586 -22.516 -4.605 1 89.31 173 SER A O 1
ATOM 1380 N N . ILE A 1 174 ? 10.406 -21.359 -5.062 1 92.06 174 ILE A N 1
ATOM 1381 C CA . ILE A 1 174 ? 9.672 -20.203 -5.566 1 92.06 174 ILE A CA 1
ATOM 1382 C C . ILE A 1 174 ? 9.93 -20.047 -7.062 1 92.06 174 ILE A C 1
ATOM 1384 O O . ILE A 1 174 ? 11.078 -19.844 -7.48 1 92.06 174 ILE A O 1
ATOM 1388 N N . ALA A 1 175 ? 8.906 -20.203 -7.852 1 91.56 175 ALA A N 1
ATOM 1389 C CA . ALA A 1 175 ? 9.031 -19.953 -9.281 1 91.56 175 ALA A CA 1
ATOM 1390 C C . ALA A 1 175 ? 9.094 -18.453 -9.578 1 91.56 175 ALA A C 1
ATOM 1392 O O . ALA A 1 175 ? 8.062 -17.781 -9.594 1 91.56 175 ALA A O 1
ATOM 1393 N N . ILE A 1 176 ? 10.289 -17.953 -9.781 1 93.44 176 ILE A N 1
ATOM 1394 C CA . ILE A 1 176 ? 10.484 -16.531 -10.016 1 93.44 176 ILE A CA 1
ATOM 1395 C C . ILE A 1 176 ? 11.828 -16.297 -10.688 1 93.44 176 ILE A C 1
ATOM 1397 O O . ILE A 1 176 ? 12.828 -16.922 -10.336 1 93.44 176 ILE A O 1
ATOM 1401 N N . THR A 1 177 ? 11.812 -15.508 -11.711 1 94.19 177 THR A N 1
ATOM 1402 C CA . THR A 1 177 ? 13.07 -15.109 -12.336 1 94.19 177 THR A CA 1
ATOM 1403 C C . THR A 1 177 ? 13.719 -13.977 -11.547 1 94.19 177 THR A C 1
ATOM 1405 O O . THR A 1 177 ? 13.062 -13.305 -10.75 1 94.19 177 THR A O 1
ATOM 1408 N N . ARG A 1 178 ? 14.992 -13.797 -11.773 1 95.12 178 ARG A N 1
ATOM 1409 C CA . ARG A 1 178 ? 15.703 -12.711 -11.109 1 95.12 178 ARG A CA 1
ATOM 1410 C C . ARG A 1 178 ? 15.211 -11.352 -11.594 1 95.12 178 ARG A C 1
ATOM 1412 O O . ARG A 1 178 ? 15.234 -10.375 -10.844 1 95.12 178 ARG A O 1
ATOM 1419 N N . THR A 1 179 ? 14.781 -11.312 -12.836 1 94.62 179 THR A N 1
ATOM 1420 C CA . THR A 1 179 ? 14.219 -10.078 -13.367 1 94.62 179 THR A CA 1
ATOM 1421 C C . THR A 1 179 ? 12.953 -9.688 -12.609 1 94.62 179 THR A C 1
ATOM 1423 O O . THR A 1 179 ? 12.805 -8.547 -12.18 1 94.62 179 THR A O 1
ATOM 1426 N N . VAL A 1 180 ? 12.094 -10.617 -12.43 1 95.06 180 VAL A N 1
ATOM 1427 C CA . VAL A 1 180 ? 10.844 -10.375 -11.719 1 95.06 180 VAL A CA 1
ATOM 1428 C C . VAL A 1 180 ? 11.141 -10.055 -10.25 1 95.06 180 VAL A C 1
ATOM 1430 O O . VAL A 1 180 ? 10.57 -9.109 -9.695 1 95.06 180 VAL A O 1
ATOM 1433 N N . LEU A 1 181 ? 12.008 -10.789 -9.688 1 96.06 181 LEU A N 1
ATOM 1434 C CA . LEU A 1 181 ? 12.406 -10.547 -8.305 1 96.06 181 LEU A CA 1
ATOM 1435 C C . LEU A 1 181 ? 12.945 -9.125 -8.141 1 96.06 181 LEU A C 1
ATOM 1437 O O . LEU A 1 181 ? 12.594 -8.43 -7.184 1 96.06 181 LEU A O 1
ATOM 1441 N N . ALA A 1 182 ? 13.82 -8.703 -9.031 1 95.62 182 ALA A N 1
ATOM 1442 C CA . ALA A 1 182 ? 14.398 -7.359 -8.992 1 95.62 182 ALA A CA 1
ATOM 1443 C C . ALA A 1 182 ? 13.312 -6.289 -9.039 1 95.62 182 ALA A C 1
ATOM 1445 O O . ALA A 1 182 ? 13.344 -5.328 -8.273 1 95.62 182 ALA A O 1
ATOM 1446 N N . GLN A 1 183 ? 12.359 -6.48 -9.867 1 93.62 183 GLN A N 1
ATOM 1447 C CA . GLN A 1 183 ? 11.281 -5.512 -10.062 1 93.62 183 GLN A CA 1
ATOM 1448 C C . GLN A 1 183 ? 10.344 -5.484 -8.859 1 93.62 183 GLN A C 1
ATOM 1450 O O . GLN A 1 183 ? 9.719 -4.461 -8.578 1 93.62 183 GLN A O 1
ATOM 1455 N N . MET A 1 184 ? 10.266 -6.578 -8.156 1 94.25 184 MET A N 1
ATOM 1456 C CA . MET A 1 184 ? 9.484 -6.605 -6.922 1 94.25 184 MET A CA 1
ATOM 1457 C C . MET A 1 184 ? 10.211 -5.879 -5.797 1 94.25 184 MET A C 1
ATOM 1459 O O . MET A 1 184 ? 9.578 -5.379 -4.863 1 94.25 184 MET A O 1
ATOM 1463 N N . CYS A 1 185 ? 11.492 -5.793 -5.906 1 92.31 185 CYS A N 1
ATOM 1464 C CA . CYS A 1 185 ? 12.312 -5.262 -4.82 1 92.31 185 CYS A CA 1
ATOM 1465 C C . CYS A 1 185 ? 12.852 -3.879 -5.172 1 92.31 185 CYS A C 1
ATOM 1467 O O . CYS A 1 185 ? 13.742 -3.369 -4.496 1 92.31 185 CYS A O 1
ATOM 1469 N N . LEU A 1 186 ? 12.383 -3.316 -6.195 1 87.25 186 LEU A N 1
ATOM 1470 C CA . LEU A 1 186 ? 12.781 -1.978 -6.609 1 87.25 186 LEU A CA 1
ATOM 1471 C C . LEU A 1 186 ? 14.297 -1.893 -6.785 1 87.25 186 LEU A C 1
ATOM 1473 O O . LEU A 1 186 ? 14.938 -1.007 -6.219 1 87.25 186 LEU A O 1
ATOM 1477 N N . THR A 1 187 ? 14.859 -2.777 -7.469 1 89.75 187 THR A N 1
ATOM 1478 C CA . THR A 1 187 ? 16.297 -2.795 -7.742 1 89.75 187 THR A CA 1
ATOM 1479 C C . THR A 1 187 ? 16.562 -3.275 -9.164 1 89.75 187 THR A C 1
ATOM 1481 O O . THR A 1 187 ? 15.633 -3.598 -9.906 1 89.75 187 THR A O 1
ATOM 1484 N N . THR A 1 188 ? 17.781 -3.137 -9.539 1 90.94 188 THR A N 1
ATOM 1485 C CA . THR A 1 188 ? 18.156 -3.6 -10.867 1 90.94 188 THR A CA 1
ATOM 1486 C C . THR A 1 188 ? 18.375 -5.113 -10.875 1 90.94 188 THR A C 1
ATOM 1488 O O . THR A 1 188 ? 18.641 -5.711 -9.828 1 90.94 188 THR A O 1
ATOM 1491 N N . VAL A 1 189 ? 18.203 -5.68 -12.109 1 94.75 189 VAL A N 1
ATOM 1492 C CA . VAL A 1 189 ? 18.391 -7.117 -12.266 1 94.75 189 VAL A CA 1
ATOM 1493 C C . VAL A 1 189 ? 19.844 -7.477 -11.938 1 94.75 189 VAL A C 1
ATOM 1495 O O . VAL A 1 189 ? 20.109 -8.531 -11.352 1 94.75 189 VAL A O 1
ATOM 1498 N N . GLU A 1 190 ? 20.734 -6.605 -12.273 1 96 190 GLU A N 1
ATOM 1499 C CA . GLU A 1 190 ? 22.141 -6.832 -11.977 1 96 190 GLU A CA 1
ATOM 1500 C C . GLU A 1 190 ? 22.375 -7 -10.484 1 96 190 GLU A C 1
ATOM 1502 O O . GLU A 1 190 ? 23.094 -7.918 -10.055 1 96 190 GLU A O 1
ATOM 1507 N N . THR A 1 191 ? 21.859 -6.176 -9.758 1 94.94 191 THR A N 1
ATOM 1508 C CA . THR A 1 191 ? 22 -6.23 -8.305 1 94.94 191 THR A CA 1
ATOM 1509 C C . THR A 1 191 ? 21.359 -7.492 -7.746 1 94.94 191 THR A C 1
ATOM 151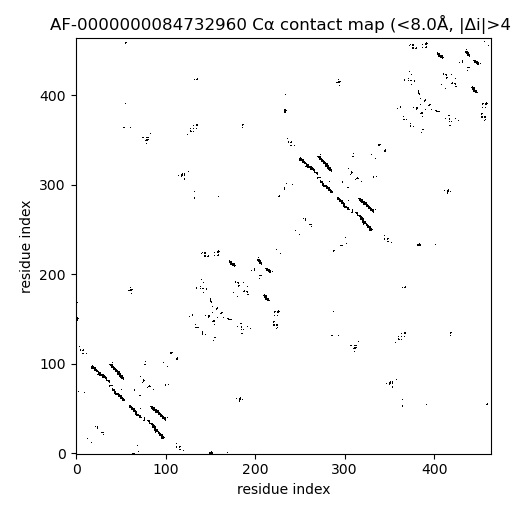1 O O . THR A 1 191 ? 21.922 -8.164 -6.883 1 94.94 191 THR A O 1
ATOM 1514 N N . ALA A 1 192 ? 20.172 -7.824 -8.172 1 96.62 192 ALA A N 1
ATOM 1515 C CA . ALA A 1 192 ? 19.484 -9.031 -7.715 1 96.62 192 ALA A CA 1
ATOM 1516 C C . ALA A 1 192 ? 20.328 -10.273 -7.996 1 96.62 192 ALA A C 1
ATOM 1518 O O . ALA A 1 192 ? 20.422 -11.172 -7.152 1 96.62 192 ALA A O 1
ATOM 1519 N N . ILE A 1 193 ? 20.844 -10.336 -9.172 1 97 193 ILE A N 1
ATOM 1520 C CA . ILE A 1 193 ? 21.672 -11.477 -9.562 1 97 193 ILE A CA 1
ATOM 1521 C C . ILE A 1 193 ? 22.891 -11.562 -8.641 1 97 193 ILE A C 1
ATOM 1523 O O . ILE A 1 193 ? 23.219 -12.641 -8.141 1 97 193 ILE A O 1
ATOM 1527 N N . ARG A 1 194 ? 23.5 -10.414 -8.43 1 97.56 194 ARG A N 1
ATOM 1528 C CA . ARG A 1 194 ? 24.688 -10.383 -7.582 1 97.56 194 ARG A CA 1
ATOM 1529 C C . ARG A 1 194 ? 24.375 -10.906 -6.184 1 97.56 194 ARG A C 1
ATOM 1531 O O . ARG A 1 194 ? 25.078 -11.766 -5.66 1 97.56 194 ARG A O 1
ATOM 1538 N N . VAL A 1 195 ? 23.391 -10.422 -5.562 1 97.44 195 VAL A N 1
ATOM 1539 C CA . VAL A 1 195 ? 23.047 -10.773 -4.191 1 97.44 195 VAL A CA 1
ATOM 1540 C C . VAL A 1 195 ? 22.609 -12.234 -4.125 1 97.44 195 VAL A C 1
ATOM 1542 O O . VAL A 1 195 ? 23 -12.969 -3.217 1 97.44 195 VAL A O 1
ATOM 1545 N N . THR A 1 196 ? 21.812 -12.672 -5.039 1 97.5 196 THR A N 1
ATOM 1546 C CA . THR A 1 196 ? 21.344 -14.047 -5.016 1 97.5 196 THR A CA 1
ATOM 1547 C C . THR A 1 196 ? 22.484 -15.023 -5.254 1 97.5 196 THR A C 1
ATOM 1549 O O . THR A 1 196 ? 22.516 -16.109 -4.684 1 97.5 196 THR A O 1
ATOM 1552 N N . ARG A 1 197 ? 23.406 -14.625 -6.039 1 97.38 197 ARG A N 1
ATOM 1553 C CA . ARG A 1 197 ? 24.562 -15.469 -6.25 1 97.38 197 ARG A CA 1
ATOM 1554 C C . ARG A 1 197 ? 25.406 -15.586 -4.973 1 97.38 197 ARG A C 1
ATOM 1556 O O . ARG A 1 197 ? 25.922 -16.656 -4.656 1 97.38 197 ARG A O 1
ATOM 1563 N N . MET A 1 198 ? 25.578 -14.477 -4.391 1 97.56 198 MET A N 1
ATOM 1564 C CA . MET A 1 198 ? 26.266 -14.477 -3.109 1 97.56 198 MET A CA 1
ATOM 1565 C C . MET A 1 198 ? 25.578 -15.406 -2.115 1 97.56 198 MET A C 1
ATOM 1567 O O . MET A 1 198 ? 26.25 -16.172 -1.411 1 97.56 198 MET A O 1
ATOM 1571 N N . TRP A 1 199 ? 24.281 -15.352 -2.061 1 97.62 199 TRP A N 1
ATOM 1572 C CA . TRP A 1 199 ? 23.5 -16.203 -1.159 1 97.62 199 TRP A CA 1
ATOM 1573 C C . TRP A 1 199 ? 23.609 -17.672 -1.566 1 97.62 199 TRP A C 1
ATOM 1575 O O . TRP A 1 199 ? 23.609 -18.562 -0.713 1 97.62 199 TRP A O 1
ATOM 1585 N N . GLU A 1 200 ? 23.641 -17.922 -2.836 1 97.62 200 GLU A N 1
ATOM 1586 C CA . GLU A 1 200 ? 23.812 -19.281 -3.311 1 97.62 200 GLU A CA 1
ATOM 1587 C C . GLU A 1 200 ? 25.172 -19.844 -2.887 1 97.62 200 GLU A C 1
ATOM 1589 O O . GLU A 1 200 ? 25.266 -20.969 -2.398 1 97.62 200 GLU A O 1
ATOM 1594 N N . LYS A 1 201 ? 26.234 -19.078 -3.064 1 97.69 201 LYS A N 1
ATOM 1595 C CA . LYS A 1 201 ? 27.578 -19.484 -2.662 1 97.69 201 LYS A CA 1
ATOM 1596 C C . LYS A 1 201 ? 27.641 -19.766 -1.164 1 97.69 201 LYS A C 1
ATOM 1598 O O . LYS A 1 201 ? 28.375 -20.656 -0.724 1 97.69 201 LYS A O 1
ATOM 1603 N N . ALA A 1 202 ? 26.875 -19.047 -0.425 1 97.25 202 ALA A N 1
ATOM 1604 C CA . ALA A 1 202 ? 26.844 -19.188 1.028 1 97.25 202 ALA A CA 1
ATOM 1605 C C . ALA A 1 202 ? 25.922 -20.328 1.449 1 97.25 202 ALA A C 1
ATOM 1607 O O . ALA A 1 202 ? 25.75 -20.594 2.643 1 97.25 202 ALA A O 1
ATOM 1608 N N . GLY A 1 203 ? 25.25 -20.891 0.522 1 96.5 203 GLY A N 1
ATOM 1609 C CA . GLY A 1 203 ? 24.406 -22.047 0.789 1 96.5 203 GLY A CA 1
ATOM 1610 C C . GLY A 1 203 ? 23.047 -21.672 1.326 1 96.5 203 GLY A C 1
ATOM 1611 O O . GLY A 1 203 ? 22.406 -22.469 2.025 1 96.5 203 GLY A O 1
ATOM 1612 N N . LYS A 1 204 ? 22.594 -20.484 1.051 1 96.44 204 LYS A N 1
ATOM 1613 C CA . LYS A 1 204 ? 21.328 -20.016 1.597 1 96.44 204 LYS A CA 1
ATOM 1614 C C . LYS A 1 204 ? 20.188 -20.297 0.625 1 96.44 204 LYS A C 1
ATOM 1616 O O . LYS A 1 204 ? 19.031 -20.453 1.04 1 96.44 204 LYS A O 1
ATOM 1621 N N . ILE A 1 205 ? 20.5 -20.375 -0.649 1 97.12 205 ILE A N 1
ATOM 1622 C CA . ILE A 1 205 ? 19.516 -20.672 -1.682 1 97.12 205 ILE A CA 1
ATOM 1623 C C . ILE A 1 205 ? 20.156 -21.562 -2.752 1 97.12 205 ILE A C 1
ATOM 1625 O O . ILE A 1 205 ? 21.375 -21.719 -2.789 1 97.12 205 ILE A O 1
ATOM 1629 N N . ASP A 1 206 ? 19.312 -22.203 -3.508 1 97.12 206 ASP A N 1
ATOM 1630 C CA . ASP A 1 206 ? 19.719 -22.984 -4.672 1 97.12 206 ASP A CA 1
ATOM 1631 C C . ASP A 1 206 ? 19.109 -22.406 -5.953 1 97.12 206 ASP A C 1
ATOM 1633 O O . ASP A 1 206 ? 17.906 -22.219 -6.051 1 97.12 206 ASP A O 1
ATOM 1637 N N . LEU A 1 207 ? 19.938 -22.141 -6.91 1 96.31 207 LEU A N 1
ATOM 1638 C CA . LEU A 1 207 ? 19.531 -21.531 -8.164 1 96.31 207 LEU A CA 1
ATOM 1639 C C . LEU A 1 207 ? 19.781 -22.469 -9.336 1 96.31 207 LEU A C 1
ATOM 1641 O O . LEU A 1 207 ? 19.891 -22.031 -10.484 1 96.31 207 LEU A O 1
ATOM 1645 N N . SER A 1 208 ? 19.859 -23.688 -9.133 1 94.94 208 SER A N 1
ATOM 1646 C CA . SER A 1 208 ? 20.234 -24.656 -10.156 1 94.94 208 SER A CA 1
ATOM 1647 C C . SER A 1 208 ? 19.156 -24.781 -11.234 1 94.94 208 SER A C 1
ATOM 1649 O O . SER A 1 208 ? 19.453 -25.062 -12.391 1 94.94 208 SER A O 1
ATOM 1651 N N . LYS A 1 209 ? 17.922 -24.656 -10.789 1 93.62 209 LYS A N 1
ATOM 1652 C CA . LYS A 1 209 ? 16.828 -24.703 -11.758 1 93.62 209 LYS A CA 1
ATOM 1653 C C . LYS A 1 209 ? 16.484 -23.297 -12.25 1 93.62 209 LYS A C 1
ATOM 1655 O O . LYS A 1 209 ? 16.266 -22.391 -11.453 1 93.62 209 LYS A O 1
ATOM 1660 N N . LYS A 1 210 ? 16.438 -23.219 -13.547 1 92.06 210 LYS A N 1
ATOM 1661 C CA . LYS A 1 210 ? 16.141 -21.922 -14.148 1 92.06 210 LYS A CA 1
ATOM 1662 C C . LYS A 1 210 ? 14.766 -21.406 -13.734 1 92.06 210 LYS A C 1
ATOM 1664 O O . LYS A 1 210 ? 13.781 -22.156 -13.781 1 92.06 210 LYS A O 1
ATOM 1669 N N . GLY A 1 211 ? 14.734 -20.234 -13.266 1 92.38 211 GLY A N 1
ATOM 1670 C CA . GLY A 1 211 ? 13.469 -19.594 -12.938 1 92.38 211 GLY A CA 1
ATOM 1671 C C . GLY A 1 211 ? 12.914 -20.031 -11.594 1 92.38 211 GLY A C 1
ATOM 1672 O O . GLY A 1 211 ? 11.734 -19.812 -11.305 1 92.38 211 GLY A O 1
ATOM 1673 N N . VAL A 1 212 ? 13.695 -20.75 -10.906 1 94.12 212 VAL A N 1
ATOM 1674 C CA . VAL A 1 212 ? 13.258 -21.219 -9.594 1 94.12 212 VAL A CA 1
ATOM 1675 C C . VAL A 1 212 ? 14.305 -20.859 -8.539 1 94.12 212 VAL A C 1
ATOM 1677 O O . VAL A 1 212 ? 15.508 -21 -8.773 1 94.12 212 VAL A O 1
ATOM 1680 N N . ILE A 1 213 ? 13.844 -20.297 -7.473 1 95.94 213 ILE A N 1
ATOM 1681 C CA . ILE A 1 213 ? 14.688 -20.062 -6.309 1 95.94 213 ILE A CA 1
ATOM 1682 C C . ILE A 1 213 ? 14.266 -21 -5.176 1 95.94 213 ILE A C 1
ATOM 1684 O O . ILE A 1 213 ? 13.133 -20.922 -4.691 1 95.94 213 ILE A O 1
ATOM 1688 N N . ARG A 1 214 ? 15.141 -21.859 -4.816 1 95.94 214 ARG A N 1
ATOM 1689 C CA . ARG A 1 214 ? 14.867 -22.75 -3.699 1 95.94 214 ARG A CA 1
ATOM 1690 C C . ARG A 1 214 ? 15.539 -22.25 -2.422 1 95.94 214 ARG A C 1
ATOM 1692 O O . ARG A 1 214 ? 16.75 -22.078 -2.379 1 95.94 214 ARG A O 1
ATOM 1699 N N . ILE A 1 215 ? 14.758 -22.016 -1.419 1 94.75 215 ILE A N 1
ATOM 1700 C CA . ILE A 1 215 ? 15.273 -21.531 -0.142 1 94.75 215 ILE A CA 1
ATOM 1701 C C . ILE A 1 215 ? 15.844 -22.703 0.66 1 94.75 215 ILE A C 1
ATOM 1703 O O . ILE A 1 215 ? 15.133 -23.672 0.962 1 94.75 215 ILE A O 1
ATOM 1707 N N . LEU A 1 216 ? 17.062 -22.641 1.092 1 94.5 216 LEU A N 1
ATOM 1708 C CA . LEU A 1 216 ? 17.734 -23.719 1.821 1 94.5 216 LEU A CA 1
ATOM 1709 C C . LEU A 1 216 ? 17.812 -23.391 3.311 1 94.5 216 LEU A C 1
ATOM 1711 O O . LEU A 1 216 ? 17.859 -24.297 4.145 1 94.5 216 LEU A O 1
ATOM 1715 N N . ASP A 1 217 ? 17.828 -22.141 3.662 1 91.56 217 ASP A N 1
ATOM 1716 C CA . ASP A 1 217 ? 17.938 -21.672 5.043 1 91.56 217 ASP A CA 1
ATOM 1717 C C . ASP A 1 217 ? 16.906 -20.594 5.34 1 91.56 217 ASP A C 1
ATOM 1719 O O . ASP A 1 217 ? 17.25 -19.406 5.43 1 91.56 217 ASP A O 1
ATOM 1723 N N . PRO A 1 218 ? 15.758 -21 5.574 1 89.19 218 PRO A N 1
ATOM 1724 C CA . PRO A 1 218 ? 14.695 -20.016 5.812 1 89.19 218 PRO A CA 1
ATOM 1725 C C . PRO A 1 218 ? 14.992 -19.094 7 1 89.19 218 PRO A C 1
ATOM 1727 O O . PRO A 1 218 ? 14.57 -17.938 7.008 1 89.19 218 PRO A O 1
ATOM 1730 N N . VAL A 1 219 ? 15.656 -19.594 7.988 1 86.31 219 VAL A N 1
ATOM 1731 C CA . VAL A 1 219 ? 15.977 -18.844 9.188 1 86.31 219 VAL A CA 1
ATOM 1732 C C . VAL A 1 2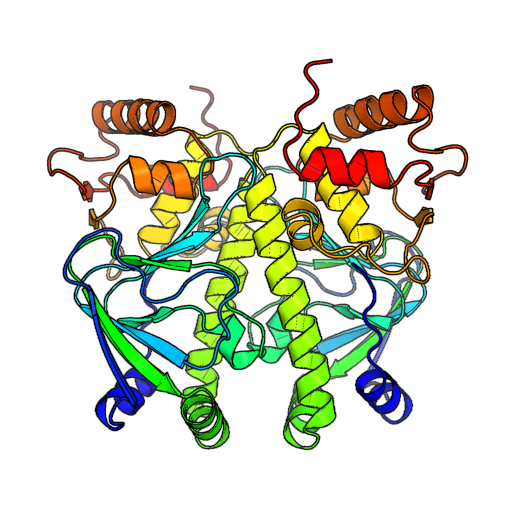19 ? 16.859 -17.641 8.828 1 86.31 219 VAL A C 1
ATOM 1734 O O . VAL A 1 219 ? 16.688 -16.547 9.375 1 86.31 219 VAL A O 1
ATOM 1737 N N . PHE A 1 220 ? 17.781 -17.906 7.938 1 90.56 220 PHE A N 1
ATOM 1738 C CA . PHE A 1 220 ? 18.656 -16.828 7.484 1 90.56 220 PHE A CA 1
ATOM 1739 C C . PHE A 1 220 ? 17.859 -15.641 6.984 1 90.56 220 PHE A C 1
ATOM 1741 O O . PHE A 1 220 ? 18.141 -14.5 7.352 1 90.56 220 PHE A O 1
ATOM 1748 N N . PHE A 1 221 ? 16.891 -15.758 6.211 1 91.62 221 PHE A N 1
ATOM 1749 C CA . PHE A 1 221 ? 16.109 -14.688 5.602 1 91.62 221 PHE A CA 1
ATOM 1750 C C . PHE A 1 221 ? 15.195 -14.031 6.629 1 91.62 221 PHE A C 1
ATOM 1752 O O . PHE A 1 221 ? 14.984 -12.812 6.594 1 91.62 221 PHE A O 1
ATOM 1759 N N . CYS A 1 222 ? 14.688 -14.805 7.516 1 87.56 222 CYS A N 1
ATOM 1760 C CA . CYS A 1 222 ? 13.891 -14.25 8.602 1 87.56 222 CYS A CA 1
ATOM 1761 C C . CYS A 1 222 ? 14.727 -13.328 9.477 1 87.56 222 CYS A C 1
ATOM 1763 O O . CYS A 1 222 ? 14.258 -12.273 9.906 1 87.56 222 CYS A O 1
ATOM 1765 N N . ASP A 1 223 ? 15.938 -13.719 9.641 1 87.69 223 ASP A N 1
ATOM 1766 C CA . ASP A 1 223 ? 16.844 -12.914 10.461 1 87.69 223 ASP A CA 1
ATOM 1767 C C . ASP A 1 223 ? 17.156 -11.586 9.781 1 87.69 223 ASP A C 1
ATOM 1769 O O . ASP A 1 223 ? 17.312 -10.562 10.453 1 87.69 223 ASP A O 1
ATOM 1773 N N . GLN A 1 224 ? 17.359 -11.648 8.461 1 87.69 224 GLN A N 1
ATOM 1774 C CA . GLN A 1 224 ? 17.609 -10.414 7.715 1 87.69 224 GLN A CA 1
ATOM 1775 C C . GLN A 1 224 ? 16.484 -9.414 7.914 1 87.69 224 GLN A C 1
ATOM 1777 O O . GLN A 1 224 ? 16.719 -8.211 8.016 1 87.69 224 GLN A O 1
ATOM 1782 N N . VAL A 1 225 ? 15.281 -9.875 7.992 1 86.75 225 VAL A N 1
ATOM 1783 C CA . VAL A 1 225 ? 14.109 -9.008 8.062 1 86.75 225 VAL A CA 1
ATOM 1784 C C . VAL A 1 225 ? 13.938 -8.492 9.492 1 86.75 225 VAL A C 1
ATOM 1786 O O . VAL A 1 225 ? 13.375 -7.414 9.703 1 86.75 225 VAL A O 1
ATOM 1789 N N . ARG A 1 226 ? 14.383 -9.211 10.547 1 78.62 226 ARG A N 1
ATOM 1790 C CA . ARG A 1 226 ? 14.281 -8.844 11.953 1 78.62 226 ARG A CA 1
ATOM 1791 C C . ARG A 1 226 ? 15.266 -7.734 12.305 1 78.62 226 ARG A C 1
ATOM 1793 O O . ARG A 1 226 ? 15.172 -7.125 13.375 1 78.62 226 ARG A O 1
ATOM 1800 N N . GLY A 1 227 ? 16.016 -7.164 11.281 1 67.81 227 GLY A N 1
ATOM 1801 C CA . GLY A 1 227 ? 16.953 -6.098 11.578 1 67.81 227 GLY A CA 1
ATOM 1802 C C . GLY A 1 227 ? 18.234 -6.598 12.219 1 67.81 227 GLY A C 1
ATOM 1803 O O . GLY A 1 227 ? 18.984 -5.82 12.82 1 67.81 227 GLY A O 1
ATOM 1804 N N . HIS A 1 228 ? 18.453 -7.949 12.445 1 57.06 228 HIS A N 1
ATOM 1805 C CA . HIS A 1 228 ? 19.719 -8.398 13.023 1 57.06 228 HIS A CA 1
ATOM 1806 C C . HIS A 1 228 ? 20.875 -8.133 12.07 1 57.06 228 HIS A C 1
ATOM 1808 O O . HIS A 1 228 ? 21 -8.797 11.039 1 57.06 228 HIS A O 1
ATOM 1814 N N . SER A 1 229 ? 20.953 -7.074 11.5 1 45.03 229 SER A N 1
ATOM 1815 C CA . SER A 1 229 ? 22.109 -6.77 10.656 1 45.03 229 SER A CA 1
ATOM 1816 C C . SER A 1 229 ? 23.359 -7.504 11.133 1 45.03 229 SER A C 1
ATOM 1818 O O . SER A 1 229 ? 23.781 -7.328 12.273 1 45.03 229 SER A O 1
ATOM 1820 N N . PRO A 1 230 ? 23.688 -8.688 10.719 1 38.38 230 PRO A N 1
ATOM 1821 C CA . PRO A 1 230 ? 25.078 -9.102 10.922 1 38.38 230 PRO A CA 1
ATOM 1822 C C . PRO A 1 230 ? 26.094 -8.086 10.375 1 38.38 230 PRO A C 1
ATOM 1824 O O . PRO A 1 230 ? 25.797 -7.398 9.391 1 38.38 230 PRO A O 1
ATOM 1827 N N . ARG A 1 231 ? 26.797 -7.082 11.148 1 33.38 231 ARG A N 1
ATOM 1828 C CA . ARG A 1 231 ? 28.125 -6.859 10.609 1 33.38 231 ARG A CA 1
ATOM 1829 C C . ARG A 1 231 ? 28.719 -8.156 10.047 1 33.38 231 ARG A C 1
ATOM 1831 O O . ARG A 1 231 ? 28.812 -9.156 10.758 1 33.38 231 ARG A O 1
ATOM 1838 N N . ALA A 1 232 ? 28.625 -8.328 8.742 1 24.89 232 ALA A N 1
ATOM 1839 C CA . ALA A 1 232 ? 29.688 -9.227 8.336 1 24.89 232 ALA A CA 1
ATOM 1840 C C . ALA A 1 232 ? 31.047 -8.695 8.766 1 24.89 232 ALA A C 1
ATOM 1842 O O . ALA A 1 232 ? 31.297 -7.488 8.719 1 24.89 232 ALA A O 1
ATOM 1843 N N . MET B 1 1 ? -3.178 14.234 1.998 1 41.06 1 MET B N 1
ATOM 1844 C CA . MET B 1 1 ? -4.07 13.391 1.204 1 41.06 1 MET B CA 1
ATOM 1845 C C . MET B 1 1 ? -5.352 14.141 0.857 1 41.06 1 MET B C 1
ATOM 1847 O O . MET B 1 1 ? -5.91 14.852 1.696 1 41.06 1 MET B O 1
ATOM 1851 N N . SER B 1 2 ? -5.34 14.625 -0.211 1 48.91 2 SER B N 1
ATOM 1852 C CA . SER B 1 2 ? -6.426 15.5 -0.637 1 48.91 2 SER B CA 1
ATOM 1853 C C . SER B 1 2 ? -7.773 14.992 -0.136 1 48.91 2 SER B C 1
ATOM 1855 O O . SER B 1 2 ? -8.023 13.789 -0.137 1 48.91 2 SER B O 1
ATOM 1857 N N . GLN B 1 3 ? -8.258 15.789 0.882 1 59.16 3 GLN B N 1
ATOM 1858 C CA . GLN B 1 3 ? -9.562 15.492 1.478 1 59.16 3 GLN B CA 1
ATOM 1859 C C . GLN B 1 3 ? -10.664 15.523 0.426 1 59.16 3 GLN B C 1
ATOM 1861 O O . GLN B 1 3 ? -11.016 16.594 -0.085 1 59.16 3 GLN B O 1
ATOM 1866 N N . ARG B 1 4 ? -10.781 14.438 -0.334 1 65.12 4 ARG B N 1
ATOM 1867 C CA . ARG B 1 4 ? -12.023 14.336 -1.095 1 65.12 4 ARG B CA 1
ATOM 1868 C C . ARG B 1 4 ? -13.234 14.555 -0.198 1 65.12 4 ARG B C 1
ATOM 1870 O O . ARG B 1 4 ? -13.305 14.023 0.91 1 65.12 4 ARG B O 1
ATOM 1877 N N . PRO B 1 5 ? -13.961 15.547 -0.618 1 76 5 PRO B N 1
ATOM 1878 C CA . PRO B 1 5 ? -15.18 15.734 0.17 1 76 5 PRO B CA 1
ATOM 1879 C C . PRO B 1 5 ? -15.992 14.453 0.313 1 76 5 PRO B C 1
ATOM 1881 O O . PRO B 1 5 ? -16.078 13.656 -0.63 1 76 5 PRO B O 1
ATOM 1884 N N . MET B 1 6 ? -16.422 14.141 1.468 1 86.81 6 MET B N 1
ATOM 1885 C CA . MET B 1 6 ? -17.266 12.992 1.754 1 86.81 6 MET B CA 1
ATOM 1886 C C . MET B 1 6 ? -18.578 13.43 2.398 1 86.81 6 MET B C 1
ATOM 1888 O O . MET B 1 6 ? -18.828 13.141 3.57 1 86.81 6 MET B O 1
ATOM 1892 N N . PRO B 1 7 ? -19.469 14.062 1.537 1 88.31 7 PRO B N 1
ATOM 1893 C CA . PRO B 1 7 ? -20.672 14.672 2.098 1 88.31 7 PRO B CA 1
ATOM 1894 C C . PRO B 1 7 ? -21.609 13.648 2.756 1 88.31 7 PRO B C 1
ATOM 1896 O O . PRO B 1 7 ? -22.234 13.953 3.771 1 88.31 7 PRO B O 1
ATOM 1899 N N . VAL B 1 8 ? -21.844 12.539 2.205 1 90.19 8 VAL B N 1
ATOM 1900 C CA . VAL B 1 8 ? -22.719 11.523 2.775 1 90.19 8 VAL B CA 1
ATOM 1901 C C . VAL B 1 8 ? -22.156 11.023 4.098 1 90.19 8 VAL B C 1
ATOM 1903 O O . VAL B 1 8 ? -22.875 10.875 5.082 1 90.19 8 VAL B O 1
ATOM 1906 N N . PHE B 1 9 ? -20.906 10.805 4.105 1 90.06 9 PHE B N 1
ATOM 1907 C CA . PHE B 1 9 ? -20.219 10.391 5.316 1 90.06 9 PHE B CA 1
ATOM 1908 C C . PHE B 1 9 ? -20.328 11.453 6.402 1 90.06 9 PHE B C 1
ATOM 1910 O O . PHE B 1 9 ? -20.578 11.141 7.566 1 90.06 9 PHE B O 1
ATOM 1917 N N . ASP B 1 10 ? -20.125 12.664 5.973 1 91.06 10 ASP B N 1
ATOM 1918 C CA . ASP B 1 10 ? -20.234 13.773 6.914 1 91.06 10 ASP B CA 1
ATOM 1919 C C . ASP B 1 10 ? -21.641 13.852 7.508 1 91.06 10 ASP B C 1
ATOM 1921 O O . ASP B 1 10 ? -21.797 14.086 8.711 1 91.06 10 ASP B O 1
ATOM 1925 N N . ARG B 1 11 ? -22.547 13.68 6.711 1 92 11 ARG B N 1
ATOM 1926 C CA . ARG B 1 11 ? -23.938 13.695 7.172 1 92 11 ARG B CA 1
ATOM 1927 C C . ARG B 1 11 ? -24.203 12.547 8.141 1 92 11 ARG B C 1
ATOM 1929 O O . ARG B 1 11 ? -24.891 12.727 9.148 1 92 11 ARG B O 1
ATOM 1936 N N . TRP B 1 12 ? -23.719 11.414 7.77 1 92.44 12 TRP B N 1
ATOM 1937 C CA . TRP B 1 12 ? -23.875 10.258 8.641 1 92.44 12 TRP B CA 1
ATOM 1938 C C . TRP B 1 12 ? -23.25 10.523 10.008 1 92.44 12 TRP B C 1
ATOM 1940 O O . TRP B 1 12 ? -23.844 10.203 11.039 1 92.44 12 TRP B O 1
ATOM 1950 N N . ARG B 1 13 ? -22.156 11.078 10 1 90.5 13 ARG B N 1
ATOM 1951 C CA . ARG B 1 13 ? -21.453 11.398 11.25 1 90.5 13 ARG B CA 1
ATOM 1952 C C . ARG B 1 13 ? -22.266 12.383 12.078 1 90.5 13 ARG B C 1
ATOM 1954 O O . ARG B 1 13 ? -22.344 12.25 13.305 1 90.5 13 ARG B O 1
ATOM 1961 N N . GLU B 1 14 ? -22.781 13.359 11.438 1 90.75 14 GLU B N 1
ATOM 1962 C CA . GLU B 1 14 ? -23.516 14.422 12.117 1 90.75 14 GLU B CA 1
ATOM 1963 C C . GLU B 1 14 ? -24.797 13.883 12.75 1 90.75 14 GLU B C 1
ATOM 1965 O O . GLU B 1 14 ? -25.281 14.414 13.758 1 90.75 14 GLU B O 1
ATOM 1970 N N . THR B 1 15 ? -25.281 12.852 12.188 1 92.12 15 THR B N 1
ATOM 1971 C CA . THR B 1 15 ? -26.562 12.344 12.648 1 92.12 15 THR B CA 1
ATOM 1972 C C . THR B 1 15 ? -26.375 11.117 13.539 1 92.12 15 THR B C 1
ATOM 1974 O O . THR B 1 15 ? -27.344 10.523 14.008 1 92.12 15 THR B O 1
ATOM 1977 N N . THR B 1 16 ? -25.203 10.742 13.727 1 93.25 16 THR B N 1
ATOM 1978 C CA . THR B 1 16 ? -24.906 9.555 14.523 1 93.25 16 THR B CA 1
ATOM 1979 C C . THR B 1 16 ? -24.094 9.922 15.758 1 93.25 16 THR B C 1
ATOM 1981 O O . THR B 1 16 ? -23.031 10.539 15.641 1 93.25 16 THR B O 1
ATOM 1984 N N . GLU B 1 17 ? -24.547 9.57 16.891 1 94.19 17 GLU B N 1
ATOM 1985 C CA . GLU B 1 17 ? -23.781 9.789 18.109 1 94.19 17 GLU B CA 1
ATOM 1986 C C . GLU B 1 17 ? -22.562 8.867 18.172 1 94.19 17 GLU B C 1
ATOM 1988 O O . GLU B 1 17 ? -22.688 7.652 18.016 1 94.19 17 GLU B O 1
ATOM 1993 N N . PRO B 1 18 ? -21.438 9.422 18.375 1 96 18 PRO B N 1
ATOM 1994 C CA . PRO B 1 18 ? -20.266 8.547 18.484 1 96 18 PRO B CA 1
ATOM 1995 C C . PRO B 1 18 ? -20.344 7.613 19.688 1 96 18 PRO B C 1
ATOM 1997 O O . PRO B 1 18 ? -20.922 7.969 20.719 1 96 18 PRO B O 1
ATOM 2000 N N . ASP B 1 19 ? -19.75 6.441 19.516 1 96.19 19 ASP B N 1
ATOM 2001 C CA . ASP B 1 19 ? -19.688 5.492 20.625 1 96.19 19 ASP B CA 1
ATOM 2002 C C . ASP B 1 19 ? -18.641 5.926 21.656 1 96.19 19 ASP B C 1
ATOM 2004 O O . ASP B 1 19 ? -18.75 5.578 22.844 1 96.19 19 ASP B O 1
ATOM 2008 N N . ARG B 1 20 ? -17.656 6.652 21.141 1 95.44 20 ARG B N 1
ATOM 2009 C CA . ARG B 1 20 ? -16.562 7.105 22 1 95.44 20 ARG B CA 1
ATOM 2010 C C . ARG B 1 20 ? -16.016 8.445 21.516 1 95.44 20 ARG B C 1
ATOM 2012 O O . ARG B 1 20 ? -15.961 8.711 20.312 1 95.44 20 ARG B O 1
ATOM 2019 N N . VAL B 1 21 ? -15.727 9.312 22.453 1 96.81 21 VAL B N 1
ATOM 2020 C CA . VAL B 1 21 ? -14.992 10.547 22.172 1 96.81 21 VAL B CA 1
ATOM 2021 C C . VAL B 1 21 ? -13.633 10.516 22.859 1 96.81 21 VAL B C 1
ATOM 2023 O O . VAL B 1 21 ? -13.555 10.32 24.078 1 96.81 21 VAL B O 1
ATOM 2026 N N . VAL B 1 22 ? -12.609 10.672 22.109 1 97.44 22 VAL B N 1
ATOM 2027 C CA . VAL B 1 22 ? -11.266 10.578 22.656 1 97.44 22 VAL B CA 1
ATOM 2028 C C . VAL B 1 22 ? -10.562 11.93 22.547 1 97.44 22 VAL B C 1
ATOM 2030 O O . VAL B 1 22 ? -10.523 12.531 21.469 1 97.44 22 VAL B O 1
ATOM 2033 N N . VAL B 1 23 ? -10.07 12.352 23.609 1 96.94 23 VAL B N 1
ATOM 2034 C CA . VAL B 1 23 ? -9.289 13.578 23.641 1 96.94 23 VAL B CA 1
ATOM 2035 C C . VAL B 1 23 ? -7.824 13.25 23.938 1 96.94 23 VAL B C 1
ATOM 2037 O O . VAL B 1 23 ? -7.508 12.641 24.953 1 96.94 23 VAL B O 1
ATOM 2040 N N . LEU B 1 24 ? -7.035 13.602 22.969 1 97.12 24 LEU B N 1
ATOM 2041 C CA . LEU B 1 24 ? -5.59 13.477 23.109 1 97.12 24 LEU B CA 1
ATOM 2042 C C . LEU B 1 24 ? -4.953 14.828 23.422 1 97.12 24 LEU B C 1
ATOM 2044 O O . LEU B 1 24 ? -4.77 15.648 22.516 1 97.12 24 LEU B O 1
ATOM 2048 N N . SER B 1 25 ? -4.484 15.055 24.562 1 95 25 SER B N 1
ATOM 2049 C CA . SER B 1 25 ? -4.145 16.391 25.062 1 95 25 SER B CA 1
ATOM 2050 C C . SER B 1 25 ? -2.734 16.781 24.641 1 95 25 SER B C 1
ATOM 2052 O O . SER B 1 25 ? -2.404 17.969 24.609 1 95 25 SER B O 1
ATOM 2054 N N . ARG B 1 26 ? -1.962 15.75 24.375 1 95.62 26 ARG B N 1
ATOM 2055 C CA . ARG B 1 26 ? -0.568 16.062 24.078 1 95.62 26 ARG B CA 1
ATOM 2056 C C . ARG B 1 26 ? -0.094 15.297 22.844 1 95.62 26 ARG B C 1
ATOM 2058 O O . ARG B 1 26 ? -0.588 14.211 22.547 1 95.62 26 ARG B O 1
ATOM 2065 N N . LYS B 1 27 ? 0.875 15.898 22.25 1 94.88 27 LYS B N 1
ATOM 2066 C CA . LYS B 1 27 ? 1.59 15.211 21.172 1 94.88 27 LYS B CA 1
ATOM 2067 C C . LYS B 1 27 ? 2.164 13.883 21.656 1 94.88 27 LYS B C 1
ATOM 2069 O O . LYS B 1 27 ? 2.697 13.797 22.766 1 94.88 27 LYS B O 1
ATOM 2074 N N . GLY B 1 28 ? 1.949 12.859 20.844 1 95.31 28 GLY B N 1
ATOM 2075 C CA . GLY B 1 28 ? 2.559 11.586 21.172 1 95.31 28 GLY B CA 1
ATOM 2076 C C . GLY B 1 28 ? 1.587 10.602 21.797 1 95.31 28 GLY B C 1
ATOM 2077 O O . GLY B 1 28 ? 1.867 9.406 21.875 1 95.31 28 GLY B O 1
ATOM 2078 N N . GLU B 1 29 ? 0.494 11.125 22.234 1 97.19 29 GLU B N 1
ATOM 2079 C CA . GLU B 1 29 ? -0.518 10.227 22.781 1 97.19 29 GLU B CA 1
ATOM 2080 C C . GLU B 1 29 ? -1.159 9.383 21.688 1 97.19 29 GLU B C 1
ATOM 2082 O O . GLU B 1 29 ? -1.419 9.867 20.578 1 97.19 29 GLU B O 1
ATOM 2087 N N . PHE B 1 30 ? -1.468 8.125 22.047 1 97.12 30 PHE B N 1
ATOM 2088 C CA . PHE B 1 30 ? -1.985 7.191 21.062 1 97.12 30 PHE B CA 1
ATOM 2089 C C . PHE B 1 30 ? -3.506 7.121 21.125 1 97.12 30 PHE B C 1
ATOM 2091 O O . PHE B 1 30 ? -4.082 7.059 22.203 1 97.12 30 PHE B O 1
ATOM 2098 N N . LEU B 1 31 ? -4.074 7.203 20 1 96.88 31 LEU B N 1
ATOM 2099 C CA . LEU B 1 31 ? -5.473 6.82 19.844 1 96.88 31 LEU B CA 1
ATOM 2100 C C . LEU B 1 31 ? -5.637 5.305 19.938 1 96.88 31 LEU B C 1
ATOM 2102 O O . LEU B 1 31 ? -6.543 4.816 20.625 1 96.88 31 LEU B O 1
ATOM 2106 N N . PHE B 1 32 ? -4.816 4.574 19.344 1 96.94 32 PHE B N 1
ATOM 2107 C CA . PHE B 1 32 ? -4.652 3.127 19.422 1 96.94 32 PHE B CA 1
ATOM 2108 C C . PHE B 1 32 ? -3.242 2.721 19 1 96.94 32 PHE B C 1
ATOM 2110 O O . PHE B 1 32 ? -2.512 3.514 18.406 1 96.94 32 PHE B O 1
ATOM 2117 N N . ARG B 1 33 ? -2.924 1.514 19.328 1 96.19 33 ARG B N 1
ATOM 2118 C CA . ARG B 1 33 ? -1.582 1.021 19.031 1 96.19 33 ARG B CA 1
ATOM 2119 C C . ARG B 1 33 ? -1.615 -0.06 17.969 1 96.19 33 ARG B C 1
ATOM 2121 O O . ARG B 1 33 ? -2.65 -0.694 17.75 1 96.19 33 ARG B O 1
ATOM 2128 N N . GLN B 1 34 ? -0.522 -0.103 17.281 1 93.12 34 GLN B N 1
ATOM 2129 C CA . GLN B 1 34 ? -0.369 -1.188 16.312 1 93.12 34 GLN B CA 1
ATOM 2130 C C . GLN B 1 34 ? -0.62 -2.545 16.969 1 93.12 34 GLN B C 1
ATOM 2132 O O . GLN B 1 34 ? -0.11 -2.818 18.047 1 93.12 34 GLN B O 1
ATOM 2137 N N . GLY B 1 35 ? -1.475 -3.357 16.266 1 91.69 35 GLY B N 1
ATOM 2138 C CA . GLY B 1 35 ? -1.746 -4.691 16.781 1 91.69 35 GLY B CA 1
ATOM 2139 C C . GLY B 1 35 ? -3.012 -4.762 17.625 1 91.69 35 GLY B C 1
ATOM 2140 O O . GLY B 1 35 ? -3.549 -5.848 17.844 1 91.69 35 GLY B O 1
ATOM 2141 N N . ASP B 1 36 ? -3.467 -3.648 18.141 1 94.75 36 ASP B N 1
ATOM 2142 C CA . ASP B 1 36 ? -4.734 -3.633 18.859 1 94.75 36 ASP B CA 1
ATOM 2143 C C . ASP B 1 36 ? -5.875 -4.141 17.984 1 94.75 36 ASP B C 1
ATOM 2145 O O . ASP B 1 36 ? -5.824 -4.02 16.75 1 94.75 36 ASP B O 1
ATOM 2149 N N . PRO B 1 37 ? -6.906 -4.719 18.609 1 94.56 37 PRO B N 1
ATOM 2150 C CA . PRO B 1 37 ? -8.086 -5.086 17.828 1 94.56 37 PRO B CA 1
ATOM 2151 C C . PRO B 1 37 ? -8.781 -3.877 17.203 1 94.56 37 PRO B C 1
ATOM 2153 O O . PRO B 1 37 ? -8.867 -2.82 17.844 1 94.56 37 PRO B O 1
ATOM 2156 N N . SER B 1 38 ? -9.164 -3.994 15.914 1 93.94 38 SER B N 1
ATOM 2157 C CA . SER B 1 38 ? -9.812 -2.906 15.188 1 93.94 38 SER B CA 1
ATOM 2158 C C . SER B 1 38 ? -11.312 -2.871 15.469 1 93.94 38 SER B C 1
ATOM 2160 O O . SER B 1 38 ? -12.125 -2.977 14.547 1 93.94 38 SER B O 1
ATOM 2162 N N . GLU B 1 39 ? -11.758 -2.602 16.641 1 93.88 39 GLU B N 1
ATOM 2163 C CA . GLU B 1 39 ? -13.164 -2.623 17.031 1 93.88 39 GLU B CA 1
ATOM 2164 C C . GLU B 1 39 ? -13.82 -1.263 16.828 1 93.88 39 GLU B C 1
ATOM 2166 O O . GLU B 1 39 ? -15.047 -1.15 16.828 1 93.88 39 GLU B O 1
ATOM 2171 N N . MET B 1 40 ? -12.938 -0.308 16.641 1 94.81 40 MET B N 1
ATOM 2172 C CA . MET B 1 40 ? -13.445 1.054 16.484 1 94.81 40 MET B CA 1
ATOM 2173 C C . MET B 1 40 ? -12.898 1.697 15.219 1 94.81 40 MET B C 1
ATOM 2175 O O . MET B 1 40 ? -11.75 1.458 14.844 1 94.81 40 MET B O 1
ATOM 2179 N N . PHE B 1 41 ? -13.773 2.438 14.656 1 93.38 41 PHE B N 1
ATOM 2180 C CA . PHE B 1 41 ? -13.453 3.328 13.547 1 93.38 41 PHE B CA 1
ATOM 2181 C C . PHE B 1 41 ? -13.422 4.781 14.008 1 93.38 41 PHE B C 1
ATOM 2183 O O . PHE B 1 41 ? -14.43 5.305 14.492 1 93.38 41 PHE B O 1
ATOM 2190 N N . TYR B 1 42 ? -12.289 5.473 13.797 1 96.12 42 TYR B N 1
ATOM 2191 C CA . TYR B 1 42 ? -12.148 6.812 14.359 1 96.12 42 TYR B CA 1
ATOM 2192 C C . TYR B 1 42 ? -12.117 7.867 13.266 1 96.12 42 TYR B C 1
ATOM 2194 O O . TYR B 1 42 ? -11.508 7.66 12.211 1 96.12 42 TYR B O 1
ATOM 2202 N N . VAL B 1 43 ? -12.711 8.961 13.555 1 95.19 43 VAL B N 1
ATOM 2203 C CA . VAL B 1 43 ? -12.656 10.148 12.711 1 95.19 43 VAL B CA 1
ATOM 2204 C C . VAL B 1 43 ? -12.008 11.297 13.484 1 95.19 43 VAL B C 1
ATOM 2206 O O . VAL B 1 43 ? -12.414 11.609 14.609 1 95.19 43 VAL B O 1
ATOM 2209 N N . VAL B 1 44 ? -11.055 11.891 12.883 1 95.88 44 VAL B N 1
ATOM 2210 C CA . VAL B 1 44 ? -10.406 13.039 13.508 1 95.88 44 VAL B CA 1
ATOM 2211 C C . VAL B 1 44 ? -11.336 14.242 13.461 1 95.88 44 VAL B C 1
ATOM 2213 O O . VAL B 1 44 ? -11.891 14.578 12.414 1 95.88 44 VAL B O 1
ATOM 2216 N N . THR B 1 45 ? -11.516 14.883 14.578 1 95.25 45 THR B N 1
ATOM 2217 C CA . THR B 1 45 ? -12.414 16.031 14.609 1 95.25 45 THR B CA 1
ATOM 2218 C C . THR B 1 45 ? -11.633 17.312 14.883 1 95.25 45 THR B C 1
ATOM 2220 O O . THR B 1 45 ? -12.062 18.406 14.516 1 95.25 45 THR B O 1
ATOM 2223 N N . GLU B 1 46 ? -10.578 17.219 15.562 1 96.19 46 GLU B N 1
ATOM 2224 C CA . GLU B 1 46 ? -9.664 18.328 15.828 1 96.19 46 GLU B CA 1
ATOM 2225 C C . GLU B 1 46 ? -8.211 17.844 15.828 1 96.19 46 GLU B C 1
ATOM 2227 O O . GLU B 1 46 ? -7.93 16.703 16.188 1 96.19 46 GLU B O 1
ATOM 2232 N N . GLY B 1 47 ? -7.352 18.812 15.367 1 95.56 47 GLY B N 1
ATOM 2233 C CA . GLY B 1 47 ? -5.93 18.516 15.445 1 95.56 47 GLY B CA 1
ATOM 2234 C C . GLY B 1 47 ? -5.426 17.703 14.273 1 95.56 47 GLY B C 1
ATOM 2235 O O . GLY B 1 47 ? -5.832 17.922 13.133 1 95.56 47 GLY B O 1
ATOM 2236 N N . ARG B 1 48 ? -4.414 16.828 14.562 1 95.62 48 ARG B N 1
ATOM 2237 C CA . ARG B 1 48 ? -3.715 16.047 13.539 1 95.62 48 ARG B CA 1
ATOM 2238 C C . ARG B 1 48 ? -3.23 14.719 14.102 1 95.62 48 ARG B C 1
ATOM 2240 O O . ARG B 1 48 ? -2.574 14.68 15.141 1 95.62 48 ARG B O 1
ATOM 2247 N N . ILE B 1 49 ? -3.576 13.703 13.398 1 96.56 49 ILE B N 1
ATOM 2248 C CA . ILE B 1 49 ? -3.209 12.359 13.836 1 96.56 49 ILE B CA 1
ATOM 2249 C C . ILE B 1 49 ? -2.285 11.711 12.805 1 96.56 49 ILE B C 1
ATOM 2251 O O . ILE B 1 49 ? -2.508 11.844 11.602 1 96.56 49 ILE B O 1
ATOM 2255 N N . LEU B 1 50 ? -1.257 11.078 13.273 1 96.81 50 LEU B N 1
ATOM 2256 C CA . LEU B 1 50 ? -0.327 10.352 12.414 1 96.81 50 LEU B CA 1
ATOM 2257 C C . LEU B 1 50 ? -0.579 8.852 12.484 1 96.81 50 LEU B C 1
ATOM 2259 O O . LEU B 1 50 ? -0.8 8.305 13.57 1 96.81 50 LEU B O 1
ATOM 2263 N N . PHE B 1 51 ? -0.703 8.25 11.344 1 96.5 51 PHE B N 1
ATOM 2264 C CA . PHE B 1 51 ? -0.75 6.793 11.234 1 96.5 51 PHE B CA 1
ATOM 2265 C C . PHE B 1 51 ? 0.652 6.219 11.07 1 96.5 51 PHE B C 1
ATOM 2267 O O . PHE B 1 51 ? 1.263 6.352 10.008 1 96.5 51 PHE B O 1
ATOM 2274 N N . VAL B 1 52 ? 1.148 5.531 12.133 1 95.75 52 VAL B N 1
ATOM 2275 C CA . VAL B 1 52 ? 2.58 5.273 12.258 1 95.75 52 VAL B CA 1
ATOM 2276 C C . VAL B 1 52 ? 2.83 3.771 12.352 1 95.75 52 VAL B C 1
ATOM 2278 O O . VAL B 1 52 ? 2.279 3.096 13.219 1 95.75 52 VAL B O 1
ATOM 2281 N N . LYS B 1 53 ? 3.559 3.301 11.461 1 93.12 53 LYS B N 1
ATOM 2282 C CA . LYS B 1 53 ? 3.959 1.897 11.492 1 93.12 53 LYS B CA 1
ATOM 2283 C C . LYS B 1 53 ? 5.328 1.729 12.141 1 93.12 53 LYS B C 1
ATOM 2285 O O . LYS B 1 53 ? 6.297 2.381 11.734 1 93.12 53 LYS B O 1
ATOM 2290 N N . GLU B 1 54 ? 5.383 0.875 13.031 1 88.94 54 GLU B N 1
ATOM 2291 C CA . GLU B 1 54 ? 6.637 0.622 13.734 1 88.94 54 GLU B CA 1
ATOM 2292 C C . GLU B 1 54 ? 7.637 -0.098 12.836 1 88.94 54 GLU B C 1
ATOM 2294 O O . GLU B 1 54 ? 7.25 -0.879 11.969 1 88.94 54 GLU B O 1
ATOM 2299 N N . SER B 1 55 ? 8.852 0.195 13.047 1 85.19 55 SER B N 1
ATOM 2300 C CA . SER B 1 55 ? 9.93 -0.417 12.273 1 85.19 55 SER B CA 1
ATOM 2301 C C . SER B 1 55 ? 10.883 -1.2 13.18 1 85.19 55 SER B C 1
ATOM 2303 O O . SER B 1 55 ? 11.266 -0.723 14.242 1 85.19 55 SER B O 1
ATOM 2305 N N . PRO B 1 56 ? 11.234 -2.379 12.742 1 78.44 56 PRO B N 1
ATOM 2306 C CA . PRO B 1 56 ? 12.258 -3.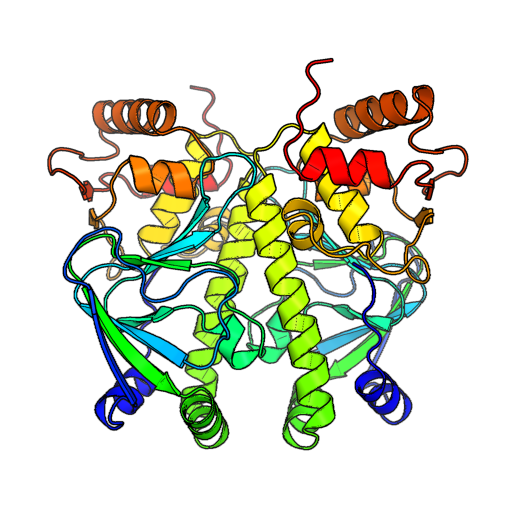105 13.492 1 78.44 56 PRO B CA 1
ATOM 2307 C C . PRO B 1 56 ? 13.633 -2.449 13.398 1 78.44 56 PRO B C 1
ATOM 2309 O O . PRO B 1 56 ? 14.547 -2.807 14.148 1 78.44 56 PRO B O 1
ATOM 2312 N N . PHE B 1 57 ? 13.797 -1.472 12.633 1 77.69 57 PHE B N 1
ATOM 2313 C CA . PHE B 1 57 ? 15.086 -0.822 12.406 1 77.69 57 PHE B CA 1
ATOM 2314 C C . PHE B 1 57 ? 15.164 0.5 13.164 1 77.69 57 PHE B C 1
ATOM 2316 O O . PHE B 1 57 ? 16.125 1.257 13.008 1 77.69 57 PHE B O 1
ATOM 2323 N N . GLY B 1 58 ? 14.203 0.795 13.984 1 79 58 GLY B N 1
ATOM 2324 C CA . GLY B 1 58 ? 14.289 1.932 14.891 1 79 58 GLY B CA 1
ATOM 2325 C C . GLY B 1 58 ? 13.422 3.102 14.453 1 79 58 GLY B C 1
ATOM 2326 O O . GLY B 1 58 ? 12.695 3.676 15.266 1 79 58 GLY B O 1
ATOM 2327 N N . THR B 1 59 ? 13.539 3.59 13.211 1 83.88 59 THR B N 1
ATOM 2328 C CA . THR B 1 59 ? 12.758 4.742 12.773 1 83.88 59 THR B CA 1
ATOM 2329 C C . THR B 1 59 ? 11.414 4.297 12.211 1 83.88 59 THR B C 1
ATOM 2331 O O . THR B 1 59 ? 11.359 3.559 11.227 1 83.88 59 THR B O 1
ATOM 2334 N N . PRO B 1 60 ? 10.352 4.77 12.82 1 91.25 60 PRO B N 1
ATOM 2335 C CA . PRO B 1 60 ? 9.031 4.375 12.305 1 91.25 60 PRO B CA 1
ATOM 2336 C C . PRO B 1 60 ? 8.703 5.031 10.969 1 91.25 60 PRO B C 1
ATOM 2338 O O . PRO B 1 60 ? 9.328 6.023 10.594 1 91.25 60 PRO B O 1
ATOM 2341 N N . LEU B 1 61 ? 7.82 4.438 10.305 1 93.88 61 LEU B N 1
ATOM 2342 C CA . LEU B 1 61 ? 7.309 4.965 9.039 1 93.88 61 LEU B CA 1
ATOM 2343 C C . LEU B 1 61 ? 5.945 5.617 9.242 1 93.88 61 LEU B C 1
ATOM 2345 O O . LEU B 1 61 ? 5.023 4.992 9.773 1 93.88 61 LEU B O 1
ATOM 2349 N N . ILE B 1 62 ? 5.863 6.871 8.875 1 95.94 62 ILE B N 1
ATOM 2350 C CA . ILE B 1 62 ? 4.559 7.527 8.898 1 95.94 62 ILE B CA 1
ATOM 2351 C C . ILE B 1 62 ? 3.82 7.25 7.594 1 95.94 62 ILE B C 1
ATOM 2353 O O . ILE B 1 62 ? 4.262 7.676 6.523 1 95.94 62 ILE B O 1
ATOM 2357 N N . LEU B 1 63 ? 2.729 6.566 7.711 1 94.38 63 LEU B N 1
ATOM 2358 C CA . LEU B 1 63 ? 1.949 6.148 6.551 1 94.38 63 LEU B CA 1
ATOM 2359 C C . LEU B 1 63 ? 1.034 7.273 6.074 1 94.38 63 LEU B C 1
ATOM 2361 O O . LEU B 1 63 ? 0.871 7.48 4.871 1 94.38 63 LEU B O 1
ATOM 2365 N N . GLU B 1 64 ? 0.395 7.945 7.035 1 93.06 64 GLU B N 1
ATOM 2366 C CA . GLU B 1 64 ? -0.562 9 6.703 1 93.06 64 GLU B CA 1
ATOM 2367 C C . GLU B 1 64 ? -0.579 10.086 7.77 1 93.06 64 GLU B C 1
ATOM 2369 O O . GLU B 1 64 ? -0.272 9.828 8.938 1 93.06 64 GLU B O 1
ATOM 2374 N N . ARG B 1 65 ? -0.841 11.242 7.352 1 94 65 ARG B N 1
ATOM 2375 C CA . ARG B 1 65 ? -1.203 12.383 8.195 1 94 65 ARG B CA 1
ATOM 2376 C C . ARG B 1 65 ? -2.68 12.727 8.039 1 94 65 ARG B C 1
ATOM 2378 O O . ARG B 1 65 ? -3.115 13.125 6.953 1 94 65 ARG B O 1
ATOM 2385 N N . LEU B 1 66 ? -3.385 12.578 9.125 1 93 66 LEU B N 1
ATOM 2386 C CA . LEU B 1 66 ? -4.836 12.727 9.055 1 93 66 LEU B CA 1
ATOM 2387 C C . LEU B 1 66 ? -5.277 14.039 9.695 1 93 66 LEU B C 1
ATOM 2389 O O . LEU B 1 66 ? -4.879 14.344 10.82 1 93 66 LEU B O 1
ATOM 2393 N N . LEU B 1 67 ? -6.105 14.734 8.992 1 91.69 67 LEU B N 1
ATOM 2394 C CA . LEU B 1 67 ? -6.66 16.016 9.43 1 91.69 67 LEU B CA 1
ATOM 2395 C C . LEU B 1 67 ? -8.133 15.867 9.805 1 91.69 67 LEU B C 1
ATOM 2397 O O . LEU B 1 67 ? -8.727 14.805 9.602 1 91.69 67 LEU B O 1
ATOM 2401 N N . PRO B 1 68 ? -8.727 16.938 10.43 1 92.06 68 PRO B N 1
ATOM 2402 C CA . PRO B 1 68 ? -10.148 16.875 10.797 1 92.06 68 PRO B CA 1
ATOM 2403 C C . PRO B 1 68 ? -11.039 16.5 9.617 1 92.06 68 PRO B C 1
ATOM 2405 O O . PRO B 1 68 ? -10.883 17.062 8.523 1 92.06 68 PRO B O 1
ATOM 2408 N N . GLY B 1 69 ? -11.906 15.523 9.906 1 89.19 69 GLY B N 1
ATOM 2409 C CA . GLY B 1 69 ? -12.805 15.039 8.867 1 89.19 69 GLY B CA 1
ATOM 2410 C C . GLY B 1 69 ? -12.359 13.727 8.258 1 89.19 69 GLY B C 1
ATOM 2411 O O . GLY B 1 69 ? -13.156 13.016 7.641 1 89.19 69 GLY B O 1
ATOM 2412 N N . GLU B 1 70 ? -11.125 13.352 8.469 1 89.88 70 GLU B N 1
ATOM 2413 C CA . GLU B 1 70 ? -10.578 12.125 7.898 1 89.88 70 GLU B CA 1
ATOM 2414 C C . GLU B 1 70 ? -10.648 10.977 8.898 1 89.88 70 GLU B C 1
ATOM 2416 O O . GLU B 1 70 ? -10.555 11.188 10.109 1 89.88 70 GLU B O 1
ATOM 2421 N N . PHE B 1 71 ? -10.883 9.773 8.367 1 90.81 71 PHE B N 1
ATOM 2422 C CA . PHE B 1 71 ? -10.938 8.609 9.25 1 90.81 71 PHE B CA 1
ATOM 2423 C C . PHE B 1 71 ? -9.633 7.832 9.195 1 90.81 71 PHE B C 1
ATOM 2425 O O . PHE B 1 71 ? -8.922 7.859 8.188 1 90.81 71 PHE B O 1
ATOM 2432 N N . VAL B 1 72 ? -9.398 7.191 10.297 1 89 72 VAL B N 1
ATOM 2433 C CA . VAL B 1 72 ? -8.164 6.422 10.422 1 89 72 VAL B CA 1
ATOM 2434 C C . VAL B 1 72 ? -8.492 4.93 10.43 1 89 72 VAL B C 1
ATOM 2436 O O . VAL B 1 72 ? -9.555 4.52 10.906 1 89 72 VAL B O 1
ATOM 2439 N N . ALA B 1 73 ? -7.609 4.086 9.883 1 84.75 73 ALA B N 1
ATOM 2440 C CA . ALA B 1 73 ? -7.57 2.627 9.922 1 84.75 73 ALA B CA 1
ATOM 2441 C C . ALA B 1 73 ? -8.859 2.029 9.375 1 84.75 73 ALA B C 1
ATOM 2443 O O . ALA B 1 73 ? -9.398 1.067 9.93 1 84.75 73 ALA B O 1
ATOM 2444 N N . GLY B 1 74 ? -9.406 2.639 8.375 1 87.12 74 GLY B N 1
ATOM 2445 C CA . GLY B 1 74 ? -10.633 2.162 7.754 1 87.12 74 GLY B CA 1
ATOM 2446 C C . GLY B 1 74 ? -10.508 0.76 7.188 1 87.12 74 GLY B C 1
ATOM 2447 O O . GLY B 1 74 ? -11.43 -0.049 7.316 1 87.12 74 GLY B O 1
ATOM 2448 N N . PHE B 1 75 ? -9.383 0.424 6.68 1 87.88 75 PHE B N 1
ATOM 2449 C CA . PHE B 1 75 ? -9.148 -0.894 6.098 1 87.88 75 PHE B CA 1
ATOM 2450 C C . PHE B 1 75 ? -9.227 -1.978 7.164 1 87.88 75 PHE B C 1
ATOM 2452 O O . PHE B 1 75 ? -9.859 -3.016 6.957 1 87.88 75 PHE B O 1
ATOM 2459 N N . ALA B 1 76 ? -8.633 -1.704 8.234 1 91.19 76 ALA B N 1
ATOM 2460 C CA . ALA B 1 76 ? -8.594 -2.684 9.32 1 91.19 76 ALA B CA 1
ATOM 2461 C C . ALA B 1 76 ? -10 -3.023 9.805 1 91.19 76 ALA B C 1
ATOM 2463 O O . ALA B 1 76 ? -10.32 -4.191 10.039 1 91.19 76 ALA B O 1
ATOM 2464 N N . VAL B 1 77 ? -10.812 -2.049 9.883 1 90.81 77 VAL B N 1
ATOM 2465 C CA . VAL B 1 77 ? -12.164 -2.232 10.398 1 90.81 77 VAL B CA 1
ATOM 2466 C C . VAL B 1 77 ? -13.023 -2.959 9.367 1 90.81 77 VAL B C 1
ATOM 2468 O O . VAL B 1 77 ? -13.75 -3.9 9.703 1 90.81 77 VAL B O 1
ATOM 2471 N N . ILE B 1 78 ? -12.914 -2.594 8.156 1 87.81 78 ILE B N 1
ATOM 2472 C CA . ILE B 1 78 ? -13.758 -3.135 7.098 1 87.81 78 ILE B CA 1
ATOM 2473 C C . ILE B 1 78 ? -13.336 -4.566 6.777 1 87.81 78 ILE B C 1
ATOM 2475 O O . ILE B 1 78 ? -14.18 -5.438 6.566 1 87.81 78 ILE B O 1
ATOM 2479 N N . PHE B 1 79 ? -12.039 -4.762 6.828 1 86.62 79 PHE B N 1
ATOM 2480 C CA . PHE B 1 79 ? -11.531 -6.074 6.449 1 86.62 79 PHE B CA 1
ATOM 2481 C C . PHE B 1 79 ? -11.273 -6.93 7.684 1 86.62 79 PHE B C 1
ATOM 2483 O O . PHE B 1 79 ? -10.812 -8.07 7.57 1 86.62 79 PHE B O 1
ATOM 2490 N N . ASP B 1 80 ? -11.445 -6.418 8.773 1 86.5 80 ASP B N 1
ATOM 2491 C CA . ASP B 1 80 ? -11.484 -7.148 10.039 1 86.5 80 ASP B CA 1
ATOM 2492 C C . ASP B 1 80 ? -10.109 -7.73 10.375 1 86.5 80 ASP B C 1
ATOM 2494 O O . ASP B 1 80 ? -9.977 -8.938 10.57 1 86.5 80 ASP B O 1
ATOM 2498 N N . PHE B 1 81 ? -9.172 -6.965 10.523 1 84.62 81 PHE B N 1
ATOM 2499 C CA . PHE B 1 81 ? -7.852 -7.328 11.039 1 84.62 81 PHE B CA 1
ATOM 2500 C C . PHE B 1 81 ? -7.352 -6.297 12.039 1 84.62 81 PHE B C 1
ATOM 2502 O O . PHE B 1 81 ? -7.887 -5.188 12.109 1 84.62 81 PHE B O 1
ATOM 2509 N N . PRO B 1 82 ? -6.43 -6.691 12.859 1 91 82 PRO B N 1
ATOM 2510 C CA . PRO B 1 82 ? -5.918 -5.73 13.836 1 91 82 PRO B CA 1
ATOM 2511 C C . PRO B 1 82 ? -5.34 -4.477 13.18 1 91 82 PRO B C 1
ATOM 2513 O O . PRO B 1 82 ? -4.945 -4.508 12.016 1 91 82 PRO B O 1
ATOM 2516 N N . TYR B 1 83 ? -5.309 -3.387 13.945 1 93.94 83 TYR B N 1
ATOM 2517 C CA . TYR B 1 83 ? -4.727 -2.174 13.383 1 93.94 83 TYR B CA 1
ATOM 2518 C C . TYR B 1 83 ? -3.303 -2.424 12.906 1 93.94 83 TYR B C 1
ATOM 2520 O O . TYR B 1 83 ? -2.451 -2.869 13.68 1 93.94 83 TYR B O 1
ATOM 2528 N N . PRO B 1 84 ? -3.057 -2.131 11.688 1 90 84 PRO B N 1
ATOM 2529 C CA . PRO B 1 84 ? -1.737 -2.443 11.133 1 90 84 PRO B CA 1
ATOM 2530 C C . PRO B 1 84 ? -0.666 -1.441 11.555 1 90 84 PRO B C 1
ATOM 2532 O O . PRO B 1 84 ? 0.526 -1.682 11.352 1 90 84 PRO B O 1
ATOM 2535 N N . ALA B 1 85 ? -1.081 -0.376 12.055 1 93.62 85 ALA B N 1
ATOM 2536 C CA . ALA B 1 85 ? -0.238 0.709 12.555 1 93.62 85 ALA B CA 1
ATOM 2537 C C . ALA B 1 85 ? -0.901 1.43 13.719 1 93.62 85 ALA B C 1
ATOM 2539 O O . ALA B 1 85 ? -2.084 1.215 14 1 93.62 85 ALA B O 1
ATOM 2540 N N . GLY B 1 86 ? -0.105 2.176 14.352 1 96 86 GLY B N 1
ATOM 2541 C CA . GLY B 1 86 ? -0.653 2.984 15.43 1 96 86 GLY B CA 1
ATOM 2542 C C . GLY B 1 86 ? -1.095 4.363 14.969 1 96 86 GLY B C 1
ATOM 2543 O O . GLY B 1 86 ? -0.625 4.863 13.945 1 96 86 GLY B O 1
ATOM 2544 N N . ALA B 1 87 ? -2.02 4.895 15.703 1 97.44 87 ALA B N 1
ATOM 2545 C CA . ALA B 1 87 ? -2.453 6.27 15.469 1 97.44 87 ALA B CA 1
ATOM 2546 C C . ALA B 1 87 ? -2.049 7.172 16.625 1 97.44 87 ALA B C 1
ATOM 2548 O O . ALA B 1 87 ? -2.494 6.977 17.766 1 97.44 87 ALA B O 1
ATOM 2549 N N . LEU B 1 88 ? -1.283 8.148 16.375 1 96.69 88 LEU B N 1
ATOM 2550 C CA . LEU B 1 88 ? -0.745 9.008 17.422 1 96.69 88 LEU B CA 1
ATOM 2551 C C . LEU B 1 88 ? -1.02 10.477 17.125 1 96.69 88 LEU B C 1
ATOM 2553 O O . LEU B 1 88 ? -0.955 10.898 15.977 1 96.69 88 LEU B O 1
ATOM 2557 N N . ALA B 1 89 ? -1.233 11.242 18.172 1 97.69 89 ALA B N 1
ATOM 2558 C CA . ALA B 1 89 ? -1.474 12.68 18.031 1 97.69 89 ALA B CA 1
ATOM 2559 C C . ALA B 1 89 ? -0.183 13.422 17.703 1 97.69 89 ALA B C 1
ATOM 2561 O O . ALA B 1 89 ? 0.843 13.219 18.359 1 97.69 89 ALA B O 1
ATOM 2562 N N . ASP B 1 90 ? -0.233 14.188 16.672 1 96.44 90 ASP B N 1
ATOM 2563 C CA . ASP B 1 90 ? 0.884 15.055 16.312 1 96.44 90 ASP B CA 1
ATOM 2564 C C . ASP B 1 90 ? 0.788 16.406 17.016 1 96.44 90 ASP B C 1
ATOM 2566 O O . ASP B 1 90 ? 1.73 17.203 16.984 1 96.44 90 ASP B O 1
ATOM 2570 N N . CYS B 1 91 ? -0.272 16.797 17.594 1 95.94 91 CYS B N 1
ATOM 2571 C CA . CYS B 1 91 ? -0.669 17.953 18.391 1 95.94 91 CYS B CA 1
ATOM 2572 C C . CYS B 1 91 ? -1.924 17.641 19.203 1 95.94 91 CYS B C 1
ATOM 2574 O O . CYS B 1 91 ? -2.49 16.562 19.094 1 95.94 91 CYS B O 1
ATOM 2576 N N . PRO B 1 92 ? -2.258 18.5 20.125 1 97.31 92 PRO B N 1
ATOM 2577 C CA . PRO B 1 92 ? -3.549 18.25 20.766 1 97.31 92 PRO B CA 1
ATOM 2578 C C . PRO B 1 92 ? -4.664 17.984 19.75 1 97.31 92 PRO B C 1
ATOM 2580 O O . PRO B 1 92 ? -4.836 18.734 18.797 1 97.31 92 PRO B O 1
ATOM 2583 N N . SER B 1 93 ? -5.316 16.812 19.969 1 97.94 93 SER B N 1
ATOM 2584 C CA . SER B 1 93 ? -6.254 16.328 18.953 1 97.94 93 SER B CA 1
ATOM 2585 C C . SER B 1 93 ? -7.492 15.719 19.594 1 97.94 93 SER B C 1
ATOM 2587 O O . SER B 1 93 ? -7.504 15.438 20.797 1 97.94 93 SER B O 1
ATOM 2589 N N . ARG B 1 94 ? -8.484 15.68 18.828 1 97.88 94 ARG B N 1
ATOM 2590 C CA . ARG B 1 94 ? -9.734 15.039 19.219 1 97.88 94 ARG B CA 1
ATOM 2591 C C . ARG B 1 94 ? -10.234 14.109 18.109 1 97.88 94 ARG B C 1
ATOM 2593 O O . ARG B 1 94 ? -10.062 14.398 16.922 1 97.88 94 ARG B O 1
ATOM 2600 N N . ALA B 1 95 ? -10.812 12.992 18.562 1 97.56 95 ALA B N 1
ATOM 2601 C CA . ALA B 1 95 ? -11.375 12.039 17.609 1 97.56 95 ALA B CA 1
ATOM 2602 C C . ALA B 1 95 ? -12.68 11.445 18.125 1 97.56 95 ALA B C 1
ATOM 2604 O O . ALA B 1 95 ? -12.898 11.375 19.328 1 97.56 95 ALA B O 1
ATOM 2605 N N . GLU B 1 96 ? -13.516 11.117 17.219 1 97 96 GLU B N 1
ATOM 2606 C CA . GLU B 1 96 ? -14.75 10.398 17.516 1 97 96 GLU B CA 1
ATOM 2607 C C . GLU B 1 96 ? -14.672 8.953 17.016 1 97 96 GLU B C 1
ATOM 2609 O O . GLU B 1 96 ? -14.258 8.695 15.891 1 97 96 GLU B O 1
ATOM 2614 N N . GLY B 1 97 ? -15.07 8.039 17.891 1 96.38 97 GLY B N 1
ATOM 2615 C CA . GLY B 1 97 ? -15.047 6.617 17.562 1 96.38 97 GLY B CA 1
ATOM 2616 C C . GLY B 1 97 ? -16.422 6.027 17.344 1 96.38 97 GLY B C 1
ATOM 2617 O O . GLY B 1 97 ? -17.375 6.367 18.062 1 96.38 97 GLY B O 1
ATOM 2618 N N . TYR B 1 98 ? -16.516 5.254 16.328 1 95.69 98 TYR B N 1
ATOM 2619 C CA . TYR B 1 98 ? -17.719 4.496 16.031 1 95.69 98 TYR B CA 1
ATOM 2620 C C . TYR B 1 98 ? -17.422 2.998 16 1 95.69 98 TYR B C 1
ATOM 2622 O O . TYR B 1 98 ? -16.406 2.564 15.461 1 95.69 98 TYR B O 1
ATOM 2630 N N . SER B 1 99 ? -18.297 2.209 16.594 1 95.44 99 SER B N 1
ATOM 2631 C CA . SER B 1 99 ? -18.078 0.767 16.641 1 95.44 99 SER B CA 1
ATOM 2632 C C . SER B 1 99 ? -18.109 0.167 15.234 1 95.44 99 SER B C 1
ATOM 2634 O O . SER B 1 99 ? -18.828 0.654 14.359 1 95.44 99 SER B O 1
ATOM 2636 N N . LYS B 1 100 ? -17.297 -0.834 15.094 1 93 100 LYS B N 1
ATOM 2637 C CA . LYS B 1 100 ? -17.25 -1.576 13.836 1 93 100 LYS B CA 1
ATOM 2638 C C . LYS B 1 100 ? -18.641 -2.012 13.406 1 93 100 LYS B C 1
ATOM 2640 O O . LYS B 1 100 ? -19.016 -1.871 12.234 1 93 100 LYS B O 1
ATOM 2645 N N . SER B 1 101 ? -19.422 -2.543 14.266 1 91.75 101 SER B N 1
ATOM 2646 C CA . SER B 1 101 ? -20.781 -3.012 13.969 1 91.75 101 SER B CA 1
ATOM 2647 C C . SER B 1 101 ? -21.656 -1.88 13.445 1 91.75 101 SER B C 1
ATOM 2649 O O . SER B 1 101 ? -22.422 -2.068 12.492 1 91.75 101 SER B O 1
ATOM 2651 N N . ARG B 1 102 ? -21.516 -0.772 13.984 1 91.88 102 ARG B N 1
ATOM 2652 C CA . ARG B 1 102 ? -22.312 0.381 13.578 1 91.88 102 ARG B CA 1
ATOM 2653 C C . ARG B 1 102 ? -21.906 0.858 12.188 1 91.88 102 ARG B C 1
ATOM 2655 O O . ARG B 1 102 ? -22.766 1.181 11.367 1 91.88 102 ARG B O 1
ATOM 2662 N N . LEU B 1 103 ? -20.641 0.977 11.977 1 90.94 103 LEU B N 1
ATOM 2663 C CA . LEU B 1 103 ? -20.156 1.411 10.664 1 90.94 103 LEU B CA 1
ATOM 2664 C C . LEU B 1 103 ? -20.594 0.441 9.578 1 90.94 103 LEU B C 1
ATOM 2666 O O . LEU B 1 103 ? -21.109 0.86 8.539 1 90.94 103 LEU B O 1
ATOM 2670 N N . LEU B 1 104 ? -20.406 -0.834 9.82 1 88.44 104 LEU B N 1
ATOM 2671 C CA . LEU B 1 104 ? -20.75 -1.845 8.82 1 88.44 104 LEU B CA 1
ATOM 2672 C C . LEU B 1 104 ? -22.25 -1.853 8.539 1 88.44 104 LEU B C 1
ATOM 2674 O O . LEU B 1 104 ? -22.656 -2.002 7.387 1 88.44 104 LEU B O 1
ATOM 2678 N N . SER B 1 105 ? -23.031 -1.701 9.555 1 90.69 105 SER B N 1
ATOM 2679 C CA . SER B 1 105 ? -24.469 -1.616 9.383 1 90.69 105 SER B CA 1
ATOM 2680 C C . SER B 1 105 ? -24.859 -0.412 8.531 1 90.69 105 SER B C 1
ATOM 2682 O O . SER B 1 105 ? -25.719 -0.519 7.645 1 90.69 105 SER B O 1
ATOM 2684 N N . ALA B 1 106 ? -24.234 0.701 8.797 1 91.88 106 ALA B N 1
ATOM 2685 C CA . ALA B 1 106 ? -24.531 1.921 8.047 1 91.88 106 ALA B CA 1
ATOM 2686 C C . ALA B 1 106 ? -24.172 1.755 6.57 1 91.88 106 ALA B C 1
ATOM 2688 O O . ALA B 1 106 ? -24.938 2.158 5.691 1 91.88 106 ALA B O 1
ATOM 2689 N N . ILE B 1 107 ? -23.031 1.178 6.305 1 89.06 107 ILE B N 1
ATOM 2690 C CA . ILE B 1 107 ? -22.547 0.964 4.945 1 89.06 107 ILE B CA 1
ATOM 2691 C C . ILE B 1 107 ? -23.469 -0.009 4.215 1 89.06 107 ILE B C 1
ATOM 2693 O O . ILE B 1 107 ? -23.734 0.154 3.021 1 89.06 107 ILE B O 1
ATOM 2697 N N . ASP B 1 108 ? -23.953 -0.952 4.91 1 85.56 108 ASP B N 1
ATOM 2698 C CA . ASP B 1 108 ? -24.844 -1.952 4.324 1 85.56 108 ASP B CA 1
ATOM 2699 C C . ASP B 1 108 ? -26.203 -1.347 3.977 1 85.56 108 ASP B C 1
ATOM 2701 O O . ASP B 1 108 ? -26.844 -1.755 3.006 1 85.56 108 ASP B O 1
ATOM 2705 N N . GLN B 1 109 ? -26.641 -0.425 4.738 1 89.38 109 GLN B N 1
ATOM 2706 C CA . GLN B 1 109 ? -27.984 0.113 4.617 1 89.38 109 GLN B CA 1
ATOM 2707 C C . GLN B 1 109 ? -28.016 1.299 3.658 1 89.38 109 GLN B C 1
ATOM 2709 O O . GLN B 1 109 ? -29.078 1.625 3.105 1 89.38 109 GLN B O 1
ATOM 2714 N N . ASP B 1 110 ? -26.953 1.949 3.551 1 92.56 110 ASP B N 1
ATOM 2715 C CA . ASP B 1 110 ? -26.875 3.158 2.738 1 92.56 110 ASP B CA 1
ATOM 2716 C C . ASP B 1 110 ? -25.875 3.004 1.603 1 92.56 110 ASP B C 1
ATOM 2718 O O . ASP B 1 110 ? -24.672 3.193 1.804 1 92.56 110 ASP B O 1
ATOM 2722 N N . ARG B 1 111 ? -26.391 2.896 0.451 1 87.69 111 ARG B N 1
ATOM 2723 C CA . ARG B 1 111 ? -25.562 2.635 -0.716 1 87.69 111 ARG B CA 1
ATOM 2724 C C . ARG B 1 111 ? -24.656 3.824 -1.017 1 87.69 111 ARG B C 1
ATOM 2726 O O . ARG B 1 111 ? -23.516 3.648 -1.454 1 87.69 111 ARG B O 1
ATOM 2733 N N . GLU B 1 112 ? -25.156 4.953 -0.836 1 91.31 112 GLU B N 1
ATOM 2734 C CA . GLU B 1 112 ? -24.359 6.148 -1.093 1 91.31 112 GLU B CA 1
ATOM 2735 C C . GLU B 1 112 ? -23.203 6.266 -0.101 1 91.31 112 GLU B C 1
ATOM 2737 O O . GLU B 1 112 ? -22.094 6.656 -0.473 1 91.31 112 GLU B O 1
ATOM 2742 N N . LEU B 1 113 ? -23.5 5.93 1.101 1 92.44 113 LEU B N 1
ATOM 2743 C CA . LEU B 1 113 ? -22.438 5.922 2.111 1 92.44 113 LEU B CA 1
ATOM 2744 C C . LEU B 1 113 ? -21.375 4.875 1.783 1 92.44 113 LEU B C 1
ATOM 2746 O O . LEU B 1 113 ? -20.188 5.156 1.865 1 92.44 113 LEU B O 1
ATOM 2750 N N . ARG B 1 114 ? -21.828 3.771 1.41 1 88.31 114 ARG B N 1
ATOM 2751 C CA . ARG B 1 114 ? -20.906 2.699 1.016 1 88.31 114 ARG B CA 1
ATOM 2752 C C . ARG B 1 114 ? -20 3.145 -0.127 1 88.31 114 ARG B C 1
ATOM 2754 O O . ARG B 1 114 ? -18.797 2.947 -0.073 1 88.31 114 ARG B O 1
ATOM 2761 N N . ARG B 1 115 ? -20.578 3.721 -1.075 1 86.31 115 ARG B N 1
ATOM 2762 C CA . ARG B 1 115 ? -19.828 4.18 -2.238 1 86.31 115 ARG B CA 1
ATOM 2763 C C . ARG B 1 115 ? -18.781 5.215 -1.839 1 86.31 115 ARG B C 1
ATOM 2765 O O . ARG B 1 115 ? -17.641 5.145 -2.279 1 86.31 115 ARG B O 1
ATOM 2772 N N . GLU B 1 116 ? -19.141 6.16 -1.053 1 89 116 GLU B N 1
ATOM 2773 C CA . GLU B 1 116 ? -18.234 7.211 -0.629 1 89 116 GLU B CA 1
ATOM 2774 C C . GLU B 1 116 ? -17.062 6.641 0.169 1 89 116 GLU B C 1
ATOM 2776 O O . GLU B 1 116 ? -15.906 7.012 -0.058 1 89 116 GLU B O 1
ATOM 2781 N N . VAL B 1 117 ? -17.391 5.73 1.05 1 89.25 117 VAL B N 1
ATOM 2782 C CA . VAL B 1 117 ? -16.359 5.125 1.886 1 89.25 117 VAL B CA 1
ATOM 2783 C C . VAL B 1 117 ? -15.43 4.266 1.025 1 89.25 117 VAL B C 1
ATOM 2785 O O . VAL B 1 117 ? -14.203 4.336 1.157 1 89.25 117 VAL B O 1
ATOM 2788 N N . HIS B 1 118 ? -16 3.555 0.162 1 86 118 HIS B N 1
ATOM 2789 C CA . HIS B 1 118 ? -15.227 2.693 -0.721 1 86 118 HIS B CA 1
ATOM 2790 C C . HIS B 1 118 ? -14.32 3.514 -1.635 1 86 118 HIS B C 1
ATOM 2792 O O . HIS B 1 118 ? -13.172 3.15 -1.862 1 86 118 HIS B O 1
ATOM 2798 N N . THR B 1 119 ? -14.875 4.598 -2.135 1 85.44 119 THR B N 1
ATOM 2799 C CA . THR B 1 119 ? -14.094 5.48 -2.994 1 85.44 119 THR B CA 1
ATOM 2800 C C . THR B 1 119 ? -12.898 6.051 -2.234 1 85.44 119 THR B C 1
ATOM 2802 O O . THR B 1 119 ? -11.781 6.074 -2.752 1 85.44 119 THR B O 1
ATOM 2805 N N . GLU B 1 120 ? -13.141 6.438 -1.06 1 87.44 120 GLU B N 1
ATOM 2806 C CA . GLU B 1 120 ? -12.078 6.992 -0.232 1 87.44 120 GLU B CA 1
ATOM 2807 C C . GLU B 1 120 ? -11 5.941 0.057 1 87.44 120 GLU B C 1
ATOM 2809 O O . GLU B 1 120 ? -9.805 6.227 -0.037 1 87.44 120 GLU B O 1
ATOM 2814 N N . LEU B 1 121 ? -11.391 4.801 0.386 1 88.5 121 LEU B N 1
ATOM 2815 C CA . LEU B 1 121 ? -10.445 3.725 0.673 1 88.5 121 LEU B CA 1
ATOM 2816 C C . LEU B 1 121 ? -9.672 3.336 -0.579 1 88.5 121 LEU B C 1
ATOM 2818 O O . LEU B 1 121 ? -8.477 3.043 -0.506 1 88.5 121 LEU B O 1
ATOM 2822 N N . GLY B 1 122 ? -10.352 3.301 -1.677 1 87.25 122 GLY B N 1
ATOM 2823 C CA . GLY B 1 122 ? -9.672 3.049 -2.939 1 87.25 122 GLY B CA 1
ATOM 2824 C C . GLY B 1 122 ? -8.57 4.051 -3.236 1 87.25 122 GLY B C 1
ATOM 2825 O O . GLY B 1 122 ? -7.488 3.674 -3.688 1 87.25 122 GLY B O 1
ATOM 2826 N N . GLU B 1 123 ? -8.859 5.281 -2.996 1 84.69 123 GLU B N 1
ATOM 2827 C CA . GLU B 1 123 ? -7.871 6.336 -3.215 1 84.69 123 GLU B CA 1
ATOM 2828 C C . GLU B 1 123 ? -6.668 6.16 -2.291 1 84.69 123 GLU B C 1
ATOM 2830 O O . GLU B 1 123 ? -5.527 6.359 -2.709 1 84.69 123 GLU B O 1
ATOM 2835 N N . ARG B 1 124 ? -6.941 5.801 -1.132 1 87.19 124 ARG B N 1
ATOM 2836 C CA . ARG B 1 124 ? -5.867 5.566 -0.176 1 87.19 124 ARG B CA 1
ATOM 2837 C C . ARG B 1 124 ? -5.012 4.375 -0.594 1 87.19 124 ARG B C 1
ATOM 2839 O O . ARG B 1 124 ? -3.787 4.406 -0.466 1 87.19 124 ARG B O 1
ATOM 2846 N N . PHE B 1 125 ? -5.66 3.402 -1.048 1 87.38 125 PHE B N 1
ATOM 2847 C CA . PHE B 1 125 ? -4.934 2.229 -1.518 1 87.38 125 PHE B CA 1
ATOM 2848 C C . PHE B 1 125 ? -4.027 2.59 -2.688 1 87.38 125 PHE B C 1
ATOM 2850 O O . PHE B 1 125 ? -2.865 2.176 -2.73 1 87.38 125 PHE B O 1
ATOM 2857 N N . ARG B 1 126 ? -4.535 3.322 -3.604 1 85.81 126 ARG B N 1
ATOM 2858 C CA . ARG B 1 126 ? -3.754 3.762 -4.754 1 85.81 126 ARG B CA 1
ATOM 2859 C C . ARG B 1 126 ? -2.566 4.613 -4.32 1 85.81 126 ARG B C 1
ATOM 2861 O O . ARG B 1 126 ? -1.484 4.523 -4.902 1 85.81 126 ARG B O 1
ATOM 2868 N N . MET B 1 127 ? -2.785 5.398 -3.367 1 86.06 127 MET B N 1
ATOM 2869 C CA . MET B 1 127 ? -1.704 6.219 -2.826 1 86.06 127 MET B CA 1
ATOM 2870 C C . MET B 1 127 ? -0.572 5.348 -2.293 1 86.06 127 MET B C 1
ATOM 2872 O O . MET B 1 127 ? 0.601 5.621 -2.551 1 86.06 127 MET B O 1
ATOM 2876 N N . TYR B 1 128 ? -0.904 4.328 -1.567 1 88.62 128 TYR B N 1
ATOM 2877 C CA . TYR B 1 128 ? 0.111 3.422 -1.042 1 88.62 128 TYR B CA 1
ATOM 2878 C C . TYR B 1 128 ? 0.891 2.76 -2.172 1 88.62 128 TYR B C 1
ATOM 2880 O O . TYR B 1 128 ? 2.113 2.619 -2.092 1 88.62 128 TYR B O 1
ATOM 2888 N N . GLN B 1 129 ? 0.212 2.338 -3.146 1 88.44 129 GLN B N 1
ATOM 2889 C CA . GLN B 1 129 ? 0.882 1.736 -4.293 1 88.44 129 GLN B CA 1
ATOM 2890 C C . GLN B 1 129 ? 1.82 2.732 -4.969 1 88.44 129 GLN B C 1
ATOM 2892 O O . GLN B 1 129 ? 2.926 2.373 -5.383 1 88.44 129 GLN B O 1
ATOM 2897 N N . SER B 1 130 ? 1.331 3.924 -5.105 1 86.62 130 SER B N 1
ATOM 2898 C CA . SER B 1 130 ? 2.146 4.98 -5.695 1 86.62 130 SER B CA 1
ATOM 2899 C C . SER B 1 130 ? 3.408 5.227 -4.875 1 86.62 130 SER B C 1
ATOM 2901 O O . SER B 1 130 ? 4.5 5.375 -5.43 1 86.62 130 SER B O 1
ATOM 2903 N N . ARG B 1 131 ? 3.242 5.312 -3.578 1 89.69 131 ARG B N 1
ATOM 2904 C CA . ARG B 1 131 ? 4.395 5.512 -2.705 1 89.69 131 ARG B CA 1
ATOM 2905 C C . ARG B 1 131 ? 5.414 4.387 -2.881 1 89.69 131 ARG B C 1
ATOM 2907 O O . ARG B 1 131 ? 6.621 4.625 -2.834 1 89.69 131 ARG B O 1
ATOM 2914 N N . LEU B 1 132 ? 4.926 3.217 -3.018 1 90.5 132 LEU B N 1
ATOM 2915 C CA . LEU B 1 132 ? 5.816 2.08 -3.227 1 90.5 132 LEU B CA 1
ATOM 2916 C C . LEU B 1 132 ? 6.613 2.242 -4.516 1 90.5 132 LEU B C 1
ATOM 2918 O O . LEU B 1 132 ? 7.809 1.945 -4.555 1 90.5 132 LEU B O 1
ATOM 2922 N N . LEU B 1 133 ? 5.996 2.725 -5.527 1 87.25 133 LEU B N 1
ATOM 2923 C CA . LEU B 1 133 ? 6.633 2.939 -6.82 1 87.25 133 LEU B CA 1
ATOM 2924 C C . LEU B 1 133 ? 7.801 3.91 -6.699 1 87.25 133 LEU B C 1
ATOM 2926 O O . LEU B 1 133 ? 8.828 3.74 -7.363 1 87.25 133 LEU B O 1
ATOM 2930 N N . TYR B 1 134 ? 7.672 4.855 -5.805 1 87.88 134 TYR B N 1
ATOM 2931 C CA . TYR B 1 134 ? 8.656 5.93 -5.699 1 87.88 134 TYR B CA 1
ATOM 2932 C C . TYR B 1 134 ? 9.656 5.645 -4.582 1 87.88 134 TYR B C 1
ATOM 2934 O O . TYR B 1 134 ? 10.609 6.402 -4.387 1 87.88 134 TYR B O 1
ATOM 2942 N N . ALA B 1 135 ? 9.477 4.602 -3.898 1 86.88 135 ALA B N 1
ATOM 2943 C CA . ALA B 1 135 ? 10.195 4.355 -2.654 1 86.88 135 ALA B CA 1
ATOM 2944 C C . ALA B 1 135 ? 11.703 4.242 -2.906 1 86.88 135 ALA B C 1
ATOM 2946 O O . ALA B 1 135 ? 12.508 4.543 -2.023 1 86.88 135 ALA B O 1
ATOM 2947 N N . ASN B 1 136 ? 12.133 3.912 -4.039 1 81 136 ASN B N 1
ATOM 2948 C CA . ASN B 1 136 ? 13.562 3.756 -4.293 1 81 136 ASN B CA 1
ATOM 2949 C C . ASN B 1 136 ? 14.094 4.855 -5.211 1 81 136 ASN B C 1
ATOM 2951 O O . ASN B 1 136 ? 15.203 4.75 -5.734 1 81 136 ASN B O 1
ATOM 2955 N N . MET B 1 137 ? 13.336 5.844 -5.379 1 86.81 137 MET B N 1
ATOM 2956 C CA . MET B 1 137 ? 13.742 7 -6.172 1 86.81 137 MET B CA 1
ATOM 2957 C C . MET B 1 137 ? 14.625 7.934 -5.352 1 86.81 137 MET B C 1
ATOM 2959 O O . MET B 1 137 ? 14.672 7.832 -4.125 1 86.81 137 MET B O 1
ATOM 2963 N N . PRO B 1 138 ? 15.336 8.789 -6.109 1 89.38 138 PRO B N 1
ATOM 2964 C CA . PRO B 1 138 ? 16.109 9.789 -5.371 1 89.38 138 PRO B CA 1
ATOM 2965 C C . PRO B 1 138 ? 15.258 10.609 -4.41 1 89.38 138 PRO B C 1
ATOM 2967 O O . PRO B 1 138 ? 14.062 10.805 -4.656 1 89.38 138 PRO B O 1
ATOM 2970 N N . ILE B 1 139 ? 15.859 11.062 -3.402 1 92.5 139 ILE B N 1
ATOM 2971 C CA . ILE B 1 139 ? 15.172 11.688 -2.283 1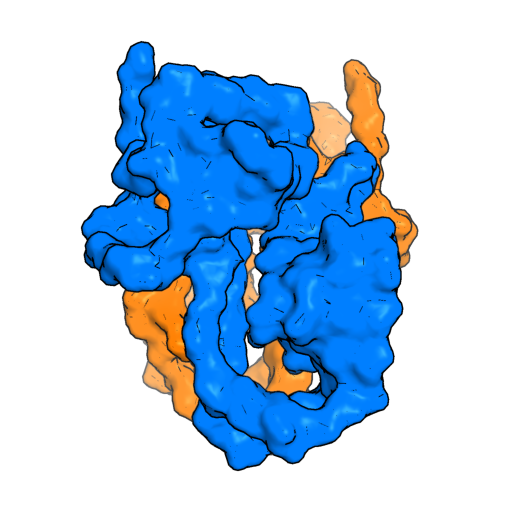 92.5 139 ILE B CA 1
ATOM 2972 C C . ILE B 1 139 ? 14.367 12.883 -2.779 1 92.5 139 ILE B C 1
ATOM 2974 O O . ILE B 1 139 ? 13.266 13.148 -2.297 1 92.5 139 ILE B O 1
ATOM 2978 N N . GLU B 1 140 ? 14.82 13.625 -3.719 1 94.19 140 GLU B N 1
ATOM 2979 C CA . GLU B 1 140 ? 14.109 14.789 -4.238 1 94.19 140 GLU B CA 1
ATOM 2980 C C . GLU B 1 140 ? 12.773 14.383 -4.852 1 94.19 140 GLU B C 1
ATOM 2982 O O . GLU B 1 140 ? 11.773 15.094 -4.699 1 94.19 140 GLU B O 1
ATOM 2987 N N . VAL B 1 141 ? 12.82 13.266 -5.504 1 92.19 141 VAL B N 1
ATOM 2988 C CA . VAL B 1 141 ? 11.609 12.75 -6.145 1 92.19 141 VAL B CA 1
ATOM 2989 C C . VAL B 1 141 ? 10.641 12.242 -5.082 1 92.19 141 VAL B C 1
ATOM 2991 O O . VAL B 1 141 ? 9.445 12.539 -5.129 1 92.19 141 VAL B O 1
ATOM 2994 N N . ARG B 1 142 ? 11.133 11.516 -4.152 1 92.62 142 ARG B N 1
ATOM 2995 C CA . ARG B 1 142 ? 10.297 10.977 -3.088 1 92.62 142 ARG B CA 1
ATOM 2996 C C . ARG B 1 142 ? 9.633 12.094 -2.287 1 92.62 142 ARG B C 1
ATOM 2998 O O . ARG B 1 142 ? 8.43 12.047 -2.023 1 92.62 142 ARG B O 1
ATOM 3005 N N . LEU B 1 143 ? 10.406 13.086 -1.931 1 95.19 143 LEU B N 1
ATOM 3006 C CA . LEU B 1 143 ? 9.875 14.227 -1.187 1 95.19 143 LEU B CA 1
ATOM 3007 C C . LEU B 1 143 ? 8.828 14.969 -2.008 1 95.19 143 LEU B C 1
ATOM 3009 O O . LEU B 1 143 ? 7.793 15.383 -1.479 1 95.19 143 LEU B O 1
ATOM 3013 N N . SER B 1 144 ? 9.133 15.133 -3.236 1 93.38 144 SER B N 1
ATOM 3014 C CA . SER B 1 144 ? 8.195 15.82 -4.121 1 93.38 144 SER B CA 1
ATOM 3015 C C . SER B 1 144 ? 6.879 15.062 -4.227 1 93.38 144 SER B C 1
ATOM 3017 O O . SER B 1 144 ? 5.805 15.664 -4.203 1 93.38 144 SER B O 1
ATOM 3019 N N . GLN B 1 145 ? 6.992 13.781 -4.379 1 91.56 145 GLN B N 1
ATOM 3020 C CA . GLN B 1 145 ? 5.805 12.938 -4.469 1 91.56 145 GLN B CA 1
ATOM 3021 C C . GLN B 1 145 ? 4.922 13.109 -3.234 1 91.56 145 GLN B C 1
ATOM 3023 O O . GLN B 1 145 ? 3.699 13.234 -3.352 1 91.56 145 GLN B O 1
ATOM 3028 N N . VAL B 1 146 ? 5.488 13.078 -2.104 1 92.56 146 VAL B N 1
ATOM 3029 C CA . VAL B 1 146 ? 4.758 13.203 -0.848 1 92.56 146 VAL B CA 1
ATOM 3030 C C . VAL B 1 146 ? 4.145 14.602 -0.745 1 92.56 146 VAL B C 1
ATOM 3032 O O . VAL B 1 146 ? 2.982 14.75 -0.358 1 92.56 146 VAL B O 1
ATOM 3035 N N . LEU B 1 147 ? 4.895 15.641 -1.111 1 92.12 147 LEU B N 1
ATOM 3036 C CA . LEU B 1 147 ? 4.387 17 -1.043 1 92.12 147 LEU B CA 1
ATOM 3037 C C . LEU B 1 147 ? 3.221 17.203 -2.004 1 92.12 147 LEU B C 1
ATOM 3039 O O . LEU B 1 147 ? 2.232 17.859 -1.663 1 92.12 147 LEU B O 1
ATOM 3043 N N . VAL B 1 148 ? 3.326 16.641 -3.168 1 89.12 148 VAL B N 1
ATOM 3044 C CA . VAL B 1 148 ? 2.242 16.688 -4.141 1 89.12 148 VAL B CA 1
ATOM 3045 C C . VAL B 1 148 ? 0.999 16.016 -3.574 1 89.12 148 VAL B C 1
ATOM 3047 O O . VAL B 1 148 ? -0.102 16.562 -3.639 1 89.12 148 VAL B O 1
ATOM 3050 N N . ALA B 1 149 ? 1.211 14.922 -2.984 1 87.75 149 ALA B N 1
ATOM 3051 C CA . ALA B 1 149 ? 0.096 14.188 -2.395 1 87.75 149 ALA B CA 1
ATOM 3052 C C . ALA B 1 149 ? -0.538 14.977 -1.252 1 87.75 149 ALA B C 1
ATOM 3054 O O . ALA B 1 149 ? -1.765 15.055 -1.148 1 87.75 149 ALA B O 1
ATOM 3055 N N . LEU B 1 150 ? 0.255 15.531 -0.457 1 88.62 150 LEU B N 1
ATOM 3056 C CA . LEU B 1 150 ? -0.239 16.281 0.69 1 88.62 150 LEU B CA 1
ATOM 3057 C C . LEU B 1 150 ? -0.966 17.547 0.24 1 88.62 150 LEU B C 1
ATOM 3059 O O . LEU B 1 150 ? -1.77 18.109 0.988 1 88.62 150 LEU B O 1
ATOM 3063 N N . SER B 1 151 ? -0.642 17.984 -0.945 1 86.06 151 SER B N 1
ATOM 3064 C CA . SER B 1 151 ? -1.291 19.172 -1.491 1 86.06 151 SER B CA 1
ATOM 3065 C C . SER B 1 151 ? -2.646 18.828 -2.102 1 86.06 151 SER B C 1
ATOM 3067 O O . SER B 1 151 ? -3.336 19.703 -2.625 1 86.06 151 SER B O 1
ATOM 3069 N N . GLY B 1 152 ? -2.922 17.562 -2.141 1 77.75 152 GLY B N 1
ATOM 3070 C CA . GLY B 1 152 ? -4.234 17.141 -2.611 1 77.75 152 GLY B CA 1
ATOM 3071 C C . GLY B 1 152 ? -4.23 16.672 -4.051 1 77.75 152 GLY B C 1
ATOM 3072 O O . GLY B 1 152 ? -5.289 16.5 -4.66 1 77.75 152 GLY B O 1
ATOM 3073 N N . ARG B 1 153 ? -3.066 16.453 -4.539 1 75.06 153 ARG B N 1
ATOM 3074 C CA . ARG B 1 153 ? -2.941 15.961 -5.906 1 75.06 153 ARG B CA 1
ATOM 3075 C C . ARG B 1 153 ? -2.523 14.492 -5.926 1 75.06 153 ARG B C 1
ATOM 3077 O O . ARG B 1 153 ? -1.84 14.031 -5.012 1 75.06 153 ARG B O 1
ATOM 3084 N N . ASP B 1 154 ? -2.994 13.82 -6.949 1 75.56 154 ASP B N 1
ATOM 3085 C CA . ASP B 1 154 ? -2.541 12.445 -7.168 1 75.56 154 ASP B CA 1
ATOM 3086 C C . ASP B 1 154 ? -1.23 12.422 -7.953 1 75.56 154 ASP B C 1
ATOM 3088 O O . ASP B 1 154 ? -1.202 12.766 -9.133 1 75.56 154 ASP B O 1
ATOM 3092 N N . PRO B 1 155 ? -0.271 11.977 -7.383 1 76.38 155 PRO B N 1
ATOM 3093 C CA . PRO B 1 155 ? 1.031 11.984 -8.055 1 76.38 155 PRO B CA 1
ATOM 3094 C C . PRO B 1 155 ? 1.045 11.156 -9.328 1 76.38 155 PRO B C 1
ATOM 3096 O O . PRO B 1 155 ? 1.77 11.477 -10.273 1 76.38 155 PRO B O 1
ATOM 3099 N N . ASP B 1 156 ? 0.32 10.117 -9.344 1 75.25 156 ASP B N 1
ATOM 3100 C CA . ASP B 1 156 ? 0.317 9.273 -10.539 1 75.25 156 ASP B CA 1
ATOM 3101 C C . ASP B 1 156 ? -0.307 10.008 -11.719 1 75.25 156 ASP B C 1
ATOM 3103 O O . ASP B 1 156 ? 0.147 9.859 -12.859 1 75.25 156 ASP B O 1
ATOM 3107 N N . GLN B 1 157 ? -1.359 10.68 -11.398 1 75.38 157 GLN B N 1
ATOM 3108 C CA . GLN B 1 157 ? -1.99 11.469 -12.453 1 75.38 157 GLN B CA 1
ATOM 3109 C C . GLN B 1 157 ? -1.068 12.594 -12.93 1 75.38 157 GLN B C 1
ATOM 3111 O O . GLN B 1 157 ? -1.018 12.891 -14.125 1 75.38 157 GLN B O 1
ATOM 3116 N N . VAL B 1 158 ? -0.384 13.172 -12 1 74.06 158 VAL B N 1
ATOM 3117 C CA . VAL B 1 158 ? 0.582 14.211 -12.336 1 74.06 158 VAL B CA 1
ATOM 3118 C C . VAL B 1 158 ? 1.677 13.633 -13.234 1 74.06 158 VAL B C 1
ATOM 3120 O O . VAL B 1 158 ? 2.074 14.258 -14.219 1 74.06 158 VAL B O 1
ATOM 3123 N N . ALA B 1 159 ? 2.129 12.484 -12.906 1 73.5 159 ALA B N 1
ATOM 3124 C CA . ALA B 1 159 ? 3.207 11.836 -13.648 1 73.5 159 ALA B CA 1
ATOM 3125 C C . ALA B 1 159 ? 2.783 11.539 -15.086 1 73.5 159 ALA B C 1
ATOM 3127 O O . ALA B 1 159 ? 3.605 11.594 -16 1 73.5 159 ALA B O 1
ATOM 3128 N N . LEU B 1 160 ? 1.534 11.148 -15.344 1 70.44 160 LEU B N 1
ATOM 3129 C CA . LEU B 1 160 ? 1.037 10.797 -16.672 1 70.44 160 LEU B CA 1
ATOM 3130 C C . LEU B 1 160 ? 0.638 12.039 -17.453 1 70.44 160 LEU B C 1
ATOM 3132 O O . LEU B 1 160 ? 0.244 11.945 -18.625 1 70.44 160 LEU B O 1
ATOM 3136 N N . GLY B 1 161 ? 0.993 13.172 -16.984 1 63.34 161 GLY B N 1
ATOM 3137 C CA . GLY B 1 161 ? 0.683 14.406 -17.688 1 63.34 161 GLY B CA 1
ATOM 3138 C C . GLY B 1 161 ? -0.781 14.797 -17.594 1 63.34 161 GLY B C 1
ATOM 3139 O O . GLY B 1 161 ? -1.262 15.617 -18.375 1 63.34 161 GLY B O 1
ATOM 3140 N N . GLY B 1 162 ? -1.502 13.969 -17 1 55.69 162 GLY B N 1
ATOM 3141 C CA . GLY B 1 162 ? -2.922 14.281 -16.969 1 55.69 162 GLY B CA 1
ATOM 3142 C C . GLY B 1 162 ? -3.225 15.633 -16.359 1 55.69 162 GLY B C 1
ATOM 3143 O O . GLY B 1 162 ? -2.311 16.375 -15.992 1 55.69 162 GLY B O 1
ATOM 3144 N N . SER B 1 163 ? -4.68 16.016 -16.078 1 52.34 163 SER B N 1
ATOM 3145 C CA . SER B 1 163 ? -5.375 17.297 -15.945 1 52.34 163 SER B CA 1
ATOM 3146 C C . SER B 1 163 ? -4.809 18.125 -14.797 1 52.34 163 SER B C 1
ATOM 3148 O O . SER B 1 163 ? -4.449 17.562 -13.75 1 52.34 163 SER B O 1
ATOM 3150 N N . PRO B 1 164 ? -4.453 19.312 -15.164 1 46.75 164 PRO B N 1
ATOM 3151 C CA . PRO B 1 164 ? -4.211 20.312 -14.117 1 46.75 164 PRO B CA 1
ATOM 3152 C C . PRO B 1 164 ? -5.211 20.219 -12.969 1 46.75 164 PRO B C 1
ATOM 3154 O O . PRO B 1 164 ? -6.41 20.047 -13.203 1 46.75 164 PRO B O 1
ATOM 3157 N N . VAL B 1 165 ? -4.918 19.516 -12.016 1 48.03 165 VAL B N 1
ATOM 3158 C CA . VAL B 1 165 ? -5.844 19.547 -10.883 1 48.03 165 VAL B CA 1
ATOM 3159 C C . VAL B 1 165 ? -6.441 20.938 -10.734 1 48.03 165 VAL B C 1
ATOM 3161 O O . VAL B 1 165 ? -5.738 21.938 -10.891 1 48.03 165 VAL B O 1
ATOM 3164 N N . PRO B 1 166 ? -7.695 21.047 -10.742 1 44.84 166 PRO B N 1
ATOM 3165 C CA . PRO B 1 166 ? -8.25 22.375 -10.477 1 44.84 166 PRO B CA 1
ATOM 3166 C C . PRO B 1 166 ? -7.617 23.062 -9.266 1 44.84 166 PRO B C 1
ATOM 3168 O O . PRO B 1 166 ? -7.152 22.375 -8.352 1 44.84 166 PRO B O 1
ATOM 3171 N N . SER B 1 167 ? -7.145 24.375 -9.391 1 44.88 167 SER B N 1
ATOM 3172 C CA . SER B 1 167 ? -6.566 25.375 -8.492 1 44.88 167 SER B CA 1
ATOM 3173 C C . SER B 1 167 ? -7.16 25.281 -7.094 1 44.88 167 SER B C 1
ATOM 3175 O O . SER B 1 167 ? -6.453 25.438 -6.102 1 44.88 167 SER B O 1
ATOM 3177 N N . ALA B 1 168 ? -8.492 25.016 -7.035 1 44.91 168 ALA B N 1
ATOM 3178 C CA . ALA B 1 168 ? -9.203 25.469 -5.844 1 44.91 168 ALA B CA 1
ATOM 3179 C C . ALA B 1 168 ? -8.836 24.625 -4.625 1 44.91 168 ALA B C 1
ATOM 3181 O O . ALA B 1 168 ? -9.008 25.062 -3.486 1 44.91 168 ALA B O 1
ATOM 3182 N N . THR B 1 169 ? -8.43 23.375 -4.785 1 52.41 169 THR B N 1
ATOM 3183 C CA . THR B 1 169 ? -8.297 22.578 -3.574 1 52.41 169 THR B CA 1
ATOM 3184 C C . THR B 1 169 ? -6.824 22.281 -3.283 1 52.41 169 THR B C 1
ATOM 3186 O O . THR B 1 169 ? -6.508 21.5 -2.383 1 52.41 169 THR B O 1
ATOM 3189 N N . LEU B 1 170 ? -6.074 22.906 -4.012 1 60.19 170 LEU B N 1
ATOM 3190 C CA . LEU B 1 170 ? -4.637 22.75 -3.818 1 60.19 170 LEU B CA 1
ATOM 3191 C C . LEU B 1 170 ? -4.156 23.547 -2.607 1 60.19 170 LEU B C 1
ATOM 3193 O O . LEU B 1 170 ? -4.566 24.688 -2.408 1 60.19 170 LEU B O 1
ATOM 3197 N N . ARG B 1 171 ? -3.688 22.75 -1.667 1 67.94 171 ARG B N 1
ATOM 3198 C CA . ARG B 1 171 ? -3.115 23.391 -0.487 1 67.94 171 ARG B CA 1
ATOM 3199 C C . ARG B 1 171 ? -1.683 23.844 -0.75 1 67.94 171 ARG B C 1
ATOM 3201 O O . ARG B 1 171 ? -0.829 23.031 -1.119 1 67.94 171 ARG B O 1
ATOM 3208 N N . ASP B 1 172 ? -1.629 25.031 -0.542 1 78 172 ASP B N 1
ATOM 3209 C CA . ASP B 1 172 ? -0.286 25.578 -0.706 1 78 172 ASP B CA 1
ATOM 3210 C C . ASP B 1 172 ? 0.501 25.5 0.6 1 78 172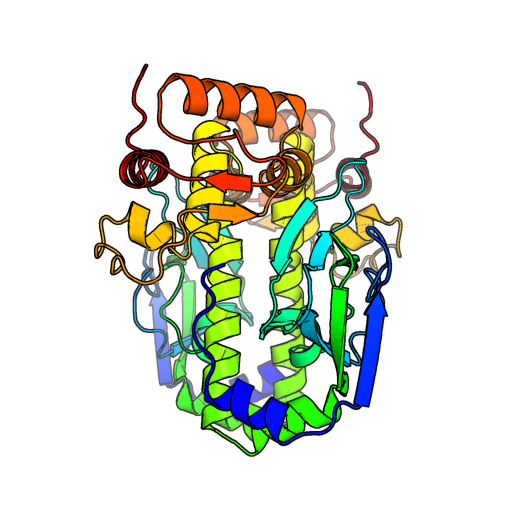 ASP B C 1
ATOM 3212 O O . ASP B 1 172 ? 1.734 25.531 0.59 1 78 172 ASP B O 1
ATOM 3216 N N . SER B 1 173 ? -0.263 25.438 1.655 1 89.31 173 SER B N 1
ATOM 3217 C CA . SER B 1 173 ? 0.39 25.359 2.959 1 89.31 173 SER B CA 1
ATOM 3218 C C . SER B 1 173 ? 0.13 24.016 3.633 1 89.31 173 SER B C 1
ATOM 3220 O O . SER B 1 173 ? -1.023 23.641 3.857 1 89.31 173 SER B O 1
ATOM 3222 N N . ILE B 1 174 ? 1.163 23.391 3.963 1 92.06 174 ILE B N 1
ATOM 3223 C CA . ILE B 1 174 ? 1.08 22.047 4.539 1 92.06 174 ILE B CA 1
ATOM 3224 C C . ILE B 1 174 ? 1.637 22.062 5.961 1 92.06 174 ILE B C 1
ATOM 3226 O O . ILE B 1 174 ? 2.809 22.391 6.172 1 92.06 174 ILE B O 1
ATOM 3230 N N . ALA B 1 175 ? 0.793 21.797 6.918 1 91.56 175 ALA B N 1
ATOM 3231 C CA . ALA B 1 175 ? 1.248 21.672 8.297 1 91.56 175 ALA B CA 1
ATOM 3232 C C . ALA B 1 175 ? 1.987 20.359 8.516 1 91.56 175 ALA B C 1
ATOM 3234 O O . ALA B 1 175 ? 1.362 19.297 8.68 1 91.56 175 ALA B O 1
ATOM 3235 N N . ILE B 1 176 ? 3.299 20.422 8.492 1 93.5 176 ILE B N 1
ATOM 3236 C CA . ILE B 1 176 ? 4.117 19.219 8.633 1 93.5 176 ILE B CA 1
ATOM 3237 C C . ILE B 1 176 ? 5.531 19.609 9.062 1 93.5 176 ILE B C 1
ATOM 3239 O O . ILE B 1 176 ? 6.094 20.578 8.562 1 93.5 176 ILE B O 1
ATOM 3243 N N . THR B 1 177 ? 6.027 18.938 10.039 1 94.19 177 THR B N 1
ATOM 3244 C CA . THR B 1 177 ? 7.422 19.125 10.422 1 94.19 177 THR B CA 1
ATOM 3245 C C . THR B 1 177 ? 8.352 18.344 9.5 1 94.19 177 THR B C 1
ATOM 3247 O O . THR B 1 177 ? 7.914 17.438 8.797 1 94.19 177 THR B O 1
ATOM 3250 N N . ARG B 1 178 ? 9.594 18.719 9.508 1 95.12 178 ARG B N 1
ATOM 3251 C CA . ARG B 1 178 ? 10.578 18.016 8.695 1 95.12 178 ARG B CA 1
ATOM 3252 C C . ARG B 1 178 ? 10.789 16.594 9.203 1 95.12 178 ARG B C 1
ATOM 3254 O O . ARG B 1 178 ? 11.109 15.695 8.43 1 95.12 178 ARG B O 1
ATOM 3261 N N . THR B 1 179 ? 10.633 16.422 10.5 1 94.69 179 THR B N 1
ATOM 3262 C CA . THR B 1 179 ? 10.742 15.094 11.07 1 94.69 179 THR B CA 1
ATOM 3263 C C . THR B 1 179 ? 9.648 14.172 10.516 1 94.69 179 THR B C 1
ATOM 3265 O O . THR B 1 179 ? 9.93 13.062 10.078 1 94.69 179 THR B O 1
ATOM 3268 N N . VAL B 1 180 ? 8.461 14.648 10.523 1 95 180 VAL B N 1
ATOM 3269 C CA . VAL B 1 180 ? 7.336 13.867 10.016 1 95 180 VAL B CA 1
ATOM 3270 C C . VAL B 1 180 ? 7.488 13.648 8.516 1 95 180 VAL B C 1
ATOM 3272 O O . VAL B 1 180 ? 7.285 12.531 8.023 1 95 180 VAL B O 1
ATOM 3275 N N . LEU B 1 181 ? 7.863 14.664 7.84 1 96.12 181 LEU B N 1
ATOM 3276 C CA . LEU B 1 181 ? 8.086 14.555 6.402 1 96.12 181 LEU B CA 1
ATOM 3277 C C . LEU B 1 181 ? 9.141 13.492 6.094 1 96.12 181 LEU B C 1
ATOM 3279 O O . LEU B 1 181 ? 8.961 12.68 5.184 1 96.12 181 LEU B O 1
ATOM 3283 N N . ALA B 1 182 ? 10.242 13.516 6.816 1 95.69 182 ALA B N 1
ATOM 3284 C CA . ALA B 1 182 ? 11.32 12.547 6.633 1 95.69 182 ALA B CA 1
ATOM 3285 C C . ALA B 1 182 ? 10.812 11.125 6.824 1 95.69 182 ALA B C 1
ATOM 3287 O O . ALA B 1 182 ? 11.117 10.234 6.023 1 95.69 182 ALA B O 1
ATOM 3288 N N . GLN B 1 183 ? 10.031 10.914 7.805 1 93.69 183 GLN B N 1
ATOM 3289 C CA . GLN B 1 183 ? 9.523 9.594 8.141 1 93.69 183 GLN B CA 1
ATOM 3290 C C . GLN B 1 183 ? 8.5 9.125 7.105 1 93.69 183 GLN B C 1
ATOM 3292 O O . GLN B 1 183 ? 8.336 7.922 6.883 1 93.69 183 GLN B O 1
ATOM 3297 N N . MET B 1 184 ? 7.84 10.055 6.465 1 94.31 184 MET B N 1
ATOM 3298 C CA . MET B 1 184 ? 6.922 9.695 5.387 1 94.31 184 MET B CA 1
ATOM 3299 C C . MET B 1 184 ? 7.691 9.305 4.129 1 94.31 184 MET B C 1
ATOM 3301 O O . MET B 1 184 ? 7.18 8.555 3.293 1 94.31 184 MET B O 1
ATOM 3305 N N . CYS B 1 185 ? 8.875 9.773 4.02 1 92.5 185 CYS B N 1
ATOM 3306 C CA . CYS B 1 185 ? 9.641 9.602 2.789 1 92.5 185 CYS B CA 1
ATOM 3307 C C . CYS B 1 185 ? 10.773 8.594 2.986 1 92.5 185 CYS B C 1
ATOM 3309 O O . CYS B 1 185 ? 11.68 8.508 2.158 1 92.5 185 CYS B O 1
ATOM 3311 N N . LEU B 1 186 ? 10.758 7.922 4.047 1 87.56 186 LEU B N 1
ATOM 3312 C CA . LEU B 1 186 ? 11.758 6.895 4.324 1 87.56 186 LEU B CA 1
ATOM 3313 C C . LEU B 1 186 ? 13.164 7.465 4.246 1 87.56 186 LEU B C 1
ATOM 3315 O O . LEU B 1 186 ? 14.023 6.922 3.543 1 87.56 186 LEU B O 1
ATOM 3319 N N . THR B 1 187 ? 13.406 8.523 4.875 1 89.94 187 THR B N 1
ATOM 3320 C CA . THR B 1 187 ? 14.719 9.156 4.906 1 89.94 187 THR B CA 1
ATOM 3321 C C . THR B 1 187 ? 15 9.758 6.281 1 89.94 187 THR B C 1
ATOM 3323 O O . THR B 1 187 ? 14.156 9.68 7.18 1 89.94 187 THR B O 1
ATOM 3326 N N . THR B 1 188 ? 16.203 10.18 6.441 1 91.12 188 THR B N 1
ATOM 3327 C CA . THR B 1 188 ? 16.578 10.805 7.703 1 91.12 188 THR B CA 1
ATOM 3328 C C . THR B 1 188 ? 16.125 12.266 7.73 1 91.12 188 THR B C 1
ATOM 3330 O O . THR B 1 188 ? 15.93 12.883 6.684 1 91.12 188 THR B O 1
ATOM 3333 N N . VAL B 1 189 ? 15.938 12.742 9 1 94.75 189 VAL B N 1
ATOM 3334 C CA . VAL B 1 189 ? 15.531 14.133 9.172 1 94.75 189 VAL B CA 1
ATOM 3335 C C . VAL B 1 189 ? 16.609 15.055 8.617 1 94.75 189 VAL B C 1
ATOM 3337 O O . VAL B 1 189 ? 16.312 16.094 8.039 1 94.75 189 VAL B O 1
ATOM 3340 N N . GLU B 1 190 ? 17.828 14.664 8.773 1 96 190 GLU B N 1
ATOM 3341 C CA . GLU B 1 190 ? 18.938 15.453 8.258 1 96 190 GLU B CA 1
ATOM 3342 C C . GLU B 1 190 ? 18.828 15.648 6.75 1 96 190 GLU B C 1
ATOM 3344 O O . GLU B 1 190 ? 19 16.766 6.25 1 96 190 GLU B O 1
ATOM 3349 N N . THR B 1 191 ? 18.594 14.664 6.078 1 95.12 191 THR B N 1
ATOM 3350 C CA . THR B 1 191 ? 18.453 14.719 4.629 1 95.12 191 THR B CA 1
ATOM 3351 C C . THR B 1 191 ? 17.25 15.57 4.234 1 95.12 191 THR B C 1
ATOM 3353 O O . THR B 1 191 ? 17.344 16.391 3.312 1 95.12 191 THR B O 1
ATOM 3356 N N . ALA B 1 192 ? 16.141 15.375 4.875 1 96.69 192 ALA B N 1
ATOM 3357 C CA . ALA B 1 192 ? 14.938 16.156 4.586 1 96.69 192 ALA B CA 1
ATOM 3358 C C . ALA B 1 192 ? 15.203 17.656 4.773 1 96.69 192 ALA B C 1
ATOM 3360 O O . ALA B 1 192 ? 14.773 18.469 3.955 1 96.69 192 ALA B O 1
ATOM 3361 N N . ILE B 1 193 ? 15.844 17.969 5.832 1 97.06 193 ILE B N 1
ATOM 3362 C CA . ILE B 1 193 ? 16.172 19.375 6.121 1 97.06 193 ILE B CA 1
ATOM 3363 C C . ILE B 1 193 ? 17.062 19.922 5.02 1 97.06 193 ILE B C 1
ATOM 3365 O O . ILE B 1 193 ? 16.812 21.031 4.508 1 97.06 193 ILE B O 1
ATOM 3369 N N . ARG B 1 194 ? 18.031 19.141 4.656 1 97.62 194 ARG B N 1
ATOM 3370 C CA . ARG B 1 194 ? 18.969 19.578 3.621 1 97.62 194 ARG B CA 1
ATOM 3371 C C . ARG B 1 194 ? 18.234 19.875 2.316 1 97.62 194 ARG B C 1
ATOM 3373 O O . ARG B 1 194 ? 18.422 20.922 1.713 1 97.62 194 ARG B O 1
ATOM 3380 N N . VAL B 1 195 ? 17.469 19 1.859 1 97.44 195 VAL B N 1
ATOM 3381 C CA . VAL B 1 195 ? 16.766 19.109 0.581 1 97.44 195 VAL B CA 1
ATOM 3382 C C . VAL B 1 195 ? 15.758 20.25 0.645 1 97.44 195 VAL B C 1
ATOM 3384 O O . VAL B 1 195 ? 15.648 21.047 -0.291 1 97.44 195 VAL B O 1
ATOM 3387 N N . THR B 1 196 ? 15.023 20.344 1.699 1 97.5 196 THR B N 1
ATOM 3388 C CA . THR B 1 196 ? 14.008 21.391 1.809 1 97.5 196 THR B CA 1
ATOM 3389 C C . THR B 1 196 ? 14.664 22.766 1.886 1 97.5 196 THR B C 1
ATOM 3391 O O . THR B 1 196 ? 14.125 23.734 1.359 1 97.5 196 THR B O 1
ATOM 3394 N N . ARG B 1 197 ? 15.766 22.828 2.488 1 97.38 197 ARG B N 1
ATOM 3395 C CA . ARG B 1 197 ? 16.484 24.094 2.529 1 97.38 197 ARG B CA 1
ATOM 3396 C C . ARG B 1 197 ? 16.953 24.5 1.138 1 97.38 197 ARG B C 1
ATOM 3398 O O . ARG B 1 197 ? 16.922 25.688 0.777 1 97.38 197 ARG B O 1
ATOM 3405 N N . MET B 1 198 ? 17.484 23.562 0.484 1 97.56 198 MET B N 1
ATOM 3406 C CA . MET B 1 198 ? 17.891 23.797 -0.898 1 97.56 198 MET B CA 1
ATOM 3407 C C . MET B 1 198 ? 16.703 24.312 -1.724 1 97.56 198 MET B C 1
ATOM 3409 O O . MET B 1 198 ? 16.859 25.266 -2.502 1 97.56 198 MET B O 1
ATOM 3413 N N . TRP B 1 199 ? 15.562 23.703 -1.549 1 97.62 199 TRP B N 1
ATOM 3414 C CA . TRP B 1 199 ? 14.359 24.109 -2.275 1 97.62 199 TRP B CA 1
ATOM 3415 C C . TRP B 1 199 ? 13.906 25.5 -1.837 1 97.62 199 TRP B C 1
ATOM 3417 O O . TRP B 1 199 ? 13.383 26.281 -2.643 1 97.62 199 TRP B O 1
ATOM 3427 N N . GLU B 1 200 ? 14.047 25.781 -0.583 1 97.62 200 GLU B N 1
ATOM 3428 C CA . GLU B 1 200 ? 13.703 27.125 -0.092 1 97.62 200 GLU B CA 1
ATOM 3429 C C . GLU B 1 200 ? 14.602 28.188 -0.718 1 97.62 200 GLU B C 1
ATOM 3431 O O . GLU B 1 200 ? 14.117 29.219 -1.171 1 97.62 200 GLU B O 1
ATOM 3436 N N . LYS B 1 201 ? 15.883 27.938 -0.759 1 97.69 201 LYS B N 1
ATOM 3437 C CA . LYS B 1 201 ? 16.844 28.859 -1.367 1 97.69 201 LYS B CA 1
ATOM 3438 C C . LYS B 1 201 ? 16.516 29.078 -2.842 1 97.69 201 LYS B C 1
ATOM 3440 O O . LYS B 1 201 ? 16.719 30.188 -3.363 1 97.69 201 LYS B O 1
ATOM 3445 N N . ALA B 1 202 ? 16.016 28.094 -3.465 1 97.25 202 ALA B N 1
ATOM 3446 C CA . ALA B 1 202 ? 15.688 28.156 -4.887 1 97.25 202 ALA B CA 1
ATOM 3447 C C . ALA B 1 202 ? 14.312 28.781 -5.098 1 97.25 202 ALA B C 1
ATOM 3449 O O . ALA B 1 202 ? 13.844 28.891 -6.234 1 97.25 202 ALA B O 1
ATOM 3450 N N . GLY B 1 203 ? 13.648 29.047 -4.051 1 96.5 203 GLY B N 1
ATOM 3451 C CA . GLY B 1 203 ? 12.359 29.734 -4.125 1 96.5 203 GLY B CA 1
ATOM 3452 C C . GLY B 1 203 ? 11.211 28.797 -4.438 1 96.5 203 GLY B C 1
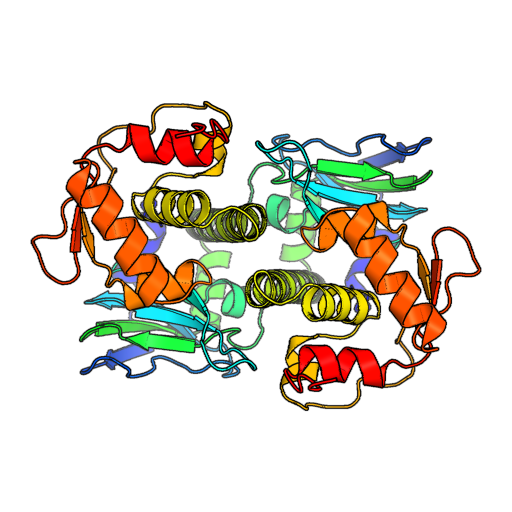ATOM 3453 O O . GLY B 1 203 ? 10.188 29.219 -4.988 1 96.5 203 GLY B O 1
ATOM 3454 N N . LYS B 1 204 ? 11.375 27.531 -4.137 1 96.44 204 LYS B N 1
ATOM 3455 C CA . LYS B 1 204 ? 10.336 26.547 -4.477 1 96.44 204 LYS B CA 1
ATOM 3456 C C . LYS B 1 204 ? 9.367 26.344 -3.316 1 96.44 204 LYS B C 1
ATOM 3458 O O . LYS B 1 204 ? 8.211 25.984 -3.525 1 96.44 204 LYS B O 1
ATOM 3463 N N . ILE B 1 205 ? 9.844 26.594 -2.113 1 97.06 205 ILE B N 1
ATOM 3464 C CA . ILE B 1 205 ? 9.008 26.5 -0.919 1 97.06 205 ILE B CA 1
ATOM 3465 C C . ILE B 1 205 ? 9.383 27.609 0.06 1 97.06 205 ILE B C 1
ATOM 3467 O O . ILE B 1 205 ? 10.406 28.281 -0.107 1 97.06 205 ILE B O 1
ATOM 3471 N N . ASP B 1 206 ? 8.492 27.859 0.966 1 97.12 206 ASP B N 1
ATOM 3472 C CA . ASP B 1 206 ? 8.711 28.781 2.074 1 97.12 206 ASP B CA 1
ATOM 3473 C C . ASP B 1 206 ? 8.633 28.047 3.416 1 97.12 206 ASP B C 1
ATOM 3475 O O . ASP B 1 206 ? 7.648 27.375 3.707 1 97.12 206 ASP B O 1
ATOM 3479 N N . LEU B 1 207 ? 9.648 28.203 4.211 1 96.31 207 LEU B N 1
ATOM 3480 C CA . LEU B 1 207 ? 9.742 27.516 5.5 1 96.31 207 LEU B CA 1
ATOM 3481 C C . LEU B 1 207 ? 9.773 28.531 6.645 1 96.31 207 LEU B C 1
ATOM 3483 O O . LEU B 1 207 ? 10.242 28.219 7.742 1 96.31 207 LEU B O 1
ATOM 3487 N N . SER B 1 208 ? 9.273 29.656 6.488 1 94.94 208 SER B N 1
ATOM 3488 C CA . SER B 1 208 ? 9.367 30.734 7.469 1 94.94 208 SER B CA 1
ATOM 3489 C C . SER B 1 208 ? 8.547 30.422 8.711 1 94.94 208 SER B C 1
ATOM 3491 O O . SER B 1 208 ? 8.898 30.844 9.82 1 94.94 208 SER B O 1
ATOM 3493 N N . LYS B 1 209 ? 7.418 29.766 8.469 1 93.5 209 LYS B N 1
ATOM 3494 C CA . LYS B 1 209 ? 6.594 29.375 9.609 1 93.5 209 LYS B CA 1
ATOM 3495 C C . LYS B 1 209 ? 6.961 27.984 10.102 1 93.5 209 LYS B C 1
ATOM 3497 O O . LYS B 1 209 ? 7.023 27.031 9.312 1 93.5 209 LYS B O 1
ATOM 3502 N N . LYS B 1 210 ? 7.18 27.938 11.375 1 92 210 LYS B N 1
ATOM 3503 C CA . LYS B 1 210 ? 7.57 26.656 11.969 1 92 210 LYS B CA 1
ATOM 3504 C C . LYS B 1 210 ? 6.488 25.594 11.773 1 92 210 LYS B C 1
ATOM 3506 O O . LYS B 1 210 ? 5.309 25.859 12.008 1 92 210 LYS B O 1
ATOM 3511 N N . GLY B 1 211 ? 6.891 24.5 11.266 1 92.31 211 GLY B N 1
ATOM 3512 C CA . GLY B 1 211 ? 5.98 23.375 11.133 1 92.31 211 GLY B CA 1
ATOM 3513 C C . GLY B 1 211 ? 5.074 23.484 9.922 1 92.31 211 GLY B C 1
ATOM 3514 O O . GLY B 1 211 ? 4.07 22.766 9.82 1 92.31 211 GLY B O 1
ATOM 3515 N N . VAL B 1 212 ? 5.344 24.438 9.141 1 94.06 212 VAL B N 1
ATOM 3516 C CA . VAL B 1 212 ? 4.531 24.625 7.945 1 94.06 212 VAL B CA 1
ATOM 3517 C C . VAL B 1 212 ? 5.434 24.703 6.715 1 94.06 212 VAL B C 1
ATOM 3519 O O . VAL B 1 212 ? 6.484 25.344 6.742 1 94.06 212 VAL B O 1
ATOM 3522 N N . ILE B 1 213 ? 5.086 23.953 5.711 1 95.94 213 ILE B N 1
ATOM 3523 C CA . ILE B 1 213 ? 5.738 24.062 4.41 1 95.94 213 ILE B CA 1
ATOM 3524 C C . ILE B 1 213 ? 4.777 24.688 3.402 1 95.94 213 ILE B C 1
ATOM 3526 O O . ILE B 1 213 ? 3.717 24.125 3.115 1 95.94 213 ILE B O 1
ATOM 3530 N N . ARG B 1 214 ? 5.141 25.828 2.943 1 95.94 214 ARG B N 1
ATOM 3531 C CA . ARG B 1 214 ? 4.332 26.484 1.92 1 95.94 214 ARG B CA 1
ATOM 3532 C C . ARG B 1 214 ? 4.922 26.266 0.531 1 95.94 214 ARG B C 1
ATOM 3534 O O . ARG B 1 214 ? 6.074 26.625 0.278 1 95.94 214 ARG B O 1
ATOM 3541 N N . ILE B 1 215 ? 4.16 25.688 -0.339 1 94.75 215 ILE B N 1
ATOM 3542 C CA . ILE B 1 215 ? 4.609 25.422 -1.702 1 94.75 215 ILE B CA 1
ATOM 3543 C C . ILE B 1 215 ? 4.484 26.688 -2.543 1 94.75 215 ILE B C 1
ATOM 3545 O O . ILE B 1 215 ? 3.395 27.234 -2.684 1 94.75 215 ILE B O 1
ATOM 3549 N N . LEU B 1 216 ? 5.535 27.141 -3.168 1 94.38 216 LEU B N 1
ATOM 3550 C CA . LEU B 1 216 ? 5.551 28.359 -3.957 1 94.38 216 LEU B CA 1
ATOM 3551 C C . LEU B 1 216 ? 5.504 28.047 -5.449 1 94.38 216 LEU B C 1
ATOM 3553 O O . LEU B 1 216 ? 5.023 28.859 -6.246 1 94.38 216 LEU B O 1
ATOM 3557 N N . ASP B 1 217 ? 5.984 26.922 -5.848 1 91.44 217 ASP B N 1
ATOM 3558 C CA . ASP B 1 217 ? 6.043 26.484 -7.242 1 91.44 217 ASP B CA 1
ATOM 3559 C C . ASP B 1 217 ? 5.535 25.062 -7.398 1 91.44 217 ASP B C 1
ATOM 3561 O O . ASP B 1 217 ? 6.324 24.125 -7.59 1 91.44 217 ASP B O 1
ATOM 3565 N N . PRO B 1 218 ? 4.301 24.922 -7.43 1 89.12 218 PRO B N 1
ATOM 3566 C CA . PRO B 1 218 ? 3.725 23.578 -7.523 1 89.12 218 PRO B CA 1
ATOM 3567 C C . PRO B 1 218 ? 4.176 22.828 -8.773 1 89.12 218 PRO B C 1
ATOM 3569 O O . PRO B 1 218 ? 4.297 21.594 -8.758 1 89.12 218 PRO B O 1
ATOM 3572 N N . VAL B 1 219 ? 4.402 23.531 -9.836 1 86.25 219 VAL B N 1
ATOM 3573 C CA . VAL B 1 219 ? 4.805 22.922 -11.109 1 86.25 219 VAL B CA 1
ATOM 3574 C C . VAL B 1 219 ? 6.152 22.234 -10.945 1 86.25 219 VAL B C 1
ATOM 3576 O O . VAL B 1 219 ? 6.375 21.156 -11.492 1 86.25 219 VAL B O 1
ATOM 3579 N N . PHE B 1 220 ? 7 22.891 -10.211 1 90.44 220 PHE B N 1
ATOM 3580 C CA . PHE B 1 220 ? 8.32 22.312 -9.945 1 90.44 220 PHE B CA 1
ATOM 3581 C C . PHE B 1 220 ? 8.203 20.922 -9.367 1 90.44 220 PHE B C 1
ATOM 3583 O O . PHE B 1 220 ? 8.875 19.984 -9.82 1 90.44 220 PHE B O 1
ATOM 3590 N N . PHE B 1 221 ? 7.414 20.641 -8.438 1 91.56 221 PHE B N 1
ATOM 3591 C CA . PHE B 1 221 ? 7.281 19.359 -7.75 1 91.56 221 PHE B CA 1
ATOM 3592 C C . PHE B 1 221 ? 6.574 18.344 -8.641 1 91.56 221 PHE B C 1
ATOM 3594 O O . PHE B 1 221 ? 6.902 17.156 -8.609 1 91.56 221 PHE B O 1
ATOM 3601 N N . CYS B 1 222 ? 5.637 18.781 -9.398 1 87.56 222 CYS B N 1
ATOM 3602 C CA . CYS B 1 222 ? 4.98 17.906 -10.359 1 87.56 222 CYS B CA 1
ATOM 3603 C C . CYS B 1 222 ? 5.973 17.391 -11.398 1 87.56 222 CYS B C 1
ATOM 3605 O O . CYS B 1 222 ? 5.926 16.234 -11.789 1 87.56 222 CYS B O 1
ATOM 3607 N N . ASP B 1 223 ? 6.855 18.266 -11.742 1 87.75 223 ASP B N 1
ATOM 3608 C CA . ASP B 1 223 ? 7.863 17.891 -12.727 1 87.75 223 ASP B CA 1
ATOM 3609 C C . ASP B 1 223 ? 8.82 16.844 -12.164 1 87.75 223 ASP B C 1
ATOM 3611 O O . ASP B 1 223 ? 9.281 15.961 -12.891 1 87.75 223 ASP B O 1
ATOM 3615 N N . GLN B 1 224 ? 9.195 17.047 -10.898 1 87.75 224 GLN B N 1
ATOM 3616 C CA . GLN B 1 224 ? 10.07 16.062 -10.25 1 87.75 224 GLN B CA 1
ATOM 3617 C C . GLN B 1 224 ? 9.453 14.664 -10.297 1 87.75 224 GLN B C 1
ATOM 3619 O O . GLN B 1 224 ? 10.164 13.68 -10.477 1 87.75 224 GLN B O 1
ATOM 3624 N N . VAL B 1 225 ? 8.188 14.57 -10.148 1 86.88 225 VAL B N 1
ATOM 3625 C CA . VAL B 1 225 ? 7.492 13.289 -10.062 1 86.88 225 VAL B CA 1
ATOM 3626 C C . VAL B 1 225 ? 7.32 12.695 -11.453 1 86.88 225 VAL B C 1
ATOM 3628 O O . VAL B 1 225 ? 7.23 11.477 -11.609 1 86.88 225 VAL B O 1
ATOM 3631 N N . ARG B 1 226 ? 7.23 13.492 -12.539 1 78.69 226 ARG B N 1
ATOM 3632 C CA . ARG B 1 226 ? 7.055 13.062 -13.922 1 78.69 226 ARG B CA 1
ATOM 3633 C C . ARG B 1 226 ? 8.344 12.469 -14.477 1 78.69 226 ARG B C 1
ATOM 3635 O O . ARG B 1 226 ? 8.336 11.828 -15.531 1 78.69 226 ARG B O 1
ATOM 3642 N N . GLY B 1 227 ? 9.43 12.289 -13.602 1 67.88 227 GLY B N 1
ATOM 3643 C CA . GLY B 1 227 ? 10.656 11.695 -14.102 1 67.88 227 GLY B CA 1
ATOM 3644 C C . GLY B 1 227 ? 11.492 12.664 -14.914 1 67.88 227 GLY B C 1
ATOM 3645 O O . GLY B 1 227 ? 12.375 12.25 -15.68 1 67.88 227 GLY B O 1
ATOM 3646 N N . HIS B 1 228 ? 11.062 13.945 -15.094 1 56.38 228 HIS B N 1
ATOM 3647 C CA . HIS B 1 228 ? 11.922 14.852 -15.852 1 56.38 228 HIS B CA 1
ATOM 3648 C C . HIS B 1 228 ? 13.234 15.102 -15.125 1 56.38 228 HIS B C 1
ATOM 3650 O O . HIS B 1 228 ? 13.258 15.758 -14.078 1 56.38 228 HIS B O 1
ATOM 3656 N N . SER B 1 229 ? 13.867 14.164 -14.641 1 45.19 229 SER B N 1
ATOM 3657 C CA . SER B 1 229 ? 15.188 14.312 -14.031 1 45.19 229 SER B CA 1
ATOM 3658 C C . SER B 1 229 ? 15.922 15.523 -14.602 1 45.19 229 SER B C 1
ATOM 3660 O O . SER B 1 229 ? 16.188 15.586 -15.805 1 45.19 229 SER B O 1
ATOM 3662 N N . PRO B 1 230 ? 15.844 16.734 -14.117 1 36.03 230 PRO B N 1
ATOM 3663 C CA . PRO B 1 230 ? 16.891 17.703 -14.461 1 36.03 230 PRO B CA 1
ATOM 3664 C C . PRO B 1 230 ? 18.281 17.25 -14.055 1 36.03 230 PRO B C 1
ATOM 3666 O O . PRO B 1 230 ? 18.438 16.547 -13.047 1 36.03 230 PRO B O 1
ATOM 3669 N N . ARG B 1 231 ? 19.219 16.484 -14.891 1 33.59 231 ARG B N 1
ATOM 3670 C CA . ARG B 1 231 ? 20.594 16.844 -14.539 1 33.59 231 ARG B CA 1
ATOM 3671 C C . ARG B 1 231 ? 20.672 18.297 -14.078 1 33.59 231 ARG B C 1
ATOM 3673 O O . ARG B 1 231 ? 20.266 19.203 -14.805 1 33.59 231 ARG B O 1
ATOM 3680 N N . ALA B 1 232 ? 20.609 18.656 -12.734 1 27.14 232 ALA B N 1
ATOM 3681 C CA . ALA B 1 232 ? 21.312 19.875 -12.367 1 27.14 232 ALA B CA 1
ATOM 3682 C C . ALA B 1 232 ? 22.781 19.797 -12.766 1 27.14 232 ALA B C 1
ATOM 3684 O O . ALA B 1 232 ? 23.406 18.75 -12.656 1 27.14 232 ALA B O 1
#

Radius of gyration: 22.0 Å; Cα contacts (8 Å, |Δi|>4): 903; chains: 2; bounding box: 58×58×50 Å

Nearest PDB structures (foldseek):
  4cyd-assembly2_C  TM=8.572E-01  e=1.523E-14  Corynebacterium glutamicum
  4cyd-assembly2_A  TM=8.334E-01  e=1.074E-14  Corynebacterium glutamicum
  3i54-assembly2_C  TM=8.712E-01  e=6.930E-14  Mycobacterium tuberculosis
  3i54-assembly1_A  TM=8.741E-01  e=2.497E-13  Mycobacterium tuberculosis
  4cyd-assembly1_D  TM=8.664E-01  e=1.353E-12  Corynebacterium glutamicum

InterPro domains:
  IPR000595 Cyclic nucleotide-binding domain [PF00027] (26-109)
  IPR000595 Cyclic nucleotide-binding domain [PS50042] (28-124)
  IPR000595 Cyclic nucleotide-binding domain [cd00038] (26-118)
  IPR012318 Crp-type HTH domain [PF13545] (142-218)
  IPR012318 Crp-type HTH domain [PS51063] (137-219)
  IPR012318 Crp-type HTH domain [SM00419] (170-217)
  IPR014710 RmlC-like jelly roll fold [G3DSA:2.60.120.10] (25-135)
  IPR018490 Cyclic nucleotide-binding domain superfamily [SSF51206] (24-133)
  IPR036388 Winged helix-like DNA-binding domain superfamily [G3DSA:1.10.10.10] (136-220)

Secondary structure (DSSP, 8-state):
------HHHHHHHHHS--SEEEEE-STT-EEE-TTS---EEEEEEES-EEEEE--TTSSPEEEEEE-TT-EE-HHHHHHT---SSEEEESSSEEEEEEEHHHHHHHHHH-HHHHHHHHHHHHHHHHHHHHHHHHTTS-HHHHHHHHHHHHTT--HHHHHTT-----GGG--SEEE--HHHHHHHTTS-HHHHHHHHHHHHHTTSEE--STTEEEES-HHHHHHHHTT-----/------HHHHHHHHHS--SEEEEE-STT-EEE-TTS---EEEEEEES-EEEEE--TTSSPEEEEEE-TT-EE-HHHHHHT---SSEEEESSSEEEEEEEHHHHHHHHHH-HHHHHHHHHHHHHHHHHHHHHHHHTTS-HHHHHHHHHHHHTT--HHHHHTT-----GGG--SEEE--HHHHHHHTTS-HHHHHHHHHHHHHTTSEE--STTEEEES-HHHHHHHHTT-----

Solvent-accessible surface area (backbone atoms only — not comparable to full-atom values): 24054 Å² total; per-residue (Å²): 83,48,77,69,86,49,67,59,53,50,51,50,52,74,74,41,81,62,75,38,78,47,76,34,81,40,60,68,39,63,82,45,50,54,64,37,77,36,55,55,39,36,32,29,67,35,51,30,36,32,34,34,30,83,40,76,77,70,67,48,35,39,77,44,73,41,42,56,78,36,68,50,65,59,61,24,39,76,24,66,40,45,26,82,34,16,32,27,22,71,32,52,23,30,33,37,24,34,43,37,70,57,53,54,50,47,35,71,72,30,64,67,40,32,49,51,52,29,42,52,51,39,51,51,52,51,48,53,54,51,49,50,70,37,44,68,46,60,64,71,31,30,49,23,38,50,53,40,23,56,20,39,42,58,50,67,49,45,37,72,65,48,77,77,68,71,74,85,69,54,47,42,64,40,84,46,42,53,60,58,52,10,25,53,51,67,49,51,46,67,57,39,48,52,53,51,48,52,35,33,76,70,57,38,32,45,66,85,49,85,47,32,39,28,54,66,36,68,64,61,36,43,39,41,46,34,49,57,68,69,81,124,82,47,78,68,85,48,68,60,53,51,50,51,52,74,74,42,81,61,76,38,78,47,77,34,81,39,59,68,39,64,81,46,49,54,62,38,79,34,54,54,39,37,31,29,66,35,52,30,37,33,35,34,27,83,40,75,77,70,67,47,35,40,78,46,71,40,43,56,78,36,68,49,66,59,61,24,38,75,25,66,39,45,26,84,34,18,34,28,22,73,31,52,24,30,32,38,24,34,42,39,69,57,53,53,50,47,34,73,73,30,65,67,40,32,49,50,54,29,41,52,50,40,53,51,50,51,49,53,54,51,50,50,70,37,44,69,47,59,66,70,33,30,48,23,37,52,51,39,23,56,21,39,41,58,49,68,48,45,36,72,66,48,77,79,68,70,74,85,69,52,46,42,66,39,84,46,40,52,58,56,50,10,25,53,51,68,50,51,46,68,56,40,46,53,52,51,48,54,34,32,76,69,58,38,31,45,67,85,49,85,47,31,42,29,56,67,37,67,66,61,36,43,40,42,47,33,48,57,70,69,84,123

Organism: NCBI:txid412449

pLDDT: mean 87.55, std 13.27, range [24.89, 97.94]

Sequence (464 aa):
MSQRPMPVFDRWRETTEPDRVVVLSRKGEFLFRQGDPSEMFYVVTEGRILFVKESPFGTPLILERLLPGEFVAGFAVIFDFPYPAGALADCPSRAEGYSKSRLLSAIDQDRELRREVHTELGERFRMYQSRLLYANMPIEVRLSQVLVALSGRDPDQVALGGSPVPSATLRDSIAITRTVLAQMCLTTVETAIRVTRMWEKAGKIDLSKKGVIRILDPVFFCDQVRGHSPRAMSQRPMPVFDRWRETTEPDRVVVLSRKGEFLFRQGDPSEMFYVVTEGRILFVKESPFGTPLILERLLPGEFVAGFAVIFDFPYPAGALADCPSRAEGYSKSRLLSAIDQDRELRREVHTELGERFRMYQSRLLYANMPIEVRLSQVLVALSGRDPDQVALGGSPVPSATLRDSIAITRTVLAQMCLTTVETAIRVTRMWEKAGKIDLSKKGVIRILDPVFFCDQVRGHSPRA